Protein AF-A0A2V8N7A4-F1 (afdb_monomer_lite)

Structure (mmCIF, N/CA/C/O backbone):
data_AF-A0A2V8N7A4-F1
#
_entry.id   AF-A0A2V8N7A4-F1
#
loop_
_atom_site.group_PDB
_atom_site.id
_atom_site.type_symbol
_atom_site.label_atom_id
_atom_site.label_alt_id
_atom_site.label_comp_id
_atom_site.label_asym_id
_atom_site.label_entity_id
_atom_site.label_seq_id
_atom_site.pdbx_PDB_ins_code
_atom_site.Cartn_x
_atom_site.Cartn_y
_atom_site.Cartn_z
_atom_site.occupancy
_atom_site.B_iso_or_equiv
_atom_site.auth_seq_id
_atom_site.auth_comp_id
_atom_site.auth_asym_id
_atom_site.auth_atom_id
_atom_site.pdbx_PDB_model_num
ATOM 1 N N . LEU A 1 1 ? -10.871 -3.340 16.414 1.00 55.59 1 LEU A N 1
ATOM 2 C CA . LEU A 1 1 ? -11.024 -3.404 14.941 1.00 55.59 1 LEU A CA 1
ATOM 3 C C . LEU A 1 1 ? -10.305 -4.622 14.369 1.00 55.59 1 LEU A C 1
ATOM 5 O O . LEU A 1 1 ? -10.997 -5.451 13.804 1.00 55.59 1 LEU A O 1
ATOM 9 N N . SER A 1 2 ? -9.002 -4.802 14.619 1.00 76.62 2 SER A N 1
ATOM 10 C CA . SER A 1 2 ? -8.300 -6.064 14.323 1.00 76.62 2 SER A CA 1
ATOM 11 C C . SER A 1 2 ? -8.056 -6.898 15.584 1.00 76.62 2 SER A C 1
ATOM 13 O O . SER A 1 2 ? -7.679 -6.346 16.619 1.00 76.62 2 SER A O 1
ATOM 15 N N . ASP A 1 3 ? -8.254 -8.215 15.489 1.00 88.44 3 ASP A N 1
ATOM 16 C CA . ASP A 1 3 ? -7.838 -9.194 16.496 1.00 88.44 3 ASP A CA 1
ATOM 17 C C . ASP A 1 3 ? -6.954 -10.258 15.826 1.00 88.44 3 ASP A C 1
ATOM 19 O O . ASP A 1 3 ? -7.422 -11.260 15.276 1.00 88.44 3 ASP A O 1
ATOM 23 N N . LEU A 1 4 ? -5.639 -10.023 15.852 1.00 92.44 4 LEU A N 1
ATOM 24 C CA . LEU A 1 4 ? -4.673 -10.944 15.254 1.00 92.44 4 LEU A CA 1
ATOM 25 C C . LEU A 1 4 ? -4.676 -12.315 15.938 1.00 92.44 4 LEU A C 1
ATOM 27 O O . LEU A 1 4 ? -4.346 -13.297 15.286 1.00 92.44 4 LEU A O 1
ATOM 31 N N . LEU A 1 5 ? -5.097 -12.429 17.202 1.00 95.38 5 LEU A N 1
ATOM 32 C CA . LEU A 1 5 ? -5.183 -13.729 17.868 1.00 95.38 5 LEU A CA 1
ATOM 33 C C . LEU A 1 5 ? -6.311 -14.589 17.268 1.00 95.38 5 LEU A C 1
ATOM 35 O O . LEU A 1 5 ? -6.119 -15.790 17.094 1.00 95.38 5 LEU A O 1
ATOM 39 N N . LYS A 1 6 ? -7.423 -13.983 16.821 1.00 94.31 6 LYS A N 1
ATOM 40 C CA . LYS A 1 6 ? -8.437 -14.670 15.990 1.00 94.31 6 LYS A CA 1
ATOM 41 C C . LYS A 1 6 ? -7.941 -14.991 14.576 1.00 94.31 6 LYS A C 1
ATOM 43 O O . LYS A 1 6 ? -8.431 -15.932 13.952 1.00 94.31 6 LYS A O 1
ATOM 48 N N . THR A 1 7 ? -6.987 -14.222 14.049 1.00 94.56 7 THR A N 1
ATOM 49 C CA . THR A 1 7 ? -6.365 -14.508 12.739 1.00 94.56 7 THR A CA 1
ATOM 50 C C . THR A 1 7 ? -5.543 -15.799 12.786 1.00 94.56 7 THR A C 1
ATOM 52 O O . THR A 1 7 ? -5.508 -16.540 11.806 1.00 94.56 7 THR A O 1
ATOM 55 N N . LEU A 1 8 ? -4.955 -16.117 13.946 1.00 96.56 8 LEU A N 1
ATOM 56 C CA . LEU A 1 8 ? -4.198 -17.353 14.176 1.00 96.56 8 LEU A CA 1
ATOM 57 C C . LEU A 1 8 ? -5.066 -18.616 14.274 1.00 96.56 8 LEU A C 1
ATOM 59 O O . LEU A 1 8 ? -4.512 -19.703 14.419 1.00 96.56 8 LEU A O 1
ATOM 63 N N . ASP A 1 9 ? -6.397 -18.498 14.210 1.00 96.44 9 ASP A N 1
ATOM 64 C CA . ASP A 1 9 ? -7.303 -19.635 14.360 1.00 96.44 9 ASP A CA 1
ATOM 65 C C . ASP A 1 9 ? -6.954 -20.758 13.375 1.00 96.44 9 ASP A C 1
ATOM 67 O O . ASP A 1 9 ? -7.092 -20.641 12.151 1.00 96.44 9 ASP A O 1
ATOM 71 N N . SER A 1 10 ? -6.487 -21.868 13.936 1.00 97.88 10 SER A N 1
ATOM 72 C CA . SER A 1 10 ? -5.994 -23.018 13.192 1.00 97.88 10 SER A CA 1
ATOM 73 C C . SER A 1 10 ? -7.072 -23.678 12.338 1.00 97.88 10 SER A C 1
ATOM 75 O O . SER A 1 10 ? -6.776 -24.284 11.310 1.00 97.88 10 SER A O 1
ATOM 77 N N . ARG A 1 11 ? -8.350 -23.495 12.687 1.00 96.94 11 ARG A N 1
ATOM 78 C CA . ARG A 1 11 ? -9.477 -24.001 11.889 1.00 96.94 11 ARG A CA 1
ATOM 79 C C . ARG A 1 11 ? -9.540 -23.368 10.498 1.00 96.94 11 ARG A C 1
ATOM 81 O O . ARG A 1 11 ? -10.115 -23.967 9.598 1.00 96.94 11 ARG A O 1
ATOM 88 N N . LYS A 1 12 ? -8.919 -22.197 10.313 1.00 96.25 12 LYS A N 1
ATOM 89 C CA . LYS A 1 12 ? -8.805 -21.503 9.022 1.00 96.25 12 LYS A CA 1
ATOM 90 C C . LYS A 1 12 ? -7.571 -21.923 8.218 1.00 96.25 12 LYS A C 1
ATOM 92 O O . LYS A 1 12 ? -7.457 -21.525 7.067 1.00 96.25 12 LYS A O 1
ATOM 97 N N . ARG A 1 13 ? -6.647 -22.712 8.791 1.00 97.44 13 ARG A N 1
ATOM 98 C CA . ARG A 1 13 ? -5.392 -23.124 8.132 1.00 97.44 13 ARG A CA 1
ATOM 99 C C . ARG A 1 13 ? -5.596 -23.721 6.728 1.00 97.44 13 ARG A C 1
ATOM 101 O O . ARG A 1 13 ? -4.820 -23.333 5.862 1.00 97.44 13 ARG A O 1
ATOM 108 N N . PRO A 1 14 ? -6.593 -24.597 6.468 1.00 97.69 14 PRO A N 1
ATOM 109 C CA . PRO A 1 14 ? -6.752 -25.239 5.156 1.00 97.69 14 PRO A CA 1
ATOM 110 C C . PRO A 1 14 ? -7.138 -24.310 3.998 1.00 97.69 14 PRO A C 1
ATOM 112 O O . PRO A 1 14 ? -7.129 -24.751 2.854 1.00 97.69 14 PRO A O 1
ATOM 115 N N . SER A 1 15 ? -7.542 -23.071 4.280 1.00 97.50 15 SER A N 1
ATOM 116 C CA . SER A 1 15 ? -7.943 -22.081 3.273 1.00 97.50 15 SER A CA 1
ATOM 117 C C . SER A 1 15 ? -7.329 -20.706 3.540 1.00 97.50 15 SER A C 1
ATOM 119 O O . SER A 1 15 ? -7.822 -19.687 3.058 1.00 97.50 15 SER A O 1
ATOM 121 N N . ARG A 1 16 ? -6.273 -20.642 4.354 1.00 96.88 16 ARG A N 1
ATOM 122 C CA . ARG A 1 16 ? -5.730 -19.394 4.886 1.00 96.88 16 ARG A CA 1
ATOM 123 C C . ARG A 1 16 ? -5.094 -18.539 3.791 1.00 96.88 16 ARG A C 1
ATOM 125 O O . ARG A 1 16 ? -5.305 -17.322 3.773 1.00 96.88 16 ARG A O 1
ATOM 132 N N . PHE A 1 17 ? -4.356 -19.144 2.868 1.00 97.81 17 PHE A N 1
ATOM 133 C CA . PHE A 1 17 ? -3.824 -18.440 1.706 1.00 97.81 17 PHE A CA 1
ATOM 134 C C . PHE A 1 17 ? -4.965 -17.958 0.806 1.00 97.81 17 PHE A C 1
ATOM 136 O O . PHE A 1 17 ? -5.025 -16.780 0.454 1.00 97.81 17 PHE A O 1
ATOM 143 N N . LYS A 1 18 ? -5.925 -18.829 0.492 1.00 97.06 18 LYS A N 1
ATOM 144 C CA . LYS A 1 18 ? -7.073 -18.489 -0.350 1.00 97.06 18 LYS A CA 1
ATOM 145 C C . LYS A 1 18 ? -7.902 -17.348 0.239 1.00 97.06 18 LYS A C 1
ATOM 147 O O . LYS A 1 18 ? -8.277 -16.428 -0.490 1.00 97.06 18 LYS A O 1
ATOM 152 N N . ASP A 1 19 ? -8.188 -17.384 1.532 1.00 96.44 19 ASP A N 1
ATOM 153 C CA . ASP A 1 19 ? -9.138 -16.476 2.172 1.00 96.44 19 ASP A CA 1
ATOM 154 C C . ASP A 1 19 ? -8.472 -15.192 2.668 1.00 96.44 19 ASP A C 1
ATOM 156 O O . ASP A 1 19 ? -9.115 -14.148 2.669 1.00 96.44 19 ASP A O 1
ATOM 160 N N . MET A 1 20 ? -7.189 -15.228 3.039 1.00 96.81 20 MET A N 1
ATOM 161 C CA . MET A 1 20 ? -6.490 -14.083 3.644 1.00 96.81 20 MET A CA 1
ATOM 162 C C . MET A 1 20 ? -5.218 -13.663 2.900 1.00 96.81 20 MET A C 1
ATOM 164 O O . MET A 1 20 ? -4.722 -12.558 3.116 1.00 96.81 20 MET A O 1
ATOM 168 N N . GLY A 1 21 ? -4.670 -14.515 2.034 1.00 96.88 21 GLY A N 1
ATOM 169 C CA . GLY A 1 21 ? -3.354 -14.308 1.424 1.00 96.88 21 GLY A CA 1
ATOM 170 C C . GLY A 1 21 ? -2.189 -14.533 2.383 1.00 96.88 21 GLY A C 1
ATOM 171 O O . GLY A 1 21 ? -1.069 -14.122 2.086 1.00 96.88 21 GLY A O 1
ATOM 172 N N . LEU A 1 22 ? -2.439 -15.134 3.550 1.00 97.25 22 LEU A N 1
ATOM 173 C CA . LEU A 1 22 ? -1.411 -15.398 4.554 1.00 97.25 22 LEU A CA 1
ATOM 174 C C . LEU A 1 22 ? -0.726 -16.735 4.294 1.00 97.25 22 LEU A C 1
ATOM 176 O O . LEU A 1 22 ? -1.356 -17.693 3.855 1.00 97.25 22 LEU A O 1
ATOM 180 N N . VAL A 1 23 ? 0.566 -16.797 4.605 1.00 97.69 23 VAL A N 1
ATOM 181 C CA . VAL A 1 23 ? 1.388 -17.980 4.357 1.00 97.69 23 VAL A CA 1
ATOM 182 C C . VAL A 1 23 ? 1.456 -18.839 5.616 1.00 97.69 23 VAL A C 1
ATOM 184 O O . VAL A 1 23 ? 1.912 -18.392 6.674 1.00 97.69 23 VAL A O 1
ATOM 187 N N . ASN A 1 24 ? 1.026 -20.090 5.485 1.00 97.50 24 ASN A N 1
ATOM 188 C CA . ASN A 1 24 ? 1.219 -21.109 6.505 1.00 97.50 24 ASN A CA 1
ATOM 189 C C . ASN A 1 24 ? 2.715 -21.390 6.687 1.00 97.50 24 ASN A C 1
ATOM 191 O O . ASN A 1 24 ? 3.431 -21.645 5.723 1.00 97.50 24 ASN A O 1
ATOM 195 N N . GLU A 1 25 ? 3.195 -21.348 7.928 1.00 95.50 25 GLU A N 1
ATOM 196 C CA . GLU A 1 25 ? 4.598 -21.616 8.233 1.00 95.50 25 GLU A CA 1
ATOM 197 C C . GLU A 1 25 ? 4.922 -23.101 7.980 1.00 95.50 25 GLU A C 1
ATOM 199 O O . GLU A 1 25 ? 4.227 -23.977 8.522 1.00 95.50 25 GLU A O 1
ATOM 204 N N . PRO A 1 26 ? 5.951 -23.412 7.163 1.00 94.38 26 PRO A N 1
ATOM 205 C CA . PRO A 1 26 ? 6.419 -24.782 6.990 1.00 94.38 26 PRO A CA 1
ATOM 206 C C . PRO A 1 26 ? 6.868 -25.388 8.327 1.00 94.38 26 PRO A C 1
ATOM 208 O O . PRO A 1 26 ? 7.447 -24.709 9.173 1.00 94.38 26 PRO A O 1
ATOM 211 N N . GLY A 1 27 ? 6.610 -26.683 8.528 1.00 93.06 27 GLY A N 1
ATOM 212 C CA . GLY A 1 27 ? 6.880 -27.352 9.809 1.00 93.06 27 GLY A CA 1
ATOM 213 C C . GLY A 1 27 ? 5.785 -27.162 10.864 1.00 93.06 27 GLY A C 1
ATOM 214 O O . GLY A 1 27 ? 5.995 -27.495 12.027 1.00 93.06 27 GLY A O 1
ATOM 215 N N . PHE A 1 28 ? 4.611 -26.665 10.470 1.00 96.19 28 PHE A N 1
ATOM 216 C CA . PHE A 1 28 ? 3.397 -26.650 11.286 1.00 96.19 28 PHE A CA 1
ATOM 217 C C . PHE A 1 28 ? 2.274 -27.444 10.614 1.00 96.19 28 PHE A C 1
ATOM 219 O O . PHE A 1 28 ? 2.284 -27.673 9.405 1.00 96.19 28 PHE A O 1
ATOM 226 N N . LYS A 1 29 ? 1.286 -27.856 11.405 1.00 96.50 29 LYS A N 1
ATOM 227 C CA . LYS A 1 29 ? 0.054 -28.506 10.948 1.00 96.50 29 LYS A CA 1
ATOM 228 C C . LYS A 1 29 ? -1.159 -27.911 11.659 1.00 96.50 29 LYS A C 1
ATOM 230 O O . LYS A 1 29 ? -1.028 -27.223 12.671 1.00 96.50 29 LYS A O 1
ATOM 235 N N . GLN A 1 30 ? -2.343 -28.201 11.130 1.00 97.81 30 GLN A N 1
ATOM 236 C CA . GLN A 1 30 ? -3.593 -27.815 11.775 1.00 97.81 30 GLN A CA 1
ATOM 237 C C . GLN A 1 30 ? -3.688 -28.432 13.178 1.00 97.81 30 GLN A C 1
ATOM 239 O O . GLN A 1 30 ? -3.296 -29.581 13.394 1.00 97.81 30 GLN A O 1
ATOM 244 N N . ALA A 1 31 ? -4.210 -27.654 14.119 1.00 97.81 31 ALA A N 1
ATOM 245 C CA . ALA A 1 31 ? -4.427 -28.056 15.494 1.00 97.81 31 ALA A CA 1
ATOM 246 C C . ALA A 1 31 ? -5.395 -29.238 15.578 1.00 97.81 31 ALA A C 1
ATOM 248 O O . ALA A 1 31 ? -6.493 -29.203 15.021 1.00 97.81 31 ALA A O 1
ATOM 249 N N . SER A 1 32 ? -5.002 -30.268 16.321 1.00 96.81 32 SER A N 1
ATOM 250 C CA . SER A 1 32 ? -5.846 -31.426 16.628 1.00 96.81 32 SER A CA 1
ATOM 251 C C . SER A 1 32 ? -6.750 -31.185 17.839 1.00 96.81 32 SER A C 1
ATOM 253 O O . SER A 1 32 ? -7.751 -31.877 18.022 1.00 96.81 32 SER A O 1
ATOM 255 N N . LYS A 1 33 ? -6.401 -30.198 18.670 1.00 96.88 33 LYS A N 1
ATOM 256 C CA . LYS A 1 33 ? -7.123 -29.804 19.881 1.00 96.88 33 LYS A CA 1
ATOM 257 C C . LYS A 1 33 ? -6.858 -28.340 20.222 1.00 96.88 33 LYS A C 1
ATOM 259 O O . LYS A 1 33 ? -5.900 -27.743 19.736 1.00 96.88 33 LYS A O 1
ATOM 264 N N . GLN A 1 34 ? -7.680 -27.799 21.112 1.00 97.75 34 GLN A N 1
ATOM 265 C CA . GLN A 1 34 ? -7.429 -26.503 21.729 1.00 97.75 34 GLN A CA 1
ATOM 266 C C . GLN A 1 34 ? -6.186 -26.542 22.627 1.00 97.75 34 GLN A C 1
ATOM 268 O O . GLN A 1 34 ? -5.841 -27.576 23.212 1.00 97.75 34 GLN A O 1
ATOM 273 N N . ASP A 1 35 ? -5.528 -25.396 22.754 1.00 96.50 35 ASP A N 1
ATOM 274 C CA . ASP A 1 35 ? -4.448 -25.188 23.705 1.00 96.50 35 ASP A CA 1
ATOM 275 C C . ASP A 1 35 ? -4.964 -25.108 25.160 1.00 96.50 35 ASP A C 1
ATOM 277 O O . ASP A 1 35 ? -6.152 -25.264 25.450 1.00 96.50 35 ASP A O 1
ATOM 281 N N . GLN A 1 36 ? -4.062 -24.836 26.107 1.00 96.06 36 GLN A N 1
ATOM 282 C CA . GLN A 1 36 ? -4.392 -24.729 27.536 1.00 96.06 36 GLN A CA 1
ATOM 283 C C . GLN A 1 36 ? -5.363 -23.583 27.893 1.00 96.06 36 GLN A C 1
ATOM 285 O O . GLN A 1 36 ? -5.833 -23.528 29.030 1.00 96.06 36 GLN A O 1
ATOM 290 N N . TYR A 1 37 ? -5.633 -22.661 26.966 1.00 97.44 37 TYR A N 1
ATOM 291 C CA . TYR A 1 37 ? -6.553 -21.539 27.136 1.00 97.44 37 TYR A CA 1
ATOM 292 C C . TYR A 1 37 ? -7.795 -21.659 26.241 1.00 97.44 37 TYR A C 1
ATOM 294 O O . TYR A 1 37 ? -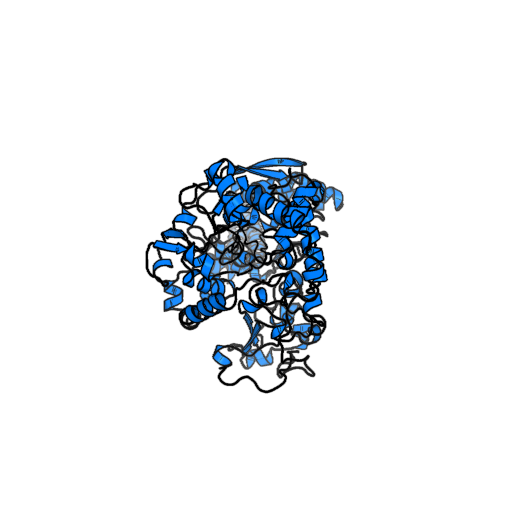8.576 -20.715 26.179 1.00 97.44 37 TYR A O 1
ATOM 302 N N . GLY A 1 38 ? -8.014 -22.794 25.569 1.00 97.69 38 GLY A N 1
ATOM 303 C CA . GLY A 1 38 ? -9.182 -23.000 24.708 1.00 97.69 38 GLY A CA 1
ATOM 304 C C . GLY A 1 38 ? -9.039 -22.424 23.291 1.00 97.69 38 GLY A C 1
ATOM 305 O O . GLY A 1 38 ? -10.025 -22.364 22.555 1.00 97.69 38 GLY A O 1
ATOM 306 N N . LEU A 1 39 ? -7.840 -22.000 22.886 1.00 97.94 39 LEU A N 1
ATOM 307 C CA . LEU A 1 39 ? -7.566 -21.427 21.568 1.00 97.94 39 LEU A CA 1
ATOM 308 C C . LEU A 1 39 ? -7.144 -22.503 20.564 1.00 97.94 39 LEU A C 1
ATOM 310 O O . LEU A 1 39 ? -6.418 -23.438 20.895 1.00 97.94 39 LEU A O 1
ATOM 314 N N . TRP A 1 40 ? -7.558 -22.343 19.310 1.00 97.81 40 TRP A N 1
ATOM 315 C CA . TRP A 1 40 ? -7.123 -23.189 18.197 1.00 97.81 40 TRP A CA 1
ATOM 316 C C . TRP A 1 40 ? -5.873 -22.586 17.551 1.00 97.81 40 TRP A C 1
ATOM 318 O O . TRP A 1 40 ? -5.990 -21.683 16.729 1.00 97.81 40 TRP A O 1
ATOM 328 N N . LEU A 1 41 ? -4.684 -23.067 17.920 1.00 97.88 41 LEU A N 1
ATOM 329 C CA . LEU A 1 41 ? -3.390 -22.574 17.423 1.00 97.88 41 LEU A CA 1
ATOM 330 C C . LEU A 1 41 ? -2.635 -23.699 16.709 1.00 97.88 41 LEU A C 1
ATOM 332 O O . LEU A 1 41 ? -2.616 -24.820 17.211 1.00 97.88 41 LEU A O 1
ATOM 336 N N . ASP A 1 42 ? -2.022 -23.405 15.561 1.00 97.81 42 ASP A N 1
ATOM 337 C CA . ASP A 1 42 ? -1.312 -24.402 14.749 1.00 97.81 42 ASP A CA 1
ATOM 338 C C . ASP A 1 42 ? -0.248 -25.167 15.566 1.00 97.81 42 ASP A C 1
ATOM 340 O O . ASP A 1 42 ? 0.472 -24.607 16.397 1.00 97.81 42 ASP A O 1
ATOM 344 N N . GLU A 1 43 ? -0.122 -26.469 15.307 1.00 95.44 43 GLU A N 1
ATOM 345 C CA . GLU A 1 43 ? 0.801 -27.354 16.018 1.00 95.44 43 GLU A CA 1
ATOM 346 C C . GLU A 1 43 ? 2.135 -27.457 15.276 1.00 95.44 43 GLU A C 1
ATOM 348 O O . GLU A 1 43 ? 2.170 -27.804 14.093 1.00 95.44 43 GLU A O 1
ATOM 353 N N . ARG A 1 44 ? 3.250 -27.233 15.979 1.00 92.38 44 ARG A N 1
ATOM 354 C CA . ARG A 1 44 ? 4.586 -27.479 15.423 1.00 92.38 44 ARG A CA 1
ATOM 355 C C . ARG A 1 44 ? 4.800 -28.975 15.182 1.00 92.38 44 ARG A C 1
ATOM 357 O O . ARG A 1 44 ? 4.507 -29.808 16.041 1.00 92.38 44 ARG A O 1
ATOM 364 N N . VAL A 1 45 ? 5.350 -29.310 14.021 1.00 91.81 45 VAL A N 1
ATOM 365 C CA . VAL A 1 45 ? 5.790 -30.656 13.654 1.00 91.81 45 VAL A CA 1
ATOM 366 C C . VAL A 1 45 ? 7.293 -30.750 13.917 1.00 91.81 45 VAL A C 1
ATOM 368 O O . VAL A 1 45 ? 8.103 -30.219 13.163 1.00 91.81 45 VAL A O 1
ATOM 371 N N . GLY A 1 46 ? 7.662 -31.419 15.009 1.00 84.19 46 GLY A N 1
ATOM 372 C CA . GLY A 1 46 ? 9.052 -31.543 15.463 1.00 84.19 46 GLY A CA 1
ATOM 373 C C . GLY A 1 46 ? 9.423 -30.562 16.586 1.00 84.19 46 GLY A C 1
ATOM 374 O O . GLY A 1 46 ? 8.595 -29.746 17.000 1.00 84.19 46 GLY A O 1
ATOM 375 N N . PRO A 1 47 ? 10.650 -30.662 17.130 1.00 81.56 47 PRO A N 1
ATOM 376 C CA . PRO A 1 47 ? 11.099 -29.803 18.223 1.00 81.56 47 PRO A CA 1
ATOM 377 C C . PRO A 1 47 ? 11.235 -28.340 17.777 1.00 81.56 47 PRO A C 1
ATOM 379 O O . PRO A 1 47 ? 11.392 -28.046 16.590 1.00 81.56 47 PRO A O 1
ATOM 382 N N . GLU A 1 48 ? 11.173 -27.411 18.733 1.00 77.94 48 GLU A N 1
ATOM 383 C CA . GLU A 1 48 ? 11.554 -26.011 18.501 1.00 77.94 48 GLU A CA 1
ATOM 384 C C . GLU A 1 48 ? 13.045 -25.955 18.106 1.00 77.94 48 GLU A C 1
ATOM 386 O O . GLU A 1 48 ? 13.834 -26.720 18.670 1.00 77.94 48 GLU A O 1
ATOM 391 N N . PRO A 1 49 ? 13.462 -25.089 17.164 1.00 79.00 49 PRO A N 1
ATOM 392 C CA . PRO A 1 49 ? 14.872 -24.948 16.826 1.00 79.00 49 PRO A CA 1
ATOM 393 C C . PRO A 1 49 ? 15.681 -24.490 18.046 1.00 79.00 49 PRO A C 1
ATOM 395 O O . PRO A 1 49 ? 15.236 -23.634 18.815 1.00 79.00 49 PRO A O 1
ATOM 398 N N . GLU A 1 50 ? 16.880 -25.049 18.218 1.00 82.50 50 GLU A N 1
ATOM 399 C CA . GLU A 1 50 ? 17.771 -24.675 19.318 1.00 82.50 50 GLU A CA 1
ATOM 400 C C . GLU A 1 50 ? 18.204 -23.199 19.225 1.00 82.50 50 GLU A C 1
ATOM 402 O O . GLU A 1 50 ? 18.322 -22.627 18.141 1.00 82.50 50 GLU A O 1
ATOM 407 N N . GLY A 1 51 ? 18.455 -22.569 20.377 1.00 76.31 51 GLY A N 1
ATOM 408 C CA . GLY A 1 51 ? 18.997 -21.206 20.451 1.00 76.31 51 GLY A CA 1
ATOM 409 C C . GLY A 1 51 ? 17.976 -20.065 20.331 1.00 76.31 51 GLY A C 1
ATOM 410 O O . GLY A 1 51 ? 18.367 -18.900 20.402 1.00 76.31 51 GLY A O 1
ATOM 411 N N . ILE A 1 52 ? 16.678 -20.360 20.199 1.00 76.25 52 ILE A N 1
ATOM 412 C CA . ILE A 1 52 ? 15.615 -19.344 20.200 1.00 76.25 52 ILE A CA 1
ATOM 413 C C . ILE A 1 52 ? 15.053 -19.192 21.616 1.00 76.25 52 ILE A C 1
ATOM 415 O O . ILE A 1 52 ? 14.398 -20.097 22.126 1.00 76.25 52 ILE A O 1
ATOM 419 N N . ASP A 1 53 ? 15.259 -18.031 22.247 1.00 82.00 53 ASP A N 1
ATOM 420 C CA . ASP A 1 53 ? 14.571 -17.692 23.500 1.00 82.00 53 ASP A CA 1
ATOM 421 C C . ASP A 1 53 ? 13.129 -17.228 23.202 1.00 82.00 53 ASP A C 1
ATOM 423 O O . ASP A 1 53 ? 12.936 -16.130 22.660 1.00 82.00 53 ASP A O 1
ATOM 427 N N . PRO A 1 54 ? 12.093 -18.008 23.567 1.00 81.00 54 PRO A N 1
ATOM 428 C CA . PRO A 1 54 ? 10.704 -17.651 23.298 1.00 81.00 54 PRO A CA 1
ATOM 429 C C . PRO A 1 54 ? 10.217 -16.452 24.122 1.00 81.00 54 PRO A C 1
ATOM 431 O O . PRO A 1 54 ? 9.185 -15.876 23.785 1.00 81.00 54 PRO A O 1
ATOM 434 N N . LYS A 1 55 ? 10.920 -16.054 25.193 1.00 78.81 55 LYS A N 1
ATOM 435 C CA . LYS A 1 55 ? 10.603 -14.827 25.941 1.00 78.81 55 LYS A CA 1
ATOM 436 C C . LYS A 1 55 ? 11.041 -13.579 25.183 1.00 78.81 55 LYS A C 1
ATOM 438 O O . LYS A 1 55 ? 10.377 -12.554 25.282 1.00 78.81 55 LYS A O 1
ATOM 443 N N . VAL A 1 56 ? 12.134 -13.678 24.427 1.00 77.50 56 VAL A N 1
ATOM 444 C CA . VAL A 1 56 ? 12.681 -12.570 23.634 1.00 77.50 56 VAL A CA 1
ATOM 445 C C . VAL A 1 56 ? 12.006 -12.507 22.268 1.00 77.50 56 VAL A C 1
ATOM 447 O O . VAL A 1 56 ? 11.525 -11.454 21.857 1.00 77.50 56 VAL A O 1
ATOM 450 N N . TYR A 1 57 ? 11.923 -13.635 21.565 1.00 79.50 57 TYR A N 1
ATOM 451 C CA . TYR A 1 57 ? 11.488 -13.652 20.168 1.00 79.50 57 TYR A CA 1
ATOM 452 C C . TYR A 1 57 ? 10.053 -14.137 19.963 1.00 79.50 57 TYR A C 1
ATOM 454 O O . TYR A 1 57 ? 9.601 -14.168 18.819 1.00 79.50 57 TYR A O 1
ATOM 462 N N . GLY A 1 58 ? 9.353 -14.535 21.026 1.00 88.44 58 GLY A N 1
ATOM 463 C CA . GLY A 1 58 ? 8.051 -15.186 20.923 1.00 88.44 58 GLY A CA 1
ATOM 464 C C . GLY A 1 58 ? 8.162 -16.603 20.358 1.00 88.44 58 GLY A C 1
ATOM 465 O O . GLY A 1 58 ? 9.214 -17.038 19.885 1.00 88.44 58 GLY A O 1
ATOM 466 N N . LYS A 1 59 ? 7.056 -17.339 20.403 1.00 90.94 59 LYS A N 1
ATOM 467 C CA . LYS A 1 59 ? 6.918 -18.642 19.740 1.00 90.94 59 LYS A CA 1
ATOM 468 C C . LYS A 1 59 ? 6.359 -18.447 18.338 1.00 90.94 59 LYS A C 1
ATOM 470 O O . LYS A 1 59 ? 5.569 -17.532 18.119 1.00 90.94 59 LYS A O 1
ATOM 475 N N . ALA A 1 60 ? 6.748 -19.289 17.387 1.00 92.56 60 ALA A N 1
ATOM 476 C CA . ALA A 1 60 ? 6.101 -19.302 16.076 1.00 92.56 60 ALA A CA 1
ATOM 477 C C . ALA A 1 60 ? 4.604 -19.636 16.222 1.00 92.56 60 ALA A C 1
ATOM 479 O O . ALA A 1 60 ? 4.225 -20.459 17.056 1.00 92.56 60 ALA A O 1
ATOM 480 N N . SER A 1 61 ? 3.761 -18.940 15.458 1.00 95.44 61 SER A N 1
ATOM 481 C CA . SER A 1 61 ? 2.300 -19.088 15.525 1.00 95.44 61 SER A CA 1
ATOM 482 C C . SER A 1 61 ? 1.737 -20.114 14.536 1.00 95.44 61 SER A C 1
ATOM 484 O O . SER A 1 61 ? 0.561 -20.454 14.628 1.00 95.44 61 SER A O 1
ATOM 486 N N . GLY A 1 62 ? 2.557 -20.567 13.579 1.00 95.81 62 GLY A N 1
ATOM 487 C CA . GLY A 1 62 ? 2.131 -21.344 12.413 1.00 95.81 62 GLY A CA 1
ATOM 488 C C . GLY A 1 62 ? 1.725 -20.501 11.201 1.00 95.81 62 GLY A C 1
ATOM 489 O O . GLY A 1 62 ? 1.459 -21.062 10.137 1.00 95.81 62 GLY A O 1
ATOM 490 N N . ILE A 1 63 ? 1.738 -19.169 11.330 1.00 97.12 63 ILE A N 1
ATOM 491 C CA . ILE A 1 63 ? 1.663 -18.208 10.224 1.00 97.12 63 ILE A CA 1
ATOM 492 C C . ILE A 1 63 ? 2.992 -17.457 10.149 1.00 97.12 63 ILE A C 1
ATOM 494 O O . ILE A 1 63 ? 3.440 -16.874 11.142 1.00 97.12 63 ILE A O 1
ATOM 498 N N . LEU A 1 64 ? 3.604 -17.426 8.963 1.00 95.75 64 LEU A N 1
ATOM 499 C CA . LEU A 1 64 ? 4.885 -16.752 8.773 1.00 95.75 64 LEU A CA 1
ATOM 500 C C . LEU A 1 64 ? 4.804 -15.266 9.126 1.00 95.75 64 LEU A C 1
ATOM 502 O O . LEU A 1 64 ? 3.921 -14.536 8.681 1.00 95.75 64 LEU A O 1
ATOM 506 N N . GLY A 1 65 ? 5.761 -14.822 9.940 1.00 94.00 65 GLY A N 1
ATOM 507 C CA . GLY A 1 65 ? 5.850 -13.441 10.403 1.00 94.00 65 GLY A CA 1
ATOM 508 C C . GLY A 1 65 ? 4.963 -13.092 11.600 1.00 94.00 65 GLY A C 1
ATOM 509 O O . GLY A 1 65 ? 5.102 -11.981 12.107 1.00 94.00 65 GLY A O 1
ATOM 510 N N . LEU A 1 66 ? 4.120 -14.004 12.101 1.00 95.38 66 LEU A N 1
ATOM 511 C CA . LEU A 1 66 ? 3.368 -13.807 13.344 1.00 95.38 66 LEU A CA 1
ATOM 512 C C . LEU A 1 66 ? 3.921 -14.672 14.479 1.00 95.38 66 LEU A C 1
ATOM 514 O O . LEU A 1 66 ? 4.169 -15.872 14.326 1.00 95.38 66 LEU A O 1
ATOM 518 N N . ARG A 1 67 ? 4.101 -14.056 15.648 1.00 93.50 67 ARG A N 1
ATOM 519 C CA . ARG A 1 67 ? 4.738 -14.658 16.825 1.00 93.50 67 ARG A CA 1
ATOM 520 C C . ARG A 1 67 ? 3.840 -14.512 18.051 1.00 93.50 67 ARG A C 1
ATOM 522 O O . ARG A 1 67 ? 3.228 -13.469 18.260 1.00 93.50 67 ARG A O 1
ATOM 529 N N . LEU A 1 68 ? 3.775 -15.550 18.877 1.00 94.56 68 LEU A N 1
ATOM 530 C CA . LEU A 1 68 ? 2.989 -15.597 20.107 1.00 94.56 68 LEU A CA 1
ATOM 531 C C . LEU A 1 68 ? 3.857 -15.288 21.325 1.00 94.56 68 LEU A C 1
ATOM 533 O O . LEU A 1 68 ? 4.838 -15.983 21.598 1.00 94.56 68 LEU A O 1
ATOM 537 N N . TYR A 1 69 ? 3.441 -14.292 22.099 1.00 93.44 69 TYR A N 1
ATOM 538 C CA . TYR A 1 69 ? 4.057 -13.922 23.368 1.00 93.44 69 TYR A CA 1
ATOM 539 C C . TYR A 1 69 ? 3.050 -14.139 24.499 1.00 93.44 69 TYR A C 1
ATOM 541 O O . TYR A 1 69 ? 1.921 -13.653 24.388 1.00 93.44 69 TYR A O 1
ATOM 549 N N . PRO A 1 70 ? 3.410 -14.829 25.596 1.00 93.38 70 PRO A N 1
ATOM 550 C CA . PRO A 1 70 ? 2.578 -14.848 26.794 1.00 93.38 70 PRO A CA 1
ATOM 551 C C . PRO A 1 70 ? 2.275 -13.417 27.239 1.00 93.38 70 PRO A C 1
ATOM 553 O O . PRO A 1 70 ? 3.181 -12.583 27.298 1.00 93.38 70 PRO A O 1
ATOM 556 N N . ASN A 1 71 ? 1.014 -13.113 27.530 1.00 93.94 71 ASN A N 1
ATOM 557 C CA . ASN A 1 71 ? 0.651 -11.784 27.993 1.00 93.94 71 ASN A CA 1
ATOM 558 C C . ASN A 1 71 ? 1.000 -11.650 29.486 1.00 93.94 71 ASN A C 1
ATOM 560 O O . ASN A 1 71 ? 0.355 -12.301 30.306 1.00 93.94 71 ASN A O 1
ATOM 564 N N . PRO A 1 72 ? 1.968 -10.799 29.880 1.00 92.00 72 PRO A N 1
ATOM 565 C CA . PRO A 1 72 ? 2.352 -10.656 31.286 1.00 92.00 72 PRO A CA 1
ATOM 566 C C . PRO A 1 72 ? 1.227 -10.095 32.168 1.00 92.00 72 PRO A C 1
ATOM 568 O O . PRO A 1 72 ? 1.290 -10.240 33.382 1.00 92.00 72 PRO A O 1
ATOM 571 N N . ALA A 1 73 ? 0.203 -9.475 31.572 1.00 95.62 73 ALA A N 1
ATOM 572 C CA . ALA A 1 73 ? -0.979 -9.001 32.289 1.00 95.62 73 ALA A CA 1
ATOM 573 C C . ALA A 1 73 ? -2.033 -10.100 32.525 1.00 95.62 73 ALA A C 1
ATOM 575 O O . ALA A 1 73 ? -3.013 -9.851 33.219 1.00 95.62 73 ALA A O 1
ATOM 576 N N . PHE A 1 74 ? -1.876 -11.297 31.943 1.00 97.38 74 PHE A N 1
ATOM 577 C CA . PHE A 1 74 ? -2.820 -12.408 32.097 1.00 97.38 74 PHE A CA 1
ATOM 578 C C . PHE A 1 74 ? -2.600 -13.134 33.433 1.00 97.38 74 PHE A C 1
ATOM 580 O O . PHE A 1 74 ? -2.116 -14.267 33.494 1.00 97.38 74 PHE A O 1
ATOM 587 N N . ASP A 1 75 ? -2.897 -12.420 34.515 1.00 96.88 75 ASP A N 1
ATOM 588 C CA . ASP A 1 75 ? -2.776 -12.876 35.894 1.00 96.88 75 ASP A CA 1
ATOM 589 C C . ASP A 1 75 ? -3.930 -13.810 36.319 1.00 96.88 75 ASP A C 1
ATOM 591 O O . ASP A 1 75 ? -4.728 -14.279 35.504 1.00 96.88 75 ASP A O 1
ATOM 595 N N . ALA A 1 76 ? -4.014 -14.126 37.616 1.00 97.44 76 ALA A N 1
ATOM 596 C CA . ALA A 1 76 ? -5.049 -15.012 38.146 1.00 97.44 76 ALA A CA 1
ATOM 597 C C . ALA A 1 76 ? -6.476 -14.467 37.941 1.00 97.44 76 ALA A C 1
ATOM 599 O O . ALA A 1 76 ? -7.384 -15.252 37.665 1.00 97.44 76 ALA A O 1
ATOM 600 N N . ALA A 1 77 ? -6.672 -13.149 38.043 1.00 97.25 77 ALA A N 1
ATOM 601 C CA . ALA A 1 77 ? -7.976 -12.521 37.857 1.00 97.25 77 ALA A CA 1
ATOM 602 C C . ALA A 1 77 ? -8.373 -12.531 36.375 1.00 97.25 77 ALA A C 1
ATOM 604 O O . ALA A 1 77 ? -9.483 -12.946 36.039 1.00 97.25 77 ALA A O 1
ATOM 605 N N . ALA A 1 78 ? -7.443 -12.178 35.483 1.00 97.62 78 ALA A N 1
ATOM 606 C CA . ALA A 1 78 ? -7.639 -12.288 34.040 1.00 97.62 78 ALA A CA 1
ATOM 607 C C . ALA A 1 78 ? -7.955 -13.731 33.624 1.00 97.62 78 ALA A C 1
ATOM 609 O O . ALA A 1 78 ? -8.881 -13.965 32.850 1.00 97.62 78 ALA A O 1
ATOM 610 N N . LYS A 1 79 ? -7.248 -14.715 34.194 1.00 97.19 79 LYS A N 1
ATOM 611 C CA . LYS A 1 79 ? -7.494 -16.137 33.934 1.00 97.19 79 LYS A CA 1
ATOM 612 C C . LYS A 1 79 ? -8.872 -16.598 34.410 1.00 97.19 79 LYS A C 1
ATOM 614 O O . LYS A 1 79 ? -9.474 -17.436 33.751 1.00 97.19 79 LYS A O 1
ATOM 619 N N . GLN A 1 80 ? -9.372 -16.069 35.528 1.00 97.06 80 GLN A N 1
ATOM 620 C CA . GLN A 1 80 ? -10.727 -16.358 36.007 1.00 97.06 80 GLN A CA 1
ATOM 621 C C . GLN A 1 80 ? -11.803 -15.703 35.130 1.00 97.06 80 GLN A C 1
ATOM 623 O O . GLN A 1 80 ? -12.886 -16.261 34.972 1.00 97.06 80 GLN A O 1
ATOM 628 N N . HIS A 1 81 ? -11.518 -14.526 34.571 1.00 96.81 81 HIS A N 1
ATOM 629 C CA . HIS A 1 81 ? -12.428 -13.823 33.669 1.00 96.81 81 HIS A CA 1
ATOM 630 C C . HIS A 1 81 ? -12.430 -14.398 32.242 1.00 96.81 81 HIS A C 1
ATOM 632 O O . HIS A 1 81 ? -13.406 -14.215 31.514 1.00 96.81 81 HIS A O 1
ATOM 638 N N . TRP A 1 82 ? -11.350 -15.073 31.840 1.00 98.25 82 TRP A N 1
ATOM 639 C CA . TRP A 1 82 ? -11.161 -15.631 30.504 1.00 98.25 82 TRP A CA 1
ATOM 640 C C . TRP A 1 82 ? -12.153 -16.752 30.167 1.00 98.25 82 TRP A C 1
ATOM 642 O O . TRP A 1 82 ? -12.248 -17.753 30.875 1.00 98.25 82 TRP A O 1
ATOM 652 N N . ASP A 1 83 ? -12.823 -16.609 29.025 1.00 98.25 83 ASP A N 1
ATOM 653 C CA . ASP A 1 83 ? -13.746 -17.584 28.453 1.00 98.25 83 ASP A CA 1
ATOM 654 C C . ASP A 1 83 ? -13.510 -17.671 26.937 1.00 98.25 83 ASP A C 1
ATOM 656 O O . ASP A 1 83 ? -13.785 -16.733 26.184 1.00 98.25 83 ASP A O 1
ATOM 660 N N . ALA A 1 84 ? -12.964 -18.802 26.485 1.00 97.31 84 ALA A N 1
ATOM 661 C CA . ALA A 1 84 ? -12.613 -19.003 25.083 1.00 97.31 84 ALA A CA 1
ATOM 662 C C . ALA A 1 84 ? -13.843 -19.096 24.166 1.00 97.31 84 ALA A C 1
ATOM 664 O O . ALA A 1 84 ? -13.802 -18.615 23.035 1.00 97.31 84 ALA A O 1
ATOM 665 N N . GLU A 1 85 ? -14.942 -19.687 24.642 1.00 96.94 85 GLU A N 1
ATOM 666 C CA . GLU A 1 85 ? -16.184 -19.816 23.873 1.00 96.94 85 GLU A CA 1
ATOM 667 C C . GLU A 1 85 ? -16.755 -18.424 23.583 1.00 96.94 85 GLU A C 1
ATOM 669 O O . GLU A 1 85 ? -17.056 -18.092 22.433 1.00 96.94 85 GLU A O 1
ATOM 674 N N . LYS A 1 86 ? -16.816 -17.570 24.610 1.00 97.31 86 LYS A N 1
ATOM 675 C CA . LYS A 1 86 ? -17.242 -16.172 24.461 1.00 97.31 86 LYS A CA 1
ATOM 676 C C . LYS A 1 86 ? -16.262 -15.357 23.631 1.00 97.31 86 LYS A C 1
ATOM 678 O O . LYS A 1 86 ? -16.690 -14.543 22.819 1.00 97.31 86 LYS A O 1
ATOM 683 N N . TYR A 1 87 ? -14.959 -15.592 23.766 1.00 96.06 87 TYR A N 1
ATOM 684 C CA . TYR A 1 87 ? -13.963 -14.921 22.935 1.00 96.06 87 TYR A CA 1
ATOM 685 C C . TYR A 1 87 ? -14.194 -15.152 21.431 1.00 96.06 87 TYR A C 1
ATOM 687 O O . TYR A 1 87 ? -14.079 -14.216 20.634 1.00 96.06 87 TYR A O 1
ATOM 695 N N . TYR A 1 88 ? -14.565 -16.371 21.032 1.00 93.69 88 TYR A N 1
ATOM 696 C CA . TYR A 1 88 ? -14.880 -16.662 19.633 1.00 93.69 88 TYR A CA 1
ATOM 697 C C . TYR A 1 88 ? -16.266 -16.160 19.212 1.00 93.69 88 TYR A C 1
ATOM 699 O O . TYR A 1 88 ? -16.397 -15.666 18.093 1.00 93.69 88 TYR A O 1
ATOM 707 N N . ASN A 1 89 ? -17.275 -16.259 20.083 1.00 93.00 89 ASN A N 1
ATOM 708 C CA . ASN A 1 89 ? -18.678 -16.190 19.660 1.00 93.00 89 ASN A CA 1
ATOM 709 C C . ASN A 1 89 ? -19.484 -14.997 20.208 1.00 93.00 89 ASN A C 1
ATOM 711 O O . ASN A 1 89 ? -20.583 -14.754 19.716 1.00 93.00 89 ASN A O 1
ATOM 715 N N . ASP A 1 90 ? -18.979 -14.246 21.193 1.00 92.25 90 ASP A N 1
ATOM 716 C CA . ASP A 1 90 ? -19.703 -13.143 21.844 1.00 92.25 90 ASP A CA 1
ATOM 717 C C . ASP A 1 90 ? -19.035 -11.775 21.586 1.00 92.25 90 ASP A C 1
ATOM 719 O O . ASP A 1 90 ? -18.045 -11.428 22.243 1.00 92.25 90 ASP A O 1
ATOM 723 N N . PRO A 1 91 ? -19.588 -10.951 20.671 1.00 85.19 91 PRO A N 1
ATOM 724 C CA . PRO A 1 91 ? -19.077 -9.615 20.379 1.00 85.19 91 PRO A CA 1
ATOM 725 C C . PRO A 1 91 ? -19.020 -8.663 21.564 1.00 85.19 91 PRO A C 1
ATOM 727 O O . PRO A 1 91 ? -18.170 -7.778 21.554 1.00 85.19 91 PRO A O 1
ATOM 730 N N . ASN A 1 92 ? -19.880 -8.813 22.573 1.00 85.38 92 ASN A N 1
ATOM 731 C CA . ASN A 1 92 ? -19.819 -7.955 23.756 1.00 85.38 92 ASN A CA 1
ATOM 732 C C . ASN A 1 92 ? -18.615 -8.310 24.631 1.00 85.38 92 ASN A C 1
ATOM 734 O O . ASN A 1 92 ? -18.048 -7.437 25.277 1.00 85.38 92 ASN A O 1
ATOM 738 N N . TYR A 1 93 ? -18.209 -9.580 24.617 1.00 90.88 93 TYR A N 1
ATOM 739 C CA . TYR A 1 93 ? -17.060 -10.064 25.365 1.00 90.88 93 TYR A CA 1
ATOM 740 C C . TYR A 1 93 ? -15.743 -9.734 24.655 1.00 90.88 93 TYR A C 1
ATOM 742 O O . TYR A 1 93 ? -14.874 -9.083 25.227 1.00 90.88 93 TYR A O 1
ATOM 750 N N . PHE A 1 94 ? -15.574 -10.127 23.386 1.00 89.31 94 PHE A N 1
ATOM 751 C CA . PHE A 1 94 ? -14.276 -9.959 22.717 1.00 89.31 94 PHE A CA 1
ATOM 752 C C . PHE A 1 94 ? -13.951 -8.514 22.308 1.00 89.31 94 PHE A C 1
ATOM 754 O O . PHE A 1 94 ? -12.776 -8.204 22.073 1.00 89.31 94 PHE A O 1
ATOM 761 N N . ASN A 1 95 ? -14.960 -7.636 22.225 1.00 83.00 95 ASN A N 1
ATOM 762 C CA . ASN A 1 95 ? -14.758 -6.200 22.016 1.00 83.00 95 ASN A CA 1
ATOM 763 C C . ASN A 1 95 ? -14.612 -5.410 23.327 1.00 83.00 95 ASN A C 1
ATOM 765 O O . ASN A 1 95 ? -14.407 -4.200 23.251 1.00 83.00 95 ASN A O 1
ATOM 769 N N . ASP A 1 96 ? -14.688 -6.049 24.504 1.00 85.19 96 ASP A N 1
ATOM 770 C CA . ASP A 1 96 ? -14.388 -5.374 25.770 1.00 85.19 96 ASP A CA 1
ATOM 771 C C . ASP A 1 96 ? -12.911 -4.931 25.770 1.00 85.19 96 ASP A C 1
ATOM 773 O O . ASP A 1 96 ? -12.009 -5.776 25.682 1.00 85.19 96 ASP A O 1
ATOM 777 N N . PRO A 1 97 ? -12.617 -3.620 25.861 1.00 80.56 97 PRO A N 1
ATOM 778 C CA . PRO A 1 97 ? -11.240 -3.134 25.890 1.00 80.56 97 PRO A CA 1
ATOM 779 C C . PRO A 1 97 ? -10.466 -3.571 27.139 1.00 80.56 97 PRO A C 1
ATOM 781 O O . PRO A 1 97 ? -9.237 -3.518 27.130 1.00 80.56 97 PRO A O 1
ATOM 784 N N . ASN A 1 98 ? -11.150 -4.026 28.192 1.00 88.19 98 ASN A N 1
ATOM 785 C CA . ASN A 1 98 ? -10.528 -4.543 29.410 1.00 88.19 98 ASN A CA 1
ATOM 786 C C . ASN A 1 98 ? -10.265 -6.054 29.352 1.00 88.19 98 ASN A C 1
ATOM 788 O O . ASN A 1 98 ? -9.653 -6.601 30.272 1.00 88.19 98 ASN A O 1
ATOM 792 N N . LEU A 1 99 ? -10.685 -6.742 28.281 1.00 93.25 99 LEU A N 1
ATOM 793 C CA . LEU A 1 99 ? -10.422 -8.166 28.120 1.00 93.25 99 LEU A CA 1
ATOM 794 C C . LEU A 1 99 ? -8.923 -8.418 27.918 1.00 93.25 99 LEU A C 1
ATOM 796 O O . LEU A 1 99 ? -8.355 -8.221 26.835 1.00 93.25 99 LEU A O 1
ATOM 800 N N . ILE A 1 100 ? -8.284 -8.945 28.959 1.00 96.69 100 ILE A N 1
ATOM 801 C CA . ILE A 1 100 ? -6.897 -9.393 28.899 1.00 96.69 100 ILE A CA 1
ATOM 802 C C . ILE A 1 100 ? -6.846 -10.786 28.266 1.00 96.69 100 ILE A C 1
ATOM 804 O O . ILE A 1 100 ? -7.289 -11.773 28.845 1.00 96.69 100 ILE A O 1
ATOM 808 N N . ARG A 1 101 ? -6.272 -10.865 27.063 1.00 96.50 101 ARG A N 1
ATOM 809 C CA . ARG A 1 101 ? -6.067 -12.122 26.323 1.00 96.50 101 ARG A CA 1
ATOM 810 C C . ARG A 1 101 ? -4.831 -12.876 26.842 1.00 96.50 101 ARG A C 1
ATOM 812 O O . ARG A 1 101 ? -3.874 -12.215 27.255 1.00 96.50 101 ARG A O 1
ATOM 819 N N . PRO A 1 102 ? -4.784 -14.220 26.760 1.00 97.06 102 PRO A N 1
ATOM 820 C CA . PRO A 1 102 ? -3.644 -15.018 27.234 1.00 97.06 102 PRO A CA 1
ATOM 821 C C . PRO A 1 102 ? -2.352 -14.772 26.445 1.00 97.06 102 PRO A C 1
ATOM 823 O O . PRO A 1 102 ? -1.252 -14.885 26.993 1.00 97.06 102 PRO A O 1
ATOM 826 N N . TYR A 1 103 ? -2.476 -14.385 25.174 1.00 96.31 103 TYR A N 1
ATOM 827 C CA . TYR A 1 103 ? -1.349 -14.090 24.298 1.00 96.31 103 TYR A CA 1
ATOM 828 C C . TYR A 1 103 ? -1.438 -12.694 23.695 1.00 96.31 103 TYR A C 1
ATOM 830 O O . TYR A 1 103 ? -2.521 -12.173 23.428 1.00 96.31 103 TYR A O 1
ATOM 838 N N . ARG A 1 104 ? -0.265 -12.122 23.431 1.00 93.00 104 ARG A N 1
ATOM 839 C CA . ARG A 1 104 ? -0.067 -11.004 22.509 1.00 93.00 104 ARG A CA 1
ATOM 840 C C . ARG A 1 104 ? 0.510 -11.557 21.211 1.00 93.00 104 ARG A C 1
ATOM 842 O O . ARG A 1 104 ? 1.378 -12.432 21.249 1.00 93.00 104 ARG A O 1
ATOM 849 N N . VAL A 1 105 ? 0.045 -11.038 20.080 1.00 93.62 105 VAL A N 1
ATOM 850 C CA . VAL A 1 105 ? 0.574 -11.401 18.762 1.00 93.62 105 VAL A CA 1
ATOM 851 C C . VAL A 1 105 ? 1.549 -10.317 18.321 1.00 93.62 105 VAL A C 1
ATOM 853 O O . VAL A 1 105 ? 1.159 -9.163 18.169 1.00 93.62 105 VAL A O 1
ATOM 856 N N . GLY A 1 106 ? 2.817 -10.685 18.164 1.00 90.81 106 GLY A N 1
ATOM 857 C CA . GLY A 1 106 ? 3.842 -9.842 17.558 1.00 90.81 106 GLY A CA 1
ATOM 858 C C . GLY A 1 106 ? 3.937 -10.101 16.059 1.00 90.81 106 GLY A C 1
ATOM 859 O O . GLY A 1 106 ? 3.713 -11.223 15.602 1.00 90.81 106 GLY A O 1
ATOM 860 N N . MET A 1 107 ? 4.284 -9.063 15.306 1.00 91.25 107 MET A N 1
ATOM 861 C CA . MET A 1 107 ? 4.419 -9.097 13.854 1.00 91.25 107 MET A CA 1
ATOM 862 C C . MET A 1 107 ? 5.862 -8.777 13.458 1.00 91.25 107 MET A C 1
ATOM 864 O O . MET A 1 107 ? 6.491 -7.901 14.044 1.00 91.25 107 MET A O 1
ATOM 868 N N . ALA A 1 108 ? 6.374 -9.475 12.450 1.00 89.69 108 ALA A N 1
ATOM 869 C CA . ALA A 1 108 ? 7.616 -9.151 11.757 1.00 89.69 108 ALA A CA 1
ATOM 870 C C . ALA A 1 108 ? 7.318 -8.711 10.316 1.00 89.69 108 ALA A C 1
ATOM 872 O O . ALA A 1 108 ? 6.284 -9.082 9.762 1.00 89.69 108 ALA A O 1
ATOM 873 N N . CYS A 1 109 ? 8.256 -8.013 9.664 1.00 89.69 109 CYS A N 1
ATOM 874 C CA . CYS A 1 109 ? 8.126 -7.586 8.260 1.00 89.69 109 CYS A CA 1
ATOM 875 C C . CYS A 1 109 ? 7.774 -8.753 7.319 1.00 89.69 109 CYS A C 1
ATOM 877 O O . CYS A 1 109 ? 7.043 -8.582 6.346 1.00 89.69 109 CYS A O 1
ATOM 879 N N . ALA A 1 110 ? 8.234 -9.962 7.658 1.00 91.81 110 ALA A N 1
ATOM 880 C CA . ALA A 1 110 ? 7.904 -11.204 6.972 1.00 91.81 110 ALA A CA 1
ATOM 881 C C . ALA A 1 110 ? 6.393 -11.432 6.771 1.00 91.81 110 ALA A C 1
ATOM 883 O O . ALA A 1 110 ? 6.015 -12.002 5.755 1.00 91.81 110 ALA A O 1
ATOM 884 N N . PHE A 1 111 ? 5.538 -10.952 7.680 1.00 94.12 111 PHE A N 1
ATOM 885 C CA . PHE A 1 111 ? 4.082 -11.096 7.583 1.00 94.12 111 PHE A CA 1
ATOM 886 C C . PHE A 1 111 ? 3.503 -10.447 6.316 1.00 94.12 111 PHE A C 1
ATOM 888 O O . PHE A 1 111 ? 2.598 -10.996 5.688 1.00 94.12 111 PHE A O 1
ATOM 895 N N . CYS A 1 112 ? 4.060 -9.299 5.918 1.00 92.56 112 CYS A N 1
ATOM 896 C CA . CYS A 1 112 ? 3.643 -8.558 4.727 1.00 92.56 112 CYS A CA 1
ATOM 897 C C . CYS A 1 112 ? 4.569 -8.789 3.523 1.00 92.56 112 CYS A C 1
ATOM 899 O O . CYS A 1 112 ? 4.159 -8.537 2.395 1.00 92.56 112 CYS A O 1
ATOM 901 N N . HIS A 1 113 ? 5.815 -9.228 3.735 1.00 93.12 113 HIS A N 1
ATOM 902 C CA . HIS A 1 113 ? 6.826 -9.297 2.673 1.00 93.12 113 HIS A CA 1
ATOM 903 C C . HIS A 1 113 ? 7.156 -10.706 2.169 1.00 93.12 113 HIS A C 1
ATOM 905 O O . HIS A 1 113 ? 7.690 -10.819 1.066 1.00 93.12 113 HIS A O 1
ATOM 911 N N . ILE A 1 114 ? 6.855 -11.768 2.929 1.00 94.75 114 ILE A N 1
ATOM 912 C CA . ILE A 1 114 ? 7.078 -13.143 2.464 1.00 94.75 114 ILE A CA 1
ATOM 913 C C . ILE A 1 114 ? 5.870 -13.648 1.682 1.00 94.75 114 ILE A C 1
ATOM 915 O O . ILE A 1 114 ? 4.735 -13.571 2.153 1.00 94.75 114 ILE A O 1
ATOM 919 N N . GLN A 1 115 ? 6.137 -14.212 0.505 1.00 94.75 115 GLN A N 1
ATOM 920 C CA . GLN A 1 115 ? 5.134 -14.861 -0.330 1.00 94.75 115 GLN A CA 1
ATOM 921 C C . GLN A 1 115 ? 5.751 -15.921 -1.253 1.00 94.75 115 GLN A C 1
ATOM 923 O O . GLN A 1 115 ? 6.968 -16.099 -1.269 1.00 94.75 115 GLN A O 1
ATOM 928 N N . MET A 1 116 ? 4.913 -16.635 -2.011 1.00 96.75 116 MET A N 1
ATOM 929 C CA . MET A 1 116 ? 5.315 -17.670 -2.957 1.00 96.75 116 MET A CA 1
ATOM 930 C C . MET A 1 116 ? 6.373 -17.161 -3.941 1.00 96.75 116 MET A C 1
ATOM 932 O O . MET A 1 116 ? 6.165 -16.173 -4.646 1.00 96.75 116 MET A O 1
ATOM 936 N N . ASN A 1 117 ? 7.498 -17.866 -3.992 1.00 97.19 117 ASN A N 1
ATOM 937 C CA . ASN A 1 117 ? 8.623 -17.625 -4.877 1.00 97.19 117 ASN A CA 1
ATOM 938 C C . ASN A 1 117 ? 8.202 -17.887 -6.336 1.00 97.19 117 ASN A C 1
ATOM 940 O O . ASN A 1 117 ? 7.876 -19.028 -6.661 1.00 97.19 117 ASN A O 1
ATOM 944 N N . PRO A 1 118 ? 8.249 -16.889 -7.235 1.00 97.19 118 PRO A N 1
ATOM 945 C CA . PRO A 1 118 ? 7.891 -17.064 -8.645 1.00 97.19 118 PRO A CA 1
ATOM 946 C C . PRO A 1 118 ? 8.745 -18.097 -9.389 1.00 97.19 118 PRO A C 1
ATOM 948 O O . PRO A 1 118 ? 8.274 -18.686 -10.356 1.00 97.19 118 PRO A O 1
ATOM 951 N N . LEU A 1 119 ? 9.982 -18.338 -8.940 1.00 97.75 119 LEU A N 1
ATOM 952 C CA . LEU A 1 119 ? 10.876 -19.338 -9.537 1.00 97.75 119 LEU A CA 1
ATOM 953 C C . LEU A 1 119 ? 10.620 -20.756 -9.016 1.00 97.75 119 LEU A C 1
ATOM 955 O O . LEU A 1 119 ? 11.122 -21.726 -9.575 1.00 97.75 119 LEU A O 1
ATOM 959 N N . ARG A 1 120 ? 9.887 -20.885 -7.907 1.00 97.56 120 ARG A N 1
ATOM 960 C CA . ARG A 1 120 ? 9.562 -22.163 -7.259 1.00 97.56 120 ARG A CA 1
ATOM 961 C C . ARG A 1 120 ? 8.146 -22.117 -6.677 1.00 97.56 120 ARG A C 1
ATOM 963 O O . ARG A 1 120 ? 7.995 -22.304 -5.466 1.00 97.56 120 ARG A O 1
ATOM 970 N N . PRO A 1 121 ? 7.115 -21.815 -7.486 1.00 97.19 121 PRO A N 1
ATOM 971 C CA . PRO A 1 121 ? 5.755 -21.746 -6.973 1.00 97.19 121 PRO A CA 1
ATOM 972 C C . PRO A 1 121 ? 5.360 -23.117 -6.400 1.00 97.19 121 PRO A C 1
ATOM 974 O O . PRO A 1 121 ? 5.749 -24.139 -6.968 1.00 97.19 121 PRO A O 1
ATOM 977 N N . PRO A 1 122 ? 4.642 -23.172 -5.267 1.00 97.00 122 PRO A N 1
ATOM 978 C CA . PRO A 1 122 ? 4.184 -24.441 -4.718 1.00 97.00 122 PRO A CA 1
ATOM 979 C C . PRO A 1 122 ? 3.012 -24.996 -5.537 1.00 97.00 122 PRO A C 1
ATOM 981 O O . PRO A 1 122 ? 2.179 -24.229 -6.021 1.00 97.00 122 PRO A O 1
ATOM 984 N N . ASP A 1 123 ? 2.896 -26.324 -5.605 1.00 94.62 123 ASP A N 1
ATOM 985 C CA . ASP A 1 123 ? 1.693 -26.987 -6.134 1.00 94.62 123 ASP A CA 1
ATOM 986 C C . ASP A 1 123 ? 0.473 -26.751 -5.225 1.00 94.62 123 ASP A C 1
ATOM 988 O O . ASP A 1 123 ? -0.657 -26.635 -5.698 1.00 94.62 123 ASP A O 1
ATOM 992 N N . ASP A 1 124 ? 0.713 -26.651 -3.912 1.00 96.75 124 ASP A N 1
ATOM 993 C CA . ASP A 1 124 ? -0.286 -26.333 -2.892 1.00 96.75 124 ASP A CA 1
ATOM 994 C C . ASP A 1 124 ? 0.127 -25.075 -2.101 1.00 96.75 124 ASP A C 1
ATOM 996 O O . ASP A 1 124 ? 0.938 -25.158 -1.170 1.00 96.75 124 ASP A O 1
ATOM 1000 N N . PRO A 1 125 ? -0.432 -23.898 -2.438 1.00 96.69 125 PRO A N 1
ATOM 1001 C CA . PRO A 1 125 ? -0.175 -22.648 -1.725 1.00 96.69 125 PRO A CA 1
ATOM 1002 C C . PRO A 1 125 ? -0.587 -22.652 -0.246 1.00 96.69 125 PRO A C 1
ATOM 1004 O O . PRO A 1 125 ? -0.098 -21.819 0.516 1.00 96.69 125 PRO A O 1
ATOM 1007 N N . GLU A 1 126 ? -1.466 -23.563 0.185 1.00 96.94 126 GLU A N 1
ATOM 1008 C CA . GLU A 1 126 ? -1.834 -23.700 1.599 1.00 96.94 126 GLU A CA 1
ATOM 1009 C C . GLU A 1 126 ? -0.775 -24.481 2.387 1.00 96.94 126 GLU A C 1
ATOM 1011 O O . GLU A 1 126 ? -0.676 -24.332 3.605 1.00 96.94 126 GLU A O 1
ATOM 1016 N N . ASN A 1 127 ? 0.061 -25.286 1.729 1.00 96.19 127 ASN A N 1
ATOM 1017 C CA . ASN A 1 127 ? 1.097 -26.090 2.381 1.00 96.19 127 ASN A CA 1
ATOM 1018 C C . ASN A 1 127 ? 2.471 -25.932 1.698 1.00 96.19 127 ASN A C 1
ATOM 1020 O O . ASN A 1 127 ? 3.066 -26.926 1.266 1.00 96.19 127 ASN A O 1
ATOM 1024 N N . PRO A 1 128 ? 3.015 -24.701 1.616 1.00 96.88 128 PRO A N 1
ATOM 1025 C CA . PRO A 1 128 ? 4.291 -24.460 0.956 1.00 96.88 128 PRO A CA 1
ATOM 1026 C C . PRO A 1 128 ? 5.458 -25.062 1.749 1.00 96.88 128 PRO A C 1
ATOM 1028 O O . PRO A 1 128 ? 5.402 -25.218 2.971 1.00 96.88 128 PRO A O 1
ATOM 1031 N N . GLN A 1 129 ? 6.560 -25.341 1.056 1.00 95.69 129 GLN A N 1
ATOM 1032 C CA . GLN A 1 129 ? 7.867 -25.592 1.664 1.00 95.69 129 GLN A CA 1
ATOM 1033 C C . GLN A 1 129 ? 8.681 -24.295 1.736 1.00 95.69 129 GLN A C 1
ATOM 1035 O O . GLN A 1 129 ? 8.388 -23.324 1.042 1.00 95.69 129 GLN A O 1
ATOM 1040 N N . LEU A 1 130 ? 9.747 -24.269 2.546 1.00 93.69 130 LEU A N 1
ATOM 1041 C CA . LEU A 1 130 ? 10.598 -23.075 2.686 1.00 93.69 130 LEU A CA 1
ATOM 1042 C C . LEU A 1 130 ? 11.197 -22.602 1.352 1.00 93.69 130 LEU A C 1
ATOM 1044 O O . LEU A 1 130 ? 11.328 -21.404 1.131 1.00 93.69 130 LEU A O 1
ATOM 1048 N N . GLU A 1 131 ? 11.536 -23.525 0.452 1.00 95.19 131 GLU A N 1
ATOM 1049 C CA . GLU A 1 131 ? 12.065 -23.188 -0.875 1.00 95.19 131 GLU A CA 1
ATOM 1050 C C . GLU A 1 131 ? 11.035 -22.542 -1.808 1.00 95.19 131 GLU A C 1
ATOM 1052 O O . GLU A 1 131 ? 11.417 -21.861 -2.762 1.00 95.19 131 GLU A O 1
ATOM 1057 N N . ASN A 1 132 ? 9.743 -22.713 -1.514 1.00 97.62 132 ASN A N 1
ATOM 1058 C CA . ASN A 1 132 ? 8.661 -22.095 -2.265 1.00 97.62 132 ASN A CA 1
ATOM 1059 C C . ASN A 1 132 ? 8.420 -20.643 -1.862 1.00 97.62 132 ASN A C 1
ATOM 1061 O O . ASN A 1 132 ? 7.465 -20.051 -2.344 1.00 97.62 132 ASN A O 1
ATOM 1065 N N . LEU A 1 133 ? 9.229 -20.060 -0.975 1.00 96.62 133 LEU A N 1
ATOM 1066 C CA . LEU A 1 133 ? 8.979 -18.745 -0.397 1.00 96.62 133 LEU A CA 1
ATOM 1067 C C . LEU A 1 133 ? 10.086 -17.752 -0.741 1.00 96.62 133 LEU A C 1
ATOM 1069 O O . LEU A 1 133 ? 11.258 -18.102 -0.868 1.00 96.62 133 LEU A O 1
ATOM 1073 N N . SER A 1 134 ? 9.706 -16.486 -0.871 1.00 94.88 134 SER A N 1
ATOM 1074 C CA . SER A 1 134 ? 10.610 -15.361 -1.063 1.00 94.88 134 SER A CA 1
ATOM 1075 C C . SER A 1 134 ? 10.192 -14.183 -0.196 1.00 94.88 134 SER A C 1
ATOM 1077 O O . SER A 1 134 ? 9.012 -13.862 -0.103 1.00 94.88 134 SER A O 1
ATOM 1079 N N . SER A 1 135 ? 11.173 -13.510 0.401 1.00 92.25 135 SER A N 1
ATOM 1080 C CA . SER A 1 135 ? 11.010 -12.265 1.160 1.00 92.25 135 SER A CA 1
ATOM 1081 C C . SER A 1 135 ? 11.145 -10.998 0.317 1.00 92.25 135 SER A C 1
ATOM 1083 O O . SER A 1 135 ? 11.060 -9.899 0.860 1.00 92.25 135 SER A O 1
ATOM 1085 N N . ASN A 1 136 ? 11.448 -11.130 -0.975 1.00 91.06 136 ASN A N 1
ATOM 1086 C CA . ASN A 1 136 ? 11.872 -9.994 -1.794 1.00 91.06 136 ASN A CA 1
ATOM 1087 C C . ASN A 1 136 ? 10.740 -9.385 -2.605 1.00 91.06 136 ASN A C 1
ATOM 1089 O O . ASN A 1 136 ? 10.850 -8.233 -2.993 1.00 91.06 136 ASN A O 1
ATOM 1093 N N . ILE A 1 137 ? 9.688 -10.149 -2.900 1.00 91.69 137 ILE A N 1
ATOM 1094 C CA . ILE A 1 137 ? 8.664 -9.741 -3.870 1.00 91.69 137 ILE A CA 1
ATOM 1095 C C . ILE A 1 137 ? 7.451 -9.051 -3.233 1.00 91.69 137 ILE A C 1
ATOM 1097 O O . ILE A 1 137 ? 6.644 -8.455 -3.939 1.00 91.69 137 ILE A O 1
ATOM 1101 N N . GLY A 1 138 ? 7.332 -9.090 -1.903 1.00 93.62 138 GLY A N 1
ATOM 1102 C CA . GLY A 1 138 ? 6.145 -8.594 -1.215 1.00 93.62 138 GLY A CA 1
ATOM 1103 C C . GLY A 1 138 ? 4.970 -9.574 -1.297 1.00 93.62 138 GLY A C 1
ATOM 1104 O O . GLY A 1 138 ? 4.896 -10.437 -2.174 1.00 93.62 138 GLY A O 1
ATOM 1105 N N . ASN A 1 139 ? 4.023 -9.469 -0.364 1.00 95.50 139 ASN A N 1
ATOM 1106 C CA . ASN A 1 139 ? 2.836 -10.315 -0.377 1.00 95.50 139 ASN A CA 1
ATOM 1107 C C . ASN A 1 139 ? 1.737 -9.754 -1.285 1.00 95.50 139 ASN A C 1
ATOM 1109 O O . ASN A 1 139 ? 0.835 -9.052 -0.843 1.00 95.50 139 ASN A O 1
ATOM 1113 N N . GLN A 1 140 ? 1.752 -10.176 -2.546 1.00 95.31 140 GLN A N 1
ATOM 1114 C CA . GLN A 1 140 ? 0.781 -9.766 -3.568 1.00 95.31 140 GLN A CA 1
ATOM 1115 C C . GLN A 1 140 ? -0.636 -10.335 -3.376 1.00 95.31 140 GLN A C 1
ATOM 1117 O O . GLN A 1 140 ? -1.565 -9.949 -4.082 1.00 95.31 140 GLN A O 1
ATOM 1122 N N . TYR A 1 141 ? -0.826 -11.258 -2.431 1.00 96.38 141 TYR A N 1
ATOM 1123 C CA . TYR A 1 141 ? -2.105 -11.936 -2.202 1.00 96.38 141 TYR A CA 1
ATOM 1124 C C . TYR A 1 141 ? -2.797 -11.471 -0.922 1.00 96.38 141 TYR A C 1
ATOM 1126 O O . TYR A 1 141 ? -3.927 -11.883 -0.672 1.00 96.38 141 TYR A O 1
ATOM 1134 N N . PHE A 1 142 ? -2.155 -10.592 -0.148 1.00 96.56 142 PHE A N 1
ATOM 1135 C CA . PHE A 1 142 ? -2.621 -10.097 1.142 1.00 96.56 142 PHE A CA 1
ATOM 1136 C C . PHE A 1 142 ? -4.017 -9.457 1.053 1.00 96.56 142 PHE A C 1
ATOM 1138 O O . PHE A 1 142 ? -4.271 -8.604 0.197 1.00 96.56 142 PHE A O 1
ATOM 1145 N N . LYS A 1 143 ? -4.931 -9.850 1.951 1.00 96.06 143 LYS A N 1
ATOM 1146 C CA . LYS A 1 143 ? -6.320 -9.361 1.981 1.00 96.06 143 LYS A CA 1
ATOM 1147 C C . LYS A 1 143 ? -6.612 -8.629 3.288 1.00 96.06 143 LYS A C 1
ATOM 1149 O O . LYS A 1 143 ? -7.054 -9.226 4.267 1.00 96.06 143 LYS A O 1
ATOM 1154 N N . VAL A 1 144 ? -6.389 -7.314 3.289 1.00 93.19 144 VAL A N 1
ATOM 1155 C CA . VAL A 1 144 ? -6.483 -6.458 4.488 1.00 93.19 144 VAL A CA 1
ATOM 1156 C C . VAL A 1 144 ? -7.828 -6.600 5.205 1.00 93.19 144 VAL A C 1
ATOM 1158 O O . VAL A 1 144 ? -7.839 -6.769 6.423 1.00 93.19 144 VAL A O 1
ATOM 1161 N N . ASN A 1 145 ? -8.956 -6.595 4.486 1.00 92.44 145 ASN A N 1
ATOM 1162 C CA . ASN A 1 145 ? -10.277 -6.756 5.105 1.00 92.44 145 ASN A CA 1
ATOM 1163 C C . ASN A 1 145 ? -10.447 -8.101 5.823 1.00 92.44 145 ASN A C 1
ATOM 1165 O O . ASN A 1 145 ? -11.043 -8.137 6.891 1.00 92.44 145 ASN A O 1
ATOM 1169 N N . GLN A 1 146 ? -9.891 -9.188 5.288 1.00 93.69 146 GLN A N 1
ATOM 1170 C CA . GLN A 1 146 ? -10.003 -10.526 5.883 1.00 93.69 146 GLN A CA 1
ATOM 1171 C C . GLN A 1 146 ? -9.063 -10.728 7.078 1.00 93.69 146 GLN A C 1
ATOM 1173 O O . GLN A 1 146 ? -9.278 -11.624 7.888 1.00 93.69 146 GLN A O 1
ATOM 1178 N N . ILE A 1 147 ? -8.037 -9.885 7.206 1.00 93.62 147 ILE A N 1
ATOM 1179 C CA . ILE A 1 147 ? -7.038 -9.956 8.278 1.00 93.62 147 ILE A CA 1
ATOM 1180 C C . ILE A 1 147 ? -7.382 -8.976 9.402 1.00 93.62 147 ILE A C 1
ATOM 1182 O O . ILE A 1 147 ? -7.502 -9.354 10.563 1.00 93.62 147 ILE A O 1
ATOM 1186 N N . PHE A 1 148 ? -7.558 -7.699 9.064 1.00 90.00 148 PHE A N 1
ATOM 1187 C CA . PHE A 1 148 ? -7.746 -6.621 10.036 1.00 90.00 148 PHE A CA 1
ATOM 1188 C C . PHE A 1 148 ? -9.209 -6.213 10.229 1.00 90.00 148 PHE A C 1
ATOM 1190 O O . PHE A 1 148 ? -9.507 -5.483 11.172 1.00 90.00 148 PHE A O 1
ATOM 1197 N N . GLY A 1 149 ? -10.110 -6.671 9.356 1.00 88.44 149 GLY A N 1
ATOM 1198 C CA . GLY A 1 149 ? -11.529 -6.318 9.354 1.00 88.44 149 GLY A CA 1
ATOM 1199 C C . GLY A 1 149 ? -12.481 -7.514 9.392 1.00 88.44 149 GLY A C 1
ATOM 1200 O O . GLY A 1 149 ? -13.660 -7.326 9.114 1.00 88.44 149 GLY A O 1
ATOM 1201 N N . ALA A 1 150 ? -12.003 -8.720 9.725 1.00 85.88 150 ALA A N 1
ATOM 1202 C CA . ALA A 1 150 ? -12.775 -9.966 9.614 1.00 85.88 150 ALA A CA 1
ATOM 1203 C C . ALA A 1 150 ? -14.101 -9.951 10.396 1.00 85.88 150 ALA A C 1
ATOM 1205 O O . ALA A 1 150 ? -15.078 -10.572 9.991 1.00 85.88 150 ALA A O 1
ATOM 1206 N N . GLU A 1 151 ? -14.134 -9.223 11.513 1.00 86.38 151 GLU A N 1
ATOM 1207 C CA . GLU A 1 151 ? -15.305 -9.111 12.389 1.00 86.38 151 GLU A CA 1
ATOM 1208 C C . GLU A 1 151 ? -16.216 -7.926 12.011 1.00 86.38 151 GLU A C 1
ATOM 1210 O O . GLU A 1 151 ? -17.249 -7.700 12.648 1.00 86.38 151 GLU A O 1
ATOM 1215 N N . LEU A 1 152 ? -15.837 -7.124 11.008 1.00 87.94 152 LEU A N 1
ATOM 1216 C CA . LEU A 1 152 ? -16.642 -5.993 10.567 1.00 87.94 152 LEU A CA 1
ATOM 1217 C C . LEU A 1 152 ? -17.800 -6.461 9.697 1.00 87.94 152 LEU A C 1
ATOM 1219 O O . LEU A 1 152 ? -17.656 -7.274 8.789 1.00 87.94 152 LEU A O 1
ATOM 1223 N N . LYS A 1 153 ? -18.964 -5.871 9.947 1.00 90.38 153 LYS A N 1
ATOM 1224 C CA . LYS A 1 153 ? -20.154 -6.109 9.138 1.00 90.38 153 LYS A CA 1
ATOM 1225 C C . LYS A 1 153 ? -20.095 -5.289 7.848 1.00 90.38 153 LYS A C 1
ATOM 1227 O O . LYS A 1 153 ? -19.616 -4.153 7.891 1.00 90.38 153 LYS A O 1
ATOM 1232 N N . PRO A 1 154 ? -20.670 -5.786 6.739 1.00 94.06 154 PRO A N 1
ATOM 1233 C CA . PRO A 1 154 ? -20.712 -5.048 5.481 1.00 94.06 154 PRO A CA 1
ATOM 1234 C C . PRO A 1 154 ? -21.350 -3.653 5.568 1.00 94.06 154 PRO A C 1
ATOM 1236 O O . PRO A 1 154 ? -21.098 -2.801 4.723 1.00 94.06 154 PRO A O 1
ATOM 1239 N N . ASP A 1 155 ? -22.206 -3.380 6.555 1.00 94.06 155 ASP A N 1
ATOM 1240 C CA . ASP A 1 155 ? -22.841 -2.069 6.753 1.00 94.06 155 ASP A CA 1
ATOM 1241 C C . ASP A 1 155 ? -21.956 -1.082 7.544 1.00 94.06 155 ASP A C 1
ATOM 1243 O O . ASP A 1 155 ? -22.367 0.046 7.813 1.00 94.06 155 ASP A O 1
ATOM 1247 N N . SER A 1 156 ? -20.739 -1.480 7.919 1.00 92.88 156 SER A N 1
ATOM 1248 C CA . SER A 1 156 ? -19.706 -0.596 8.457 1.00 92.88 156 SER A CA 1
ATOM 1249 C C . SER A 1 156 ? -18.986 0.132 7.326 1.00 92.88 156 SER A C 1
ATOM 1251 O O . SER A 1 156 ? -18.499 -0.496 6.389 1.00 92.88 156 SER A O 1
ATOM 1253 N N . PHE A 1 157 ? -18.830 1.451 7.428 1.00 93.19 157 PHE A N 1
ATOM 1254 C CA . PHE A 1 157 ? -18.007 2.190 6.470 1.00 93.19 157 PHE A CA 1
ATOM 1255 C C . PHE A 1 157 ? -16.538 1.740 6.506 1.00 93.19 157 PHE A C 1
ATOM 1257 O O . PHE A 1 157 ? -15.892 1.663 5.468 1.00 93.19 157 PHE A O 1
ATOM 1264 N N . VAL A 1 158 ? -16.024 1.354 7.680 1.00 91.12 158 VAL A N 1
ATOM 1265 C CA . VAL A 1 158 ? -14.660 0.815 7.797 1.00 91.12 158 VAL A CA 1
ATOM 1266 C C . VAL A 1 158 ? -14.532 -0.512 7.044 1.00 91.12 158 VAL A C 1
ATOM 1268 O O . VAL A 1 158 ? -13.503 -0.756 6.427 1.00 91.12 158 VAL A O 1
ATOM 1271 N N . TYR A 1 159 ? -15.584 -1.345 7.021 1.00 93.81 159 TYR A N 1
ATOM 1272 C CA . TYR A 1 159 ? -15.602 -2.532 6.158 1.00 93.81 159 TYR A CA 1
ATOM 1273 C C . TYR A 1 159 ? -15.504 -2.127 4.687 1.00 93.81 159 TYR A C 1
ATOM 1275 O O . TYR A 1 159 ? -14.667 -2.661 3.972 1.00 93.81 159 TYR A O 1
ATOM 1283 N N . GLN A 1 160 ? -16.327 -1.166 4.249 1.00 95.94 160 GLN A N 1
ATOM 1284 C CA . GLN A 1 160 ? -16.342 -0.701 2.856 1.00 95.94 160 GLN A CA 1
ATOM 1285 C C . GLN A 1 160 ? -14.976 -0.149 2.423 1.00 95.94 160 GLN A C 1
ATOM 1287 O O . GLN A 1 160 ? -14.525 -0.440 1.321 1.00 95.94 160 GLN A O 1
ATOM 1292 N N . LEU A 1 161 ? -14.299 0.592 3.307 1.00 93.75 161 LEU A N 1
ATOM 1293 C CA . LEU A 1 161 ? -12.953 1.116 3.076 1.00 93.75 161 LEU A CA 1
ATOM 1294 C C . LEU A 1 161 ? -11.926 -0.011 2.878 1.00 93.75 161 LEU A C 1
ATOM 1296 O O . LEU A 1 161 ? -11.201 -0.008 1.889 1.00 93.75 161 LEU A O 1
ATOM 1300 N N . LEU A 1 162 ? -11.887 -0.986 3.795 1.00 93.81 162 LEU A N 1
ATOM 1301 C CA . LEU A 1 162 ? -10.922 -2.091 3.744 1.00 93.81 162 LEU A CA 1
ATOM 1302 C C . LEU A 1 162 ? -11.220 -3.098 2.624 1.00 93.81 162 LEU A C 1
ATOM 1304 O O . LEU A 1 162 ? -10.304 -3.750 2.130 1.00 93.81 162 LEU A O 1
ATOM 1308 N N . ASP A 1 163 ? -12.490 -3.292 2.268 1.00 94.94 163 ASP A N 1
ATOM 1309 C CA . ASP A 1 163 ? -12.897 -4.217 1.204 1.00 94.94 163 ASP A CA 1
ATOM 1310 C C . ASP A 1 163 ? -12.610 -3.650 -0.191 1.00 94.94 163 ASP A C 1
ATOM 1312 O O . ASP A 1 163 ? -12.273 -4.410 -1.097 1.00 94.94 163 ASP A O 1
ATOM 1316 N N . ALA A 1 164 ? -12.672 -2.322 -0.341 1.00 95.12 164 ALA A N 1
ATOM 1317 C CA . ALA A 1 164 ? -12.291 -1.630 -1.567 1.00 95.12 164 ALA A CA 1
ATOM 1318 C C . ALA A 1 164 ? -10.774 -1.634 -1.828 1.00 95.12 164 ALA A C 1
ATOM 1320 O O . ALA A 1 164 ? -10.356 -1.484 -2.973 1.00 95.12 164 ALA A O 1
ATOM 1321 N N . THR A 1 165 ? -9.949 -1.821 -0.791 1.00 93.19 165 THR A N 1
ATOM 1322 C CA . THR A 1 165 ? -8.492 -1.931 -0.923 1.00 93.19 165 THR A CA 1
ATOM 1323 C C . THR A 1 165 ? -8.095 -3.073 -1.877 1.00 93.19 165 THR A C 1
ATOM 1325 O O . THR A 1 165 ? -8.445 -4.235 -1.624 1.00 93.19 165 THR A O 1
ATOM 1328 N N . PRO A 1 166 ? -7.312 -2.793 -2.938 1.00 95.56 166 PRO A N 1
ATOM 1329 C CA . PRO A 1 166 ? -6.826 -3.821 -3.852 1.00 95.56 166 PRO A CA 1
ATOM 1330 C C . PRO A 1 166 ? -5.999 -4.893 -3.143 1.00 95.56 166 PRO A C 1
ATOM 1332 O O . PRO A 1 166 ? -5.315 -4.648 -2.147 1.00 95.56 166 PRO A O 1
ATOM 1335 N N . ARG A 1 167 ? -6.050 -6.126 -3.649 1.00 95.94 167 ARG A N 1
ATOM 1336 C CA . ARG A 1 167 ? -5.320 -7.246 -3.038 1.00 95.94 167 ARG A CA 1
ATOM 1337 C C . ARG A 1 167 ? -3.811 -7.040 -3.190 1.00 95.94 167 ARG A C 1
ATOM 1339 O O . ARG A 1 167 ? -3.352 -6.457 -4.171 1.00 95.94 167 ARG A O 1
ATOM 1346 N N . GLY A 1 168 ? -3.050 -7.496 -2.199 1.00 96.19 168 GLY A N 1
ATOM 1347 C CA . GLY A 1 168 ? -1.600 -7.305 -2.169 1.00 96.19 168 GLY A CA 1
ATOM 1348 C C . GLY A 1 168 ? -1.153 -5.880 -1.852 1.00 96.19 168 GLY A C 1
ATOM 1349 O O . GLY A 1 168 ? -0.023 -5.511 -2.166 1.00 96.19 168 GLY A O 1
ATOM 1350 N N . THR A 1 169 ? -2.038 -5.078 -1.258 1.00 95.69 169 THR A N 1
ATOM 1351 C CA . THR A 1 169 ? -1.724 -3.733 -0.777 1.00 95.69 169 THR A CA 1
ATOM 1352 C C . THR A 1 169 ? -2.061 -3.600 0.704 1.00 95.69 169 THR A C 1
ATOM 1354 O O . THR A 1 169 ? -2.853 -4.373 1.247 1.00 95.69 169 THR A O 1
ATOM 1357 N N . ILE A 1 170 ? -1.445 -2.632 1.378 1.00 92.69 170 ILE A N 1
ATOM 1358 C CA . ILE A 1 170 ? -1.744 -2.272 2.763 1.00 92.69 170 ILE A CA 1
ATOM 1359 C C . ILE A 1 170 ? -1.511 -0.775 2.983 1.00 92.69 170 ILE A C 1
ATOM 1361 O O . ILE A 1 170 ? -0.526 -0.206 2.511 1.00 92.69 170 ILE A O 1
ATOM 1365 N N . ASP A 1 171 ? -2.413 -0.130 3.718 1.00 90.44 171 ASP A N 1
ATOM 1366 C CA . ASP A 1 171 ? -2.221 1.236 4.197 1.00 90.44 171 ASP A CA 1
ATOM 1367 C C . ASP A 1 171 ? -1.718 1.202 5.646 1.00 90.44 171 ASP A C 1
ATOM 1369 O O . ASP A 1 171 ? -2.488 1.053 6.596 1.00 90.44 171 ASP A O 1
ATOM 1373 N N . THR A 1 172 ? -0.404 1.329 5.835 1.00 85.50 172 THR A N 1
ATOM 1374 C CA . THR A 1 172 ? 0.173 1.423 7.186 1.00 85.50 172 THR A CA 1
ATOM 1375 C C . THR A 1 172 ? -0.059 2.789 7.834 1.00 85.50 172 THR A C 1
ATOM 1377 O O . THR A 1 172 ? -0.010 2.898 9.060 1.00 85.50 172 THR A O 1
ATOM 1380 N N . SER A 1 173 ? -0.314 3.834 7.037 1.00 84.69 173 SER A N 1
ATOM 1381 C CA . SER A 1 173 ? -0.685 5.155 7.554 1.00 84.69 173 SER A CA 1
ATOM 1382 C C . SER A 1 173 ? -2.103 5.173 8.106 1.00 84.69 173 SER A C 1
ATOM 1384 O O . SER A 1 173 ? -2.369 6.000 8.959 1.00 84.69 173 SER A O 1
ATOM 1386 N N . LEU A 1 174 ? -2.982 4.219 7.785 1.00 82.69 174 LEU A N 1
ATOM 1387 C CA . LEU A 1 174 ? -4.300 4.124 8.431 1.00 82.69 174 LEU A CA 1
ATOM 1388 C C . LEU A 1 174 ? -4.207 4.136 9.973 1.00 82.69 174 LEU A C 1
ATOM 1390 O O . LEU A 1 174 ? -5.098 4.653 10.648 1.00 82.69 174 LEU A O 1
ATOM 1394 N N . ILE A 1 175 ? -3.114 3.614 10.544 1.00 80.69 175 ILE A N 1
ATOM 1395 C CA . ILE A 1 175 ? -2.873 3.643 11.990 1.00 80.69 175 ILE A CA 1
ATOM 1396 C C . ILE A 1 175 ? -2.336 5.015 12.437 1.00 80.69 175 ILE A C 1
ATOM 1398 O O . ILE A 1 175 ? -2.938 5.646 13.307 1.00 80.69 175 ILE A O 1
ATOM 1402 N N . SER A 1 176 ? -1.246 5.495 11.825 1.00 83.88 176 SER A N 1
ATOM 1403 C CA . SER A 1 176 ? -0.681 6.841 12.020 1.00 83.88 176 SER A CA 1
ATOM 1404 C C . SER A 1 176 ? -1.169 7.801 10.935 1.00 83.88 176 SER A C 1
ATOM 1406 O O . SER A 1 176 ? -0.417 8.229 10.062 1.00 83.88 176 SER A O 1
ATOM 1408 N N . THR A 1 177 ? -2.466 8.101 10.970 1.00 86.56 177 THR A N 1
ATOM 1409 C CA . THR A 1 177 ? -3.166 8.704 9.827 1.00 86.56 177 THR A CA 1
ATOM 1410 C C . THR A 1 177 ? -2.739 10.139 9.535 1.00 86.56 177 THR A C 1
ATOM 1412 O O . THR A 1 177 ? -2.755 11.001 10.416 1.00 86.56 177 THR A O 1
ATOM 1415 N N . ASP A 1 178 ? -2.363 10.395 8.282 1.00 87.94 178 ASP A N 1
ATOM 1416 C CA . ASP A 1 178 ? -2.312 11.718 7.648 1.00 87.94 178 ASP A CA 1
ATOM 1417 C C . ASP A 1 178 ? -3.648 12.099 6.994 1.00 87.94 178 ASP A C 1
ATOM 1419 O O . ASP A 1 178 ? -3.769 13.131 6.334 1.00 87.94 178 ASP A O 1
ATOM 1423 N N . SER A 1 179 ? -4.685 11.299 7.239 1.00 89.00 179 SER A N 1
ATOM 1424 C CA . SER A 1 179 ? -6.017 11.434 6.661 1.00 89.00 179 SER A CA 1
ATOM 1425 C C . SER A 1 179 ? -6.008 11.381 5.131 1.00 89.00 179 SER A C 1
ATOM 1427 O O . SER A 1 179 ? -6.656 12.193 4.468 1.00 89.00 179 SER A O 1
ATOM 1429 N N . ILE A 1 180 ? -5.243 10.438 4.580 1.00 92.19 180 ILE A N 1
ATOM 1430 C CA . ILE A 1 180 ? -5.268 10.035 3.175 1.00 92.19 180 ILE A CA 1
ATOM 1431 C C . ILE A 1 180 ? -5.430 8.515 3.152 1.00 92.19 180 ILE A C 1
ATOM 1433 O O . ILE A 1 180 ? -4.594 7.805 3.703 1.00 92.19 180 ILE A O 1
ATOM 1437 N N . ASN A 1 181 ? -6.487 8.003 2.518 1.00 93.12 181 ASN A N 1
ATOM 1438 C CA . ASN A 1 181 ? -6.592 6.567 2.266 1.00 93.12 181 ASN A CA 1
ATOM 1439 C C . ASN A 1 181 ? -5.653 6.204 1.117 1.00 93.12 181 ASN A C 1
ATOM 1441 O O . ASN A 1 181 ? -5.873 6.616 -0.022 1.00 93.12 181 ASN A O 1
ATOM 1445 N N . ASN A 1 182 ? -4.599 5.463 1.431 1.00 91.62 182 ASN A N 1
ATOM 1446 C CA . ASN A 1 182 ? -3.497 5.219 0.517 1.00 91.62 182 ASN A CA 1
ATOM 1447 C C . ASN A 1 182 ? -2.938 3.799 0.692 1.00 91.62 182 ASN A C 1
ATOM 1449 O O . ASN A 1 182 ? -1.828 3.609 1.209 1.00 91.62 182 ASN A O 1
ATOM 1453 N N . PRO A 1 183 ? -3.692 2.766 0.291 1.00 93.81 183 PRO A N 1
ATOM 1454 C CA . PRO A 1 183 ? -3.167 1.415 0.305 1.00 93.81 183 PRO A CA 1
ATOM 1455 C C . PRO A 1 183 ? -2.046 1.277 -0.727 1.00 93.81 183 PRO A C 1
ATOM 1457 O O . PRO A 1 183 ? -2.224 1.567 -1.907 1.00 93.81 183 PRO A O 1
ATOM 1460 N N . ASN A 1 184 ? -0.878 0.824 -0.269 1.00 93.19 184 ASN A N 1
ATOM 1461 C CA . ASN A 1 184 ? 0.298 0.658 -1.116 1.00 93.19 184 ASN A CA 1
ATOM 1462 C C . ASN A 1 184 ? 0.623 -0.823 -1.312 1.00 93.19 184 ASN A C 1
ATOM 1464 O O . ASN A 1 184 ? 0.582 -1.602 -0.358 1.00 93.19 184 ASN A O 1
ATOM 1468 N N . ALA A 1 185 ? 0.990 -1.200 -2.532 1.00 94.31 185 ALA A N 1
ATOM 1469 C CA . ALA A 1 185 ? 1.598 -2.475 -2.861 1.00 94.31 185 ALA A CA 1
ATOM 1470 C C . ALA A 1 185 ? 2.860 -2.673 -2.016 1.00 94.31 185 ALA A C 1
ATOM 1472 O O . ALA A 1 185 ? 3.643 -1.738 -1.828 1.00 94.31 185 ALA A O 1
ATOM 1473 N N . MET A 1 186 ? 3.071 -3.881 -1.492 1.00 91.75 186 MET A N 1
ATOM 1474 C CA . MET A 1 186 ? 4.299 -4.172 -0.753 1.00 91.75 186 MET A CA 1
ATOM 1475 C C . MET A 1 186 ? 5.502 -4.129 -1.704 1.00 91.75 186 MET A C 1
ATOM 1477 O O . MET A 1 186 ? 5.621 -4.978 -2.583 1.00 91.75 186 MET A O 1
ATOM 1481 N N . ASN A 1 187 ? 6.392 -3.147 -1.519 1.00 86.12 187 ASN A N 1
ATOM 1482 C CA . ASN A 1 187 ? 7.516 -2.903 -2.428 1.00 86.12 187 ASN A CA 1
ATOM 1483 C C . ASN A 1 187 ? 8.389 -4.153 -2.614 1.00 86.12 187 ASN A C 1
ATOM 1485 O O . ASN A 1 187 ? 8.885 -4.688 -1.613 1.00 86.12 187 ASN A O 1
ATOM 1489 N N . PRO A 1 188 ? 8.668 -4.560 -3.866 1.00 90.25 188 PRO A N 1
ATOM 1490 C CA . PRO A 1 188 ? 9.697 -5.543 -4.120 1.00 90.25 188 PRO A CA 1
ATOM 1491 C C . PRO A 1 188 ? 11.094 -4.928 -3.936 1.00 90.25 188 PRO A C 1
ATOM 1493 O O . PRO A 1 188 ? 11.356 -3.777 -4.306 1.00 90.25 188 PRO A O 1
ATOM 1496 N N . LEU A 1 189 ? 12.010 -5.713 -3.376 1.00 89.50 189 LEU A N 1
ATOM 1497 C CA . LEU A 1 189 ? 13.405 -5.356 -3.150 1.00 89.50 189 LEU A CA 1
ATOM 1498 C C . LEU A 1 189 ? 14.292 -6.184 -4.077 1.00 89.50 189 LEU A C 1
ATOM 1500 O O . LEU A 1 189 ? 14.392 -7.400 -3.933 1.00 89.50 189 LEU A O 1
ATOM 1504 N N . PHE A 1 190 ? 14.964 -5.502 -5.003 1.00 92.94 190 PHE A N 1
ATOM 1505 C CA . PHE A 1 190 ? 15.868 -6.111 -5.977 1.00 92.94 190 PHE A CA 1
ATOM 1506 C C . PHE A 1 190 ? 17.130 -5.275 -6.160 1.00 92.94 190 PHE A C 1
ATOM 1508 O O . PHE A 1 190 ? 17.074 -4.044 -6.104 1.00 92.94 190 PHE A O 1
ATOM 1515 N N . ASN A 1 191 ? 18.246 -5.950 -6.430 1.00 92.38 191 ASN A N 1
ATOM 1516 C CA . ASN A 1 191 ? 19.547 -5.377 -6.761 1.00 92.38 191 ASN A CA 1
ATOM 1517 C C . ASN A 1 191 ? 20.006 -4.311 -5.754 1.00 92.38 191 ASN A C 1
ATOM 1519 O O . ASN A 1 191 ? 20.491 -3.248 -6.135 1.00 92.38 191 ASN A O 1
ATOM 1523 N N . VAL A 1 192 ? 19.857 -4.588 -4.452 1.00 89.75 192 VAL A N 1
ATOM 1524 C CA . VAL A 1 192 ? 20.179 -3.626 -3.378 1.00 89.75 192 VAL A CA 1
ATOM 1525 C C . VAL A 1 192 ? 21.622 -3.122 -3.474 1.00 89.75 192 VAL A C 1
ATOM 1527 O O . VAL A 1 192 ? 21.853 -1.933 -3.285 1.00 89.75 192 VAL A O 1
ATOM 1530 N N . GLY A 1 193 ? 22.580 -3.983 -3.837 1.00 90.38 193 GLY A N 1
ATOM 1531 C CA . GLY A 1 193 ? 23.973 -3.577 -4.055 1.00 90.38 193 GLY A CA 1
ATOM 1532 C C . GLY A 1 193 ? 24.122 -2.516 -5.152 1.00 90.38 193 GLY A C 1
ATOM 1533 O O . GLY A 1 193 ? 24.691 -1.457 -4.900 1.00 90.38 193 GLY A O 1
ATOM 1534 N N . ALA A 1 194 ? 23.542 -2.756 -6.332 1.00 92.44 194 ALA A N 1
ATOM 1535 C CA . ALA A 1 194 ? 23.574 -1.806 -7.446 1.00 92.44 194 ALA A CA 1
ATOM 1536 C C . ALA A 1 194 ? 22.846 -0.490 -7.115 1.00 92.44 194 ALA A C 1
ATOM 1538 O O . ALA A 1 194 ? 23.316 0.586 -7.468 1.00 92.44 194 ALA A O 1
ATOM 1539 N N . ARG A 1 195 ? 21.734 -0.548 -6.371 1.00 91.88 195 ARG A N 1
ATOM 1540 C CA . ARG A 1 195 ? 21.035 0.661 -5.900 1.00 91.88 195 ARG A CA 1
ATOM 1541 C C . ARG A 1 195 ? 21.889 1.513 -4.972 1.00 91.88 195 ARG A C 1
ATOM 1543 O O . ARG A 1 195 ? 21.868 2.732 -5.074 1.00 91.88 195 ARG A O 1
ATOM 1550 N N . LEU A 1 196 ? 22.625 0.881 -4.057 1.00 89.69 196 LEU A N 1
ATOM 1551 C CA . LEU A 1 196 ? 23.506 1.591 -3.128 1.00 89.69 196 LEU A CA 1
ATOM 1552 C C . LEU A 1 196 ? 24.711 2.218 -3.838 1.00 89.69 196 LEU A C 1
ATOM 1554 O O . LEU A 1 196 ? 25.189 3.254 -3.383 1.00 89.69 196 LEU A O 1
ATOM 1558 N N . ALA A 1 197 ? 25.179 1.625 -4.941 1.00 91.31 197 ALA A N 1
ATOM 1559 C CA . ALA A 1 197 ? 26.241 2.200 -5.766 1.00 91.31 197 ALA A CA 1
ATOM 1560 C C . ALA A 1 197 ? 25.805 3.508 -6.455 1.00 91.31 197 ALA A C 1
ATOM 1562 O O . ALA A 1 197 ? 26.607 4.429 -6.569 1.00 91.31 197 ALA A O 1
ATOM 1563 N N . GLU A 1 198 ? 24.528 3.610 -6.831 1.00 90.62 198 GLU A N 1
ATOM 1564 C CA . GLU A 1 198 ? 23.929 4.786 -7.487 1.00 90.62 198 GLU A CA 1
ATOM 1565 C C . GLU A 1 198 ? 23.187 5.723 -6.513 1.00 90.62 198 GLU A C 1
ATOM 1567 O O . GLU A 1 198 ? 22.462 6.630 -6.926 1.00 90.62 198 GLU A O 1
ATOM 1572 N N . ALA A 1 199 ? 23.314 5.491 -5.204 1.00 91.19 199 ALA A N 1
ATOM 1573 C CA . ALA A 1 199 ? 22.594 6.250 -4.191 1.00 91.19 199 ALA A CA 1
ATOM 1574 C C . ALA A 1 199 ? 23.016 7.731 -4.182 1.00 91.19 199 ALA A C 1
ATOM 1576 O O . ALA A 1 199 ? 24.193 8.074 -4.290 1.00 91.19 199 ALA A O 1
ATOM 1577 N N . VAL A 1 200 ? 22.041 8.624 -4.005 1.00 91.06 200 VAL A N 1
ATOM 1578 C CA . VAL A 1 200 ? 22.232 10.075 -4.153 1.00 91.06 200 VAL A CA 1
ATOM 1579 C C . VAL A 1 200 ? 22.538 10.711 -2.796 1.00 91.06 200 VAL A C 1
ATOM 1581 O O . VAL A 1 200 ? 21.879 10.363 -1.817 1.00 91.06 200 VAL A O 1
ATOM 1584 N N . PRO A 1 201 ? 23.495 11.652 -2.692 1.00 94.12 201 PRO A N 1
ATOM 1585 C CA . PRO A 1 201 ? 23.764 12.346 -1.438 1.00 94.12 201 PRO A CA 1
ATOM 1586 C C . PRO A 1 201 ? 22.603 13.269 -1.043 1.00 94.12 201 PRO A C 1
ATOM 1588 O O . PRO A 1 201 ? 22.241 14.190 -1.777 1.00 94.12 201 PRO A O 1
ATOM 1591 N N . GLU A 1 202 ? 22.068 13.078 0.160 1.00 95.06 202 GLU A N 1
ATOM 1592 C CA . GLU A 1 202 ? 21.067 13.954 0.769 1.00 95.06 202 GLU A CA 1
ATOM 1593 C C . GLU A 1 202 ? 21.479 14.420 2.161 1.00 95.06 202 GLU A C 1
ATOM 1595 O O . GLU A 1 202 ? 22.157 13.711 2.906 1.00 95.06 202 GLU A O 1
ATOM 1600 N N . LYS A 1 203 ? 21.047 15.633 2.517 1.00 96.12 203 LYS A N 1
ATOM 1601 C CA . LYS A 1 203 ? 21.283 16.221 3.830 1.00 96.12 203 LYS A CA 1
ATOM 1602 C C . LYS A 1 203 ? 20.273 15.695 4.836 1.00 96.12 203 LYS A C 1
ATOM 1604 O O . LYS A 1 203 ? 19.066 15.802 4.624 1.00 96.12 203 LYS A O 1
ATOM 1609 N N . VAL A 1 204 ? 20.755 15.197 5.961 1.00 94.50 204 VAL A N 1
ATOM 1610 C CA . VAL A 1 204 ? 19.948 14.796 7.113 1.00 94.50 204 VAL A CA 1
ATOM 1611 C C . VAL A 1 204 ? 20.193 15.747 8.281 1.00 94.50 204 VAL A C 1
ATOM 1613 O O . VAL A 1 204 ? 21.239 16.386 8.369 1.00 94.50 204 VAL A O 1
ATOM 1616 N N . ALA A 1 205 ? 19.224 15.855 9.185 1.00 93.31 205 ALA A N 1
ATOM 1617 C CA . ALA A 1 205 ? 19.307 16.737 10.343 1.00 93.31 205 ALA A CA 1
ATOM 1618 C C . ALA A 1 205 ? 18.535 16.163 11.539 1.00 93.31 205 ALA A C 1
ATOM 1620 O O . ALA A 1 205 ? 17.781 15.194 11.415 1.00 93.31 205 ALA A O 1
ATOM 1621 N N . GLY A 1 206 ? 18.708 16.788 12.705 1.00 92.19 206 GLY A N 1
ATOM 1622 C CA . GLY A 1 206 ? 17.959 16.452 13.915 1.00 92.19 206 GLY A CA 1
ATOM 1623 C C . GLY A 1 206 ? 18.198 15.014 14.377 1.00 92.19 206 GLY A C 1
ATOM 1624 O O . GLY A 1 206 ? 19.333 14.539 14.388 1.00 92.19 206 GLY A O 1
ATOM 1625 N N . GLY A 1 207 ? 17.123 14.315 14.753 1.00 89.69 207 GLY A N 1
ATOM 1626 C CA . GLY A 1 207 ? 17.197 12.953 15.290 1.00 89.69 207 GLY A CA 1
ATOM 1627 C C . GLY A 1 207 ? 17.858 11.937 14.353 1.00 89.69 207 GLY A C 1
ATOM 1628 O O . GLY A 1 207 ? 18.499 11.001 14.826 1.00 89.69 207 GLY A O 1
ATOM 1629 N N . ALA A 1 208 ? 17.783 12.147 13.034 1.00 91.19 208 ALA A N 1
ATOM 1630 C CA . ALA A 1 208 ? 18.393 11.253 12.052 1.00 91.19 208 ALA A CA 1
ATOM 1631 C C . ALA A 1 208 ? 19.914 11.107 12.253 1.00 91.19 208 ALA A C 1
ATOM 1633 O O . ALA A 1 208 ? 20.458 10.027 12.014 1.00 91.19 208 ALA A O 1
ATOM 1634 N N . LEU A 1 209 ? 20.590 12.159 12.745 1.00 93.69 209 LEU A N 1
ATOM 1635 C CA . LEU A 1 209 ? 22.041 12.192 12.991 1.00 93.69 209 LEU A CA 1
ATOM 1636 C C . LEU A 1 209 ? 22.498 11.211 14.080 1.00 93.69 209 LEU A C 1
ATOM 1638 O O . LEU A 1 209 ? 23.681 10.883 14.153 1.00 93.69 209 LEU A O 1
ATOM 1642 N N . TYR A 1 210 ? 21.581 10.713 14.911 1.00 91.44 210 TYR A N 1
ATOM 1643 C CA . TYR A 1 210 ? 21.903 9.737 15.952 1.00 91.44 210 TYR A CA 1
ATOM 1644 C C . TYR A 1 210 ? 21.992 8.300 15.417 1.00 91.44 210 TYR A C 1
ATOM 1646 O O . TYR A 1 210 ? 22.630 7.459 16.060 1.00 91.44 210 TYR A O 1
ATOM 1654 N N . LEU A 1 211 ? 21.440 8.040 14.224 1.00 88.62 211 LEU A N 1
ATOM 1655 C CA . LEU A 1 211 ? 21.533 6.752 13.532 1.00 88.62 211 LEU A CA 1
ATOM 1656 C C . LEU A 1 211 ? 22.820 6.647 12.703 1.00 88.62 211 LEU A C 1
ATOM 1658 O O . LEU A 1 211 ? 23.241 7.644 12.110 1.00 88.62 211 LEU A O 1
ATOM 1662 N N . PRO A 1 212 ? 23.435 5.458 12.604 1.00 85.56 212 PRO A N 1
ATOM 1663 C CA . PRO A 1 212 ? 24.529 5.213 11.671 1.00 85.56 212 PRO A CA 1
ATOM 1664 C C . PRO A 1 212 ? 24.093 5.334 10.194 1.00 85.56 212 PRO A C 1
ATOM 1666 O O . PRO A 1 212 ? 22.978 4.938 9.855 1.00 85.56 212 PRO A O 1
ATOM 1669 N N . PRO A 1 213 ? 24.971 5.802 9.286 1.00 86.06 213 PRO A N 1
ATOM 1670 C CA . PRO A 1 213 ? 26.204 6.542 9.563 1.00 86.06 213 PRO A CA 1
ATOM 1671 C C . PRO A 1 213 ? 25.876 7.961 10.060 1.00 86.06 213 PRO A C 1
ATOM 1673 O O . PRO A 1 213 ? 24.971 8.599 9.542 1.00 86.06 213 PRO A O 1
ATOM 1676 N N . ARG A 1 214 ? 26.586 8.496 11.059 1.00 89.56 214 ARG A N 1
ATOM 1677 C CA . ARG A 1 214 ? 26.218 9.769 11.730 1.00 89.56 214 ARG A CA 1
ATOM 1678 C C . ARG A 1 214 ? 26.571 11.042 10.943 1.00 89.56 214 ARG A C 1
ATOM 1680 O O . ARG A 1 214 ? 26.601 12.131 11.507 1.00 89.56 214 ARG A O 1
ATOM 1687 N N . ASP A 1 215 ? 26.827 10.902 9.651 1.00 92.44 215 ASP A N 1
ATOM 1688 C CA . ASP A 1 215 ? 27.146 12.005 8.755 1.00 92.44 215 ASP A CA 1
ATOM 1689 C C . ASP A 1 215 ? 25.902 12.846 8.442 1.00 92.44 215 ASP A C 1
ATOM 1691 O O . ASP A 1 215 ? 24.795 12.315 8.296 1.00 92.44 215 ASP A O 1
ATOM 1695 N N . GLU A 1 216 ? 26.101 14.159 8.289 1.00 94.44 216 GLU A N 1
ATOM 1696 C CA . GLU A 1 216 ? 25.057 15.103 7.864 1.00 94.44 216 GLU A CA 1
ATOM 1697 C C . GLU A 1 216 ? 24.654 14.920 6.400 1.00 94.44 216 GLU A C 1
ATOM 1699 O O . GLU A 1 216 ? 23.565 15.320 6.007 1.00 94.44 216 GLU A O 1
ATOM 1704 N N . THR A 1 217 ? 25.524 14.334 5.579 1.00 95.56 217 THR A N 1
ATOM 1705 C CA . THR A 1 217 ? 25.222 13.980 4.190 1.00 95.56 217 THR A CA 1
ATOM 1706 C C . THR A 1 217 ? 25.321 12.473 4.037 1.00 95.56 217 THR A C 1
ATOM 1708 O O . THR A 1 217 ? 26.348 11.888 4.372 1.00 95.56 217 THR A O 1
ATOM 1711 N N . ARG A 1 218 ? 24.259 11.842 3.532 1.00 92.25 218 ARG A N 1
ATOM 1712 C CA . ARG A 1 218 ? 24.168 10.386 3.370 1.00 92.25 218 ARG A CA 1
ATOM 1713 C C . ARG A 1 218 ? 23.755 10.036 1.956 1.00 92.25 218 ARG A C 1
ATOM 1715 O O . ARG A 1 218 ? 22.850 10.662 1.413 1.00 92.25 218 ARG A O 1
ATOM 1722 N N . ASN A 1 219 ? 24.360 8.994 1.401 1.00 91.44 219 ASN A N 1
ATOM 1723 C CA . ASN A 1 219 ? 23.899 8.423 0.142 1.00 91.44 219 ASN A CA 1
ATOM 1724 C C . ASN A 1 219 ? 22.619 7.618 0.397 1.00 91.44 219 ASN A C 1
ATOM 1726 O O . ASN A 1 219 ? 22.608 6.705 1.229 1.00 91.44 219 ASN A O 1
ATOM 1730 N N . VAL A 1 220 ? 21.538 7.979 -0.294 1.00 90.81 220 VAL A N 1
ATOM 1731 C CA . VAL A 1 220 ? 20.206 7.394 -0.116 1.00 90.81 220 VAL A CA 1
ATOM 1732 C C . VAL A 1 220 ? 19.666 6.808 -1.427 1.00 90.81 220 VAL A C 1
ATOM 1734 O O . VAL A 1 220 ? 19.745 7.460 -2.468 1.00 90.81 220 VAL A O 1
ATOM 1737 N N . PRO A 1 221 ? 19.120 5.578 -1.397 1.00 86.94 221 PRO A N 1
ATOM 1738 C CA . PRO A 1 221 ? 18.578 4.914 -2.583 1.00 86.94 221 PRO A CA 1
ATOM 1739 C C . PRO A 1 221 ? 17.083 5.189 -2.831 1.00 86.94 221 PRO A C 1
ATOM 1741 O O . PRO A 1 221 ? 16.531 4.612 -3.757 1.00 86.94 221 PRO A O 1
ATOM 1744 N N . HIS A 1 222 ? 16.402 6.009 -2.013 1.00 90.31 222 HIS A N 1
ATOM 1745 C CA . HIS A 1 222 ? 14.976 6.362 -2.178 1.00 90.31 222 HIS A CA 1
ATOM 1746 C C . HIS A 1 222 ? 14.064 5.156 -2.483 1.00 90.31 222 HIS A C 1
ATOM 1748 O O . HIS A 1 222 ? 13.356 5.134 -3.489 1.00 90.31 222 HIS A O 1
ATOM 1754 N N . ILE A 1 223 ? 14.112 4.103 -1.667 1.00 84.50 223 ILE A N 1
ATOM 1755 C CA . ILE A 1 223 ? 13.413 2.829 -1.888 1.00 84.50 223 ILE A CA 1
ATOM 1756 C C . ILE A 1 223 ? 11.893 2.936 -1.687 1.00 84.50 223 ILE A C 1
ATOM 1758 O O . ILE A 1 223 ? 11.139 2.188 -2.318 1.00 84.50 223 ILE A O 1
ATOM 1762 N N . LEU A 1 224 ? 11.406 3.854 -0.851 1.00 85.69 224 LEU A N 1
ATOM 1763 C CA . LEU A 1 224 ? 9.968 4.045 -0.643 1.00 85.69 224 LEU A CA 1
ATOM 1764 C C . LEU A 1 224 ? 9.292 4.685 -1.853 1.00 85.69 224 LEU A C 1
ATOM 1766 O O . LEU A 1 224 ? 9.917 5.405 -2.619 1.00 85.69 224 LEU A O 1
ATOM 1770 N N . MET A 1 225 ? 7.984 4.452 -2.000 1.00 89.06 225 MET A N 1
ATOM 1771 C CA . MET A 1 225 ? 7.202 4.862 -3.179 1.00 89.06 225 MET A CA 1
ATOM 1772 C C . MET A 1 225 ? 7.234 6.372 -3.479 1.00 89.06 225 MET A C 1
ATOM 1774 O O . MET A 1 225 ? 7.080 6.768 -4.626 1.00 89.06 225 MET A O 1
ATOM 1778 N N . ASP A 1 226 ? 7.438 7.210 -2.470 1.00 89.00 226 ASP A N 1
ATOM 1779 C CA . ASP A 1 226 ? 7.576 8.675 -2.525 1.00 89.00 226 ASP A CA 1
ATOM 1780 C C . ASP A 1 226 ? 9.043 9.141 -2.400 1.00 89.00 226 ASP A C 1
ATOM 1782 O O . ASP A 1 226 ? 9.341 10.334 -2.443 1.00 89.00 226 ASP A O 1
ATOM 1786 N N . GLY A 1 227 ? 9.980 8.202 -2.237 1.00 89.81 227 GLY A N 1
ATOM 1787 C CA . GLY A 1 227 ? 11.398 8.471 -2.004 1.00 89.81 227 GLY A CA 1
ATOM 1788 C C . GLY A 1 227 ? 11.673 9.173 -0.673 1.00 89.81 227 GLY A C 1
ATOM 1789 O O . GLY A 1 227 ? 12.604 9.975 -0.590 1.00 89.81 227 GLY A O 1
ATOM 1790 N N . ALA A 1 228 ? 10.835 8.941 0.342 1.00 89.44 228 ALA A N 1
ATOM 1791 C CA . ALA A 1 228 ? 10.926 9.609 1.640 1.00 89.44 228 ALA A CA 1
ATOM 1792 C C . ALA A 1 228 ? 11.890 8.937 2.641 1.00 89.44 228 ALA A C 1
ATOM 1794 O O . ALA A 1 228 ? 12.183 9.522 3.682 1.00 89.44 228 ALA A O 1
ATOM 1795 N N . ASP A 1 229 ? 12.389 7.727 2.362 1.00 78.44 229 ASP A N 1
ATOM 1796 C CA . ASP A 1 229 ? 13.378 6.976 3.163 1.00 78.44 229 ASP A CA 1
ATOM 1797 C C . ASP A 1 229 ? 14.796 7.540 3.043 1.00 78.44 229 ASP A C 1
ATOM 1799 O O . ASP A 1 229 ? 15.781 6.855 2.767 1.00 78.44 229 ASP A O 1
ATOM 1803 N N . SER A 1 230 ? 14.907 8.835 3.269 1.00 84.00 230 SER A N 1
ATOM 1804 C CA . SER A 1 230 ? 16.104 9.590 2.956 1.00 84.00 230 SER A CA 1
ATOM 1805 C C . SER A 1 230 ? 16.983 9.833 4.164 1.00 84.00 230 SER A C 1
ATOM 1807 O O . SER A 1 230 ? 17.399 10.952 4.439 1.00 84.00 230 SER A O 1
ATOM 1809 N N . ILE A 1 231 ? 17.271 8.777 4.915 1.00 88.62 231 ILE A N 1
ATOM 1810 C CA . ILE A 1 231 ? 18.219 8.853 6.034 1.00 88.62 231 ILE A CA 1
ATOM 1811 C C . ILE A 1 231 ? 19.280 7.747 6.010 1.00 88.62 231 ILE A C 1
ATOM 1813 O O . ILE A 1 231 ? 19.986 7.535 6.995 1.00 88.62 231 ILE A O 1
ATOM 1817 N N . GLY A 1 232 ? 19.424 7.082 4.866 1.00 87.06 232 GLY A N 1
ATOM 1818 C CA . GLY A 1 232 ? 20.377 6.002 4.623 1.00 87.06 232 GLY A CA 1
ATOM 1819 C C . GLY A 1 232 ? 19.778 4.624 4.891 1.00 87.06 232 GLY A C 1
ATOM 1820 O O . GLY A 1 232 ? 18.701 4.499 5.473 1.00 87.06 232 GLY A O 1
ATOM 1821 N N . LEU A 1 233 ? 20.498 3.580 4.470 1.00 85.25 233 LEU A N 1
ATOM 1822 C CA . LEU A 1 233 ? 20.037 2.189 4.544 1.00 85.25 233 LEU A CA 1
ATOM 1823 C C . LEU A 1 233 ? 19.633 1.766 5.965 1.00 85.25 233 LEU A C 1
ATOM 1825 O O . LEU A 1 233 ? 18.544 1.239 6.152 1.00 85.25 233 LEU A O 1
ATOM 1829 N N . TYR A 1 234 ? 20.486 2.015 6.963 1.00 85.25 234 TYR A N 1
ATOM 1830 C CA . TYR A 1 234 ? 20.238 1.601 8.349 1.00 85.25 234 TYR A CA 1
ATOM 1831 C C . TYR A 1 234 ? 18.965 2.227 8.915 1.00 85.25 234 TYR A C 1
ATOM 1833 O O . TYR A 1 234 ? 18.074 1.516 9.366 1.00 85.25 234 TYR A O 1
ATOM 1841 N N . GLY A 1 235 ? 18.835 3.549 8.799 1.00 86.44 235 GLY A N 1
ATOM 1842 C CA . GLY A 1 235 ? 17.653 4.238 9.299 1.00 86.44 235 GLY A CA 1
ATOM 1843 C C . GLY A 1 235 ? 16.369 3.890 8.545 1.00 86.44 235 GLY A C 1
ATOM 1844 O O . GLY A 1 235 ? 15.298 3.858 9.151 1.00 86.44 235 GLY A O 1
ATOM 1845 N N . ALA A 1 236 ? 16.463 3.579 7.247 1.00 85.62 236 ALA A N 1
ATOM 1846 C CA . ALA A 1 236 ? 15.332 3.055 6.488 1.00 85.62 236 ALA A CA 1
ATOM 1847 C C . ALA A 1 236 ? 14.888 1.676 7.005 1.00 85.62 236 ALA A C 1
ATOM 1849 O O . ALA A 1 236 ? 13.687 1.449 7.140 1.00 85.62 236 ALA A O 1
ATOM 1850 N N . LEU A 1 237 ? 15.832 0.781 7.324 1.00 87.12 237 LEU A N 1
ATOM 1851 C CA . LEU A 1 237 ? 15.540 -0.551 7.865 1.00 87.12 237 LEU A CA 1
ATOM 1852 C C . LEU A 1 237 ? 14.952 -0.491 9.285 1.00 87.12 237 LEU A C 1
ATOM 1854 O O . LEU A 1 237 ? 13.967 -1.180 9.549 1.00 87.12 237 LEU A O 1
ATOM 1858 N N . ASP A 1 238 ? 15.487 0.364 10.163 1.00 86.31 238 ASP A N 1
ATOM 1859 C CA . ASP A 1 238 ? 14.988 0.517 11.538 1.00 86.31 238 ASP A CA 1
ATOM 1860 C C . ASP A 1 238 ? 13.551 1.056 11.578 1.00 86.31 238 ASP A C 1
ATOM 1862 O O . ASP A 1 238 ? 12.697 0.528 12.292 1.00 86.31 238 ASP A O 1
ATOM 1866 N N . ARG A 1 239 ? 13.235 2.079 10.767 1.00 86.88 239 ARG A N 1
ATOM 1867 C CA . ARG A 1 239 ? 11.909 2.730 10.780 1.00 86.88 239 ARG A CA 1
ATOM 1868 C C . ARG A 1 239 ? 10.757 1.740 10.609 1.00 86.88 239 ARG A C 1
ATOM 1870 O O . ARG A 1 239 ? 9.686 1.920 11.188 1.00 86.88 239 ARG A O 1
ATOM 1877 N N . VAL A 1 240 ? 10.945 0.716 9.775 1.00 83.12 240 VAL A N 1
ATOM 1878 C CA . VAL A 1 240 ? 9.877 -0.229 9.417 1.00 83.12 240 VAL A CA 1
ATOM 1879 C C . VAL A 1 240 ? 9.391 -1.016 10.635 1.00 83.12 240 VAL A C 1
ATOM 1881 O O . VAL A 1 240 ? 8.204 -1.330 10.703 1.00 83.12 240 VAL A O 1
ATOM 1884 N N . TYR A 1 241 ? 10.250 -1.274 11.625 1.00 87.50 241 TYR A N 1
ATOM 1885 C CA . TYR A 1 241 ? 9.850 -1.961 12.852 1.00 87.50 241 TYR A CA 1
ATOM 1886 C C . TYR A 1 241 ? 8.910 -1.107 13.713 1.00 87.50 241 TYR A C 1
ATOM 1888 O O . TYR A 1 241 ? 7.914 -1.629 14.225 1.00 87.50 241 TYR A O 1
ATOM 1896 N N . ILE A 1 242 ? 9.129 0.212 13.787 1.00 86.75 242 ILE A N 1
ATOM 1897 C CA . ILE A 1 242 ? 8.193 1.135 14.454 1.00 86.75 242 ILE A CA 1
ATOM 1898 C C . ILE A 1 242 ? 6.828 1.108 13.756 1.00 86.75 242 ILE A C 1
ATOM 1900 O O . ILE A 1 242 ? 5.801 1.007 14.429 1.00 86.75 242 ILE A O 1
ATOM 1904 N N . ASN A 1 243 ? 6.793 1.114 12.415 1.00 81.31 243 ASN A N 1
ATOM 1905 C CA . ASN A 1 243 ? 5.539 1.056 11.646 1.00 81.31 243 ASN A CA 1
ATOM 1906 C C . ASN A 1 243 ? 4.668 -0.169 11.987 1.00 81.31 243 ASN A C 1
ATOM 1908 O O . ASN A 1 243 ? 3.453 -0.113 11.802 1.00 81.31 243 ASN A O 1
ATOM 1912 N N . ILE A 1 244 ? 5.274 -1.265 12.455 1.00 83.69 244 ILE A N 1
ATOM 1913 C CA . ILE A 1 244 ? 4.584 -2.515 12.813 1.00 83.69 244 ILE A CA 1
ATOM 1914 C C . ILE A 1 244 ? 4.490 -2.737 14.333 1.00 83.69 244 ILE A C 1
ATOM 1916 O O . ILE A 1 244 ? 4.172 -3.838 14.782 1.00 83.69 244 ILE A O 1
ATOM 1920 N N . GLY A 1 245 ? 4.709 -1.684 15.130 1.00 83.25 245 GLY A N 1
ATOM 1921 C CA . GLY A 1 245 ? 4.413 -1.655 16.565 1.00 83.25 245 GLY A CA 1
ATOM 1922 C C . GLY A 1 245 ? 5.618 -1.783 17.498 1.00 83.25 245 GLY A C 1
ATOM 1923 O O . GLY A 1 245 ? 5.426 -1.921 18.715 1.00 83.25 245 GLY A O 1
ATOM 1924 N N . GLU A 1 246 ? 6.851 -1.716 16.984 1.00 87.25 246 GLU A N 1
ATOM 1925 C CA . GLU A 1 246 ? 8.016 -1.524 17.848 1.00 87.25 246 GLU A CA 1
ATOM 1926 C C . GLU A 1 246 ? 7.856 -0.231 18.654 1.00 87.25 246 GLU A C 1
ATOM 1928 O O . GLU A 1 246 ? 7.535 0.828 18.121 1.00 87.25 246 GLU A O 1
ATOM 1933 N N . TYR A 1 247 ? 8.046 -0.335 19.970 1.00 90.44 247 TYR A N 1
ATOM 1934 C CA . TYR A 1 247 ? 7.860 0.766 20.914 1.00 90.44 247 TYR A CA 1
ATOM 1935 C C . TYR A 1 247 ? 6.490 1.471 20.821 1.00 90.44 247 TYR A C 1
ATOM 1937 O O . TYR A 1 247 ? 6.374 2.682 21.028 1.00 90.44 247 TYR A O 1
ATOM 1945 N N . HIS A 1 248 ? 5.425 0.699 20.562 1.00 87.19 248 HIS A N 1
ATOM 1946 C CA . HIS A 1 248 ? 4.049 1.203 20.467 1.00 87.19 248 HIS A CA 1
ATOM 1947 C C . HIS A 1 248 ? 3.619 2.095 21.648 1.00 87.19 248 HIS A C 1
ATOM 1949 O O . HIS A 1 248 ? 2.785 2.977 21.467 1.00 87.19 248 HIS A O 1
ATOM 1955 N N . GLN A 1 249 ? 4.178 1.891 22.848 1.00 87.75 249 GLN A N 1
ATOM 1956 C CA . GLN A 1 249 ? 3.873 2.699 24.033 1.00 87.75 249 GLN A CA 1
ATOM 1957 C C . GLN A 1 249 ? 4.210 4.180 23.841 1.00 87.75 249 GLN A C 1
ATOM 1959 O O . GLN A 1 249 ? 3.501 5.036 24.367 1.00 87.75 249 GLN A O 1
ATOM 1964 N N . GLU A 1 250 ? 5.286 4.483 23.116 1.00 89.81 250 GLU A N 1
ATOM 1965 C CA . GLU A 1 250 ? 5.632 5.854 22.747 1.00 89.81 250 GLU A CA 1
ATOM 1966 C C . GLU A 1 250 ? 4.899 6.270 21.480 1.00 89.81 250 GLU A C 1
ATOM 1968 O O . GLU A 1 250 ? 4.265 7.318 21.458 1.00 89.81 250 GLU A O 1
ATOM 1973 N N . TRP A 1 251 ? 4.903 5.418 20.454 1.00 86.94 251 TRP A N 1
ATOM 1974 C CA . TRP A 1 251 ? 4.293 5.715 19.158 1.00 86.94 251 TRP A CA 1
ATOM 1975 C C . TRP A 1 251 ? 2.828 6.180 19.257 1.00 86.94 251 TRP A C 1
ATOM 1977 O O . TRP A 1 251 ? 2.463 7.209 18.687 1.00 86.94 251 TRP A O 1
ATOM 1987 N N . LEU A 1 252 ? 2.008 5.503 20.071 1.00 85.88 252 LEU A N 1
ATOM 1988 C CA . LEU A 1 252 ? 0.597 5.852 20.292 1.00 85.88 252 LEU A CA 1
ATOM 1989 C C . LEU A 1 252 ? 0.396 7.202 21.004 1.00 85.88 252 LEU A C 1
ATOM 1991 O O . LEU A 1 252 ? -0.708 7.742 21.012 1.00 85.88 252 LEU A O 1
ATOM 1995 N N . GLN A 1 253 ? 1.442 7.793 21.586 1.00 86.00 253 GLN A N 1
ATOM 1996 C CA . GLN A 1 253 ? 1.368 9.129 22.176 1.00 86.00 253 GLN A CA 1
ATOM 1997 C C . GLN A 1 253 ? 1.469 10.245 21.133 1.00 86.00 253 GLN A C 1
ATOM 1999 O O . GLN A 1 253 ? 1.261 11.400 21.501 1.00 86.00 253 GLN A O 1
ATOM 2004 N N . HIS A 1 254 ? 1.762 9.943 19.867 1.00 87.31 254 HIS A N 1
ATOM 2005 C CA . HIS A 1 254 ? 2.036 10.944 18.834 1.00 87.31 254 HIS A CA 1
ATOM 2006 C C . HIS A 1 254 ? 0.886 11.179 17.852 1.00 87.31 254 HIS A C 1
ATOM 2008 O O . HIS A 1 254 ? 0.944 12.121 17.070 1.00 87.31 254 HIS A O 1
ATOM 2014 N N . HIS A 1 255 ? -0.165 10.362 17.876 1.00 84.69 255 HIS A N 1
ATOM 2015 C CA . HIS A 1 255 ? -1.331 10.491 17.000 1.00 84.69 255 HIS A CA 1
ATOM 2016 C C . HIS A 1 255 ? -2.553 9.816 17.638 1.00 84.69 255 HIS A C 1
ATOM 2018 O O . HIS A 1 255 ? -2.448 9.210 18.699 1.00 84.69 255 HIS A O 1
ATOM 2024 N N . ASN A 1 256 ? -3.715 9.927 16.998 1.00 77.00 256 ASN A N 1
ATOM 2025 C CA . ASN A 1 256 ? -4.884 9.118 17.339 1.00 77.00 256 ASN A CA 1
ATOM 2026 C C . ASN A 1 256 ? -4.979 7.941 16.366 1.00 77.00 256 ASN A C 1
ATOM 2028 O O . ASN A 1 256 ? -4.677 8.087 15.180 1.00 77.00 256 ASN A O 1
ATOM 2032 N N . LEU A 1 257 ? -5.412 6.782 16.857 1.00 73.19 257 LEU A N 1
ATOM 2033 C CA . LEU A 1 257 ? -5.634 5.611 16.015 1.00 73.19 257 LEU A CA 1
ATOM 2034 C C . LEU A 1 257 ? -6.837 5.834 15.096 1.00 73.19 257 LEU A C 1
ATOM 2036 O O . LEU A 1 257 ? -7.908 6.193 15.582 1.00 73.19 257 LEU A O 1
ATOM 2040 N N . LEU A 1 258 ? -6.674 5.570 13.794 1.00 65.56 258 LEU A N 1
ATOM 2041 C CA . LEU A 1 258 ? -7.732 5.534 12.765 1.00 65.56 258 LEU A CA 1
ATOM 2042 C C . LEU A 1 258 ? -8.482 6.855 12.499 1.00 65.56 258 LEU A C 1
ATOM 2044 O O . LEU A 1 258 ? -9.111 6.998 11.456 1.00 65.56 258 LEU A O 1
ATOM 2048 N N . ILE A 1 259 ? -8.438 7.817 13.423 1.00 68.50 259 ILE A N 1
ATOM 2049 C CA . ILE A 1 259 ? -9.159 9.089 13.369 1.00 68.50 259 ILE A CA 1
ATOM 2050 C C . ILE A 1 259 ? -8.152 10.221 13.585 1.00 68.50 259 ILE A C 1
ATOM 2052 O O . ILE A 1 259 ? -7.733 10.477 14.710 1.00 68.50 259 ILE A O 1
ATOM 2056 N N . GLY A 1 260 ? -7.800 10.953 12.528 1.00 67.62 260 GLY A N 1
ATOM 2057 C CA . GLY A 1 260 ? -6.736 11.969 12.526 1.00 67.62 260 GLY A CA 1
ATOM 2058 C C . GLY A 1 260 ? -7.034 13.286 13.253 1.00 67.62 260 GLY A C 1
ATOM 2059 O O . GLY A 1 260 ? -6.501 14.318 12.860 1.00 67.62 260 GLY A O 1
ATOM 2060 N N . ILE A 1 261 ? -7.908 13.318 14.264 1.00 75.25 261 ILE A N 1
ATOM 2061 C CA . ILE A 1 261 ? -8.291 14.571 14.952 1.00 75.25 261 ILE A CA 1
ATOM 2062 C C . ILE A 1 261 ? -7.101 15.192 15.696 1.00 75.25 261 ILE A C 1
ATOM 2064 O O . ILE A 1 261 ? -6.935 16.413 15.707 1.00 75.25 261 ILE A O 1
ATOM 2068 N N . ARG A 1 262 ? -6.257 14.368 16.319 1.00 78.25 262 ARG A N 1
ATOM 2069 C CA . ARG A 1 262 ? -5.032 14.843 16.957 1.00 78.25 262 ARG A CA 1
ATOM 2070 C C . ARG A 1 262 ? -3.967 15.093 15.898 1.00 78.25 262 ARG A C 1
ATOM 2072 O O . ARG A 1 262 ? -3.615 14.180 15.154 1.00 78.25 262 ARG A O 1
ATOM 2079 N N . LYS A 1 263 ? -3.404 16.302 15.893 1.00 83.56 263 LYS A N 1
ATOM 2080 C CA . LYS A 1 263 ? -2.226 16.614 15.082 1.00 83.56 263 LYS A CA 1
ATOM 2081 C C . LYS A 1 263 ? -1.068 15.683 15.454 1.00 83.56 263 LYS A C 1
ATOM 2083 O O . LYS A 1 263 ? -0.785 15.510 16.641 1.00 83.56 263 LYS A O 1
ATOM 2088 N N . GLN A 1 264 ? -0.412 15.118 14.442 1.00 90.19 264 GLN A N 1
ATOM 2089 C CA . GLN A 1 264 ? 0.751 14.261 14.646 1.00 90.19 264 GLN A CA 1
ATOM 2090 C C . GLN A 1 264 ? 1.914 15.016 15.308 1.00 90.19 264 GLN A C 1
ATOM 2092 O O . GLN A 1 264 ? 2.012 16.243 15.209 1.00 90.19 264 GLN A O 1
ATOM 2097 N N . SER A 1 265 ? 2.814 14.273 15.950 1.00 92.38 265 SER A N 1
ATOM 2098 C CA . SER A 1 265 ? 4.144 14.753 16.329 1.00 92.38 265 SER A CA 1
ATOM 2099 C C . SER A 1 265 ? 5.228 13.715 15.998 1.00 92.38 265 SER A C 1
ATOM 2101 O O . SER A 1 265 ? 4.905 12.536 15.852 1.00 92.38 265 SER A O 1
ATOM 2103 N N . PRO A 1 266 ? 6.504 14.118 15.851 1.00 94.06 266 PRO A N 1
ATOM 2104 C CA . PRO A 1 266 ? 7.585 13.193 15.510 1.00 94.06 266 PRO A CA 1
ATOM 2105 C C . PRO A 1 266 ? 7.849 12.152 16.592 1.00 94.06 266 PRO A C 1
ATOM 2107 O O . PRO A 1 266 ? 7.870 12.504 17.771 1.00 94.06 266 PRO A O 1
ATOM 2110 N N . ILE A 1 267 ? 8.163 10.917 16.188 1.00 92.50 267 ILE A N 1
ATOM 2111 C CA . ILE A 1 267 ? 8.821 9.964 17.086 1.00 92.50 267 ILE A CA 1
ATOM 2112 C C . ILE A 1 267 ? 10.322 10.276 17.147 1.00 92.50 267 ILE A C 1
ATOM 2114 O O . ILE A 1 267 ? 11.009 10.333 16.123 1.00 92.50 267 ILE A O 1
ATOM 2118 N N . GLU A 1 268 ? 10.835 10.516 18.351 1.00 92.56 268 GLU A N 1
ATOM 2119 C CA . GLU A 1 268 ? 12.238 10.876 18.552 1.00 92.56 268 GLU A CA 1
ATOM 2120 C C . GLU A 1 268 ? 13.129 9.626 18.593 1.00 92.56 268 GLU A C 1
ATOM 2122 O O . GLU A 1 268 ? 12.945 8.724 19.420 1.00 92.56 268 GLU A O 1
ATOM 2127 N N . ILE A 1 269 ? 14.147 9.590 17.729 1.00 92.56 269 ILE A N 1
ATOM 2128 C CA . ILE A 1 269 ? 15.131 8.492 17.698 1.00 92.56 269 ILE A CA 1
ATOM 2129 C C . ILE A 1 269 ? 15.872 8.386 19.035 1.00 92.56 269 ILE A C 1
ATOM 2131 O O . ILE A 1 269 ? 16.021 7.295 19.580 1.00 92.56 269 ILE A O 1
ATOM 2135 N N . THR A 1 270 ? 16.297 9.516 19.602 1.00 93.31 270 THR A N 1
ATOM 2136 C CA . THR A 1 270 ? 17.040 9.565 20.872 1.00 93.31 270 THR A CA 1
ATOM 2137 C C . THR A 1 270 ? 16.227 9.010 22.035 1.00 93.31 270 THR A C 1
ATOM 2139 O O . THR A 1 270 ? 16.772 8.321 22.898 1.00 93.31 270 THR A O 1
ATOM 2142 N N . LYS A 1 271 ? 14.917 9.267 22.049 1.00 93.69 271 LYS A N 1
ATOM 2143 C CA . LYS A 1 271 ? 14.009 8.693 23.037 1.00 93.69 271 LYS A CA 1
ATOM 2144 C C . LYS A 1 271 ? 13.889 7.183 22.864 1.00 93.69 271 LYS A C 1
ATOM 2146 O O . LYS A 1 271 ? 14.000 6.460 23.846 1.00 93.69 271 LYS A O 1
ATOM 2151 N N . SER A 1 272 ? 13.760 6.702 21.629 1.00 92.38 272 SER A N 1
ATOM 2152 C CA . SER A 1 272 ? 13.729 5.263 21.333 1.00 92.38 272 SER A CA 1
ATOM 2153 C C . SER A 1 272 ? 15.023 4.567 21.782 1.00 92.38 272 SER A C 1
ATOM 2155 O O . SER A 1 272 ? 14.966 3.586 22.519 1.00 92.38 272 SER A O 1
ATOM 2157 N N . GLN A 1 273 ? 16.189 5.134 21.459 1.00 92.62 273 GLN A N 1
ATOM 2158 C CA . GLN A 1 273 ? 17.497 4.624 21.890 1.00 92.62 273 GLN A CA 1
ATOM 2159 C C . GLN A 1 273 ? 17.663 4.594 23.415 1.00 92.62 273 GLN A C 1
ATOM 2161 O O . GLN A 1 273 ? 18.316 3.697 23.949 1.00 92.62 273 GLN A O 1
ATOM 2166 N N . LYS A 1 274 ? 17.093 5.569 24.131 1.00 94.50 274 LYS A N 1
ATOM 2167 C CA . LYS A 1 274 ? 17.234 5.694 25.585 1.00 94.50 274 LYS A CA 1
ATOM 2168 C C . LYS A 1 274 ? 16.231 4.836 26.360 1.00 94.50 274 LYS A C 1
ATOM 2170 O O . LYS A 1 274 ? 16.619 4.158 27.309 1.00 94.50 274 LYS A O 1
ATOM 2175 N N . ASP A 1 275 ? 14.965 4.880 25.960 1.00 95.00 275 ASP A N 1
ATOM 2176 C CA . ASP A 1 275 ? 13.833 4.456 26.785 1.00 95.00 275 ASP A CA 1
ATOM 2177 C C . ASP A 1 275 ? 13.144 3.176 26.258 1.00 95.00 275 ASP A C 1
ATOM 2179 O O . ASP A 1 275 ? 12.285 2.617 26.945 1.00 95.00 275 ASP A O 1
ATOM 2183 N N . SER A 1 276 ? 13.515 2.668 25.071 1.00 92.50 276 SER A N 1
ATOM 2184 C CA . SER A 1 276 ? 12.943 1.441 24.496 1.00 92.50 276 SER A CA 1
ATOM 2185 C C . SER A 1 276 ? 13.921 0.271 24.495 1.00 92.50 276 SER A C 1
ATOM 2187 O O . SER A 1 276 ? 14.838 0.184 23.680 1.00 92.50 276 SER A O 1
ATOM 2189 N N . VAL A 1 277 ? 13.643 -0.715 25.347 1.00 89.12 277 VAL A N 1
ATOM 2190 C CA . VAL A 1 277 ? 14.349 -2.008 25.330 1.00 89.12 277 VAL A CA 1
ATOM 2191 C C . VAL A 1 277 ? 14.148 -2.775 24.018 1.00 89.12 277 VAL A C 1
ATOM 2193 O O . VAL A 1 277 ? 15.004 -3.571 23.643 1.00 89.12 277 VAL A O 1
ATOM 2196 N N . TYR A 1 278 ? 13.033 -2.541 23.313 1.00 87.75 278 TYR A N 1
ATOM 2197 C CA . TYR A 1 278 ? 12.772 -3.159 22.011 1.00 87.75 278 TYR A CA 1
ATOM 2198 C C . TYR A 1 278 ? 13.722 -2.589 20.959 1.00 87.75 278 TYR A C 1
ATOM 2200 O O . TYR A 1 278 ? 14.439 -3.351 20.320 1.00 87.75 278 TYR A O 1
ATOM 2208 N N . TRP A 1 279 ? 13.824 -1.260 20.897 1.00 90.12 279 TRP A N 1
ATOM 2209 C CA . TRP A 1 279 ? 14.734 -0.565 19.989 1.00 90.12 279 TRP A CA 1
ATOM 2210 C C . TRP A 1 279 ? 16.192 -0.969 20.228 1.00 90.12 279 TRP A C 1
ATOM 2212 O O . TRP A 1 279 ? 16.902 -1.348 19.301 1.00 90.12 279 TRP A O 1
ATOM 2222 N N . GLN A 1 280 ? 16.629 -0.964 21.493 1.00 90.62 280 GLN A N 1
ATOM 2223 C CA . GLN A 1 280 ? 17.988 -1.359 21.887 1.00 90.62 280 GLN A CA 1
ATOM 2224 C C . GLN A 1 280 ? 18.323 -2.807 21.505 1.00 90.62 280 GLN A C 1
ATOM 2226 O O . GLN A 1 280 ? 19.493 -3.155 21.339 1.00 90.62 280 GLN A O 1
ATOM 2231 N N . ALA A 1 281 ? 17.308 -3.662 21.367 1.00 86.56 281 ALA A N 1
ATOM 2232 C CA . ALA A 1 281 ? 17.475 -4.994 20.820 1.00 86.56 281 ALA A CA 1
ATOM 2233 C C . ALA A 1 281 ? 17.520 -4.955 19.278 1.00 86.56 281 ALA A C 1
ATOM 2235 O O . ALA A 1 281 ? 18.369 -5.611 18.675 1.00 86.56 281 ALA A O 1
ATOM 2236 N N . THR A 1 282 ? 16.632 -4.226 18.616 1.00 87.00 282 THR A N 1
ATOM 2237 C CA . THR A 1 282 ? 16.492 -4.242 17.153 1.00 87.00 282 THR A CA 1
ATOM 2238 C C . THR A 1 282 ? 17.660 -3.569 16.426 1.00 87.00 282 THR A C 1
ATOM 2240 O O . THR A 1 282 ? 18.278 -4.213 15.576 1.00 87.00 282 THR A O 1
ATOM 2243 N N . GLU A 1 283 ? 18.022 -2.338 16.797 1.00 88.56 283 GLU A N 1
ATOM 2244 C CA . GLU A 1 283 ? 18.991 -1.490 16.073 1.00 88.56 283 GLU A CA 1
ATOM 2245 C C . GLU A 1 283 ? 20.354 -2.182 15.826 1.00 88.56 283 GLU A C 1
ATOM 2247 O O . GLU A 1 283 ? 20.817 -2.212 14.679 1.00 88.56 283 GLU A O 1
ATOM 2252 N N . PRO A 1 284 ? 20.990 -2.867 16.808 1.00 88.19 284 PRO A N 1
ATOM 2253 C CA . PRO A 1 284 ? 22.263 -3.565 16.578 1.00 88.19 284 PRO A CA 1
ATOM 2254 C C . PRO A 1 284 ? 22.204 -4.696 15.536 1.00 88.19 284 PRO A C 1
ATOM 2256 O O . PRO A 1 284 ? 23.244 -5.212 15.127 1.00 88.19 284 PRO A O 1
ATOM 2259 N N . ARG A 1 285 ? 21.004 -5.129 15.126 1.00 88.00 285 ARG A N 1
ATOM 2260 C CA . ARG A 1 285 ? 20.797 -6.228 14.173 1.00 88.00 285 ARG A CA 1
ATOM 2261 C C . ARG A 1 285 ? 20.613 -5.750 12.734 1.00 88.00 285 ARG A C 1
ATOM 2263 O O . ARG A 1 285 ? 20.585 -6.597 11.840 1.00 88.00 285 ARG A O 1
ATOM 2270 N N . MET A 1 286 ? 20.533 -4.442 12.482 1.00 88.69 286 MET A N 1
ATOM 2271 C CA . MET A 1 286 ? 20.304 -3.919 11.130 1.00 88.69 286 MET A CA 1
ATOM 2272 C C . MET A 1 286 ? 21.406 -4.282 10.136 1.00 88.69 286 MET A C 1
ATOM 2274 O O . MET A 1 286 ? 21.109 -4.505 8.967 1.00 88.69 286 MET A O 1
ATOM 2278 N N . ASP A 1 287 ? 22.652 -4.441 10.587 1.00 88.69 287 ASP A N 1
ATOM 2279 C CA . ASP A 1 287 ? 23.751 -4.910 9.731 1.00 88.69 287 ASP A CA 1
ATOM 2280 C C . ASP A 1 287 ? 23.488 -6.325 9.176 1.00 88.69 287 ASP A C 1
ATOM 2282 O O . ASP A 1 287 ? 23.711 -6.589 7.994 1.00 88.69 287 ASP A O 1
ATOM 2286 N N . ASN A 1 288 ? 22.917 -7.226 9.984 1.00 90.88 288 ASN A N 1
ATOM 2287 C CA . ASN A 1 288 ? 22.546 -8.566 9.518 1.00 90.88 288 ASN A CA 1
ATOM 2288 C C . ASN A 1 288 ? 21.418 -8.509 8.483 1.00 90.88 288 ASN A C 1
ATOM 2290 O O . ASN A 1 288 ? 21.449 -9.254 7.504 1.00 90.88 288 ASN A O 1
ATOM 2294 N N . LEU A 1 289 ? 20.440 -7.621 8.681 1.00 88.69 289 LEU A N 1
ATOM 2295 C CA . LEU A 1 289 ? 19.337 -7.438 7.740 1.00 88.69 289 LEU A CA 1
ATOM 2296 C C . LEU A 1 289 ? 19.815 -6.807 6.421 1.00 88.69 289 LEU A C 1
ATOM 2298 O O . LEU A 1 289 ? 19.426 -7.256 5.345 1.00 88.69 289 LEU A O 1
ATOM 2302 N N . ALA A 1 290 ? 20.720 -5.829 6.486 1.00 89.00 290 ALA A N 1
ATOM 2303 C CA . ALA A 1 290 ? 21.363 -5.249 5.312 1.00 89.00 290 ALA A CA 1
ATOM 2304 C C . ALA A 1 290 ? 22.152 -6.308 4.523 1.00 89.00 290 ALA A C 1
ATOM 2306 O O . ALA A 1 290 ? 21.950 -6.460 3.318 1.00 89.00 290 ALA A O 1
ATOM 2307 N N . LYS A 1 291 ? 22.993 -7.102 5.202 1.00 91.94 291 LYS A N 1
ATOM 2308 C CA . LYS A 1 291 ? 23.736 -8.224 4.596 1.00 91.94 291 LYS A CA 1
ATOM 2309 C C . LYS A 1 291 ? 22.816 -9.279 3.994 1.00 91.94 291 LYS A C 1
ATOM 2311 O O . LYS A 1 291 ? 23.136 -9.833 2.943 1.00 91.94 291 LYS A O 1
ATOM 2316 N N . TYR A 1 292 ? 21.683 -9.553 4.641 1.00 92.00 292 TYR A N 1
ATOM 2317 C CA . TYR A 1 292 ? 20.665 -10.448 4.108 1.00 92.00 292 TYR A CA 1
ATOM 2318 C C . TYR A 1 292 ? 20.160 -9.938 2.759 1.00 92.00 292 TYR A C 1
ATOM 2320 O O . TYR A 1 292 ? 20.315 -10.645 1.769 1.00 92.00 292 TYR A O 1
ATOM 2328 N N . PHE A 1 293 ? 19.668 -8.698 2.679 1.00 89.75 293 PHE A N 1
ATOM 2329 C CA . PHE A 1 293 ? 19.152 -8.150 1.421 1.00 89.75 293 PHE A CA 1
ATOM 2330 C C . PHE A 1 293 ? 20.219 -7.999 0.336 1.00 89.75 293 PHE A C 1
ATOM 2332 O O . PHE A 1 293 ? 19.940 -8.287 -0.824 1.00 89.75 293 PHE A O 1
ATOM 2339 N N . LEU A 1 294 ? 21.452 -7.628 0.690 1.00 90.56 294 LEU A N 1
ATOM 2340 C CA . LEU A 1 294 ? 22.573 -7.603 -0.258 1.00 90.56 294 LEU A CA 1
ATOM 2341 C C . LEU A 1 294 ? 22.832 -8.970 -0.903 1.00 90.56 294 LEU A C 1
ATOM 2343 O O . LEU A 1 294 ? 23.292 -9.031 -2.039 1.00 90.56 294 LEU A O 1
ATOM 2347 N N . LYS A 1 295 ? 22.537 -10.060 -0.187 1.00 91.75 295 LYS A N 1
ATOM 2348 C CA . LYS A 1 295 ? 22.714 -11.428 -0.674 1.00 91.75 295 LYS A CA 1
ATOM 2349 C C . LYS A 1 295 ? 21.474 -11.981 -1.372 1.00 91.75 295 LYS A C 1
ATOM 2351 O O . LYS A 1 295 ? 21.616 -12.747 -2.318 1.00 91.75 295 LYS A O 1
ATOM 2356 N N . THR A 1 296 ? 20.279 -11.680 -0.867 1.00 90.38 296 THR A N 1
ATOM 2357 C CA . THR A 1 296 ? 19.052 -12.370 -1.280 1.00 90.38 296 THR A CA 1
ATOM 2358 C C . THR A 1 296 ? 18.234 -11.611 -2.302 1.00 90.38 296 THR A C 1
ATOM 2360 O O . THR A 1 296 ? 17.518 -12.272 -3.043 1.00 90.38 296 THR A O 1
ATOM 2363 N N . ALA A 1 297 ? 18.318 -10.278 -2.373 1.00 90.12 297 ALA A N 1
ATOM 2364 C CA . ALA A 1 297 ? 17.500 -9.430 -3.246 1.00 90.12 297 ALA A CA 1
ATOM 2365 C C . ALA A 1 297 ? 17.949 -9.484 -4.720 1.00 90.12 297 ALA A C 1
ATOM 2367 O O . ALA A 1 297 ? 18.226 -8.452 -5.327 1.00 90.12 297 ALA A O 1
ATOM 2368 N N . THR A 1 298 ? 18.069 -10.680 -5.290 1.00 91.56 298 THR A N 1
ATOM 2369 C CA . THR A 1 298 ? 18.478 -10.909 -6.681 1.00 91.56 298 THR A CA 1
ATOM 2370 C C . THR A 1 298 ? 17.271 -10.939 -7.623 1.00 91.56 298 THR A C 1
ATOM 2372 O O . THR A 1 298 ? 16.165 -11.250 -7.166 1.00 91.56 298 THR A O 1
ATOM 2375 N N . PRO A 1 299 ? 17.458 -10.669 -8.929 1.00 94.56 299 PRO A N 1
ATOM 2376 C CA . PRO A 1 299 ? 16.406 -10.819 -9.928 1.00 94.56 299 PRO A CA 1
ATOM 2377 C C . PRO A 1 299 ? 15.826 -12.238 -9.953 1.00 94.56 299 PRO A C 1
ATOM 2379 O O . PRO A 1 299 ? 16.505 -13.217 -9.641 1.00 94.56 299 PRO A O 1
ATOM 2382 N N . MET A 1 300 ? 14.561 -12.333 -10.341 1.00 95.88 300 MET A N 1
ATOM 2383 C CA . MET A 1 300 ? 13.808 -13.561 -10.580 1.00 95.88 300 MET A CA 1
ATOM 2384 C C . MET A 1 300 ? 13.373 -13.603 -12.045 1.00 95.88 300 MET A C 1
ATOM 2386 O O . MET A 1 300 ? 12.270 -13.176 -12.388 1.00 95.88 300 MET A O 1
ATOM 2390 N N . HIS A 1 301 ? 14.246 -14.082 -12.925 1.00 96.75 301 HIS A N 1
ATOM 2391 C CA . HIS A 1 301 ? 13.974 -14.079 -14.360 1.00 96.75 301 HIS A CA 1
ATOM 2392 C C . HIS A 1 301 ? 12.878 -15.078 -14.730 1.00 96.75 301 HIS A C 1
ATOM 2394 O O . HIS A 1 301 ? 12.869 -16.214 -14.260 1.00 96.75 301 HIS A O 1
ATOM 2400 N N . LEU A 1 302 ? 11.980 -14.676 -15.634 1.00 98.25 302 LEU A N 1
ATOM 2401 C CA . LEU A 1 302 ? 10.913 -15.550 -16.128 1.00 98.25 302 LEU A CA 1
ATOM 2402 C C . LEU A 1 302 ? 11.474 -16.837 -16.749 1.00 98.25 302 LEU A C 1
ATOM 2404 O O . LEU A 1 302 ? 10.909 -17.904 -16.552 1.00 98.25 302 LEU A O 1
ATOM 2408 N N . ALA A 1 303 ? 12.612 -16.756 -17.442 1.00 97.06 303 ALA A N 1
ATOM 2409 C CA . ALA A 1 303 ? 13.267 -17.912 -18.053 1.00 97.06 303 ALA A CA 1
ATOM 2410 C C . ALA A 1 303 ? 13.649 -19.013 -17.044 1.00 97.06 303 ALA A C 1
ATOM 2412 O O . ALA A 1 303 ? 13.695 -20.181 -17.422 1.00 97.06 303 ALA A O 1
ATOM 2413 N N . ASP A 1 304 ? 13.888 -18.645 -15.781 1.00 97.38 304 ASP A N 1
ATOM 2414 C CA . ASP A 1 304 ? 14.275 -19.569 -14.709 1.00 97.38 304 ASP A CA 1
ATOM 2415 C C . ASP A 1 304 ? 13.058 -20.177 -13.990 1.00 97.38 304 ASP A C 1
ATOM 2417 O O . ASP A 1 304 ? 13.204 -21.071 -13.153 1.00 97.38 304 ASP A O 1
ATOM 2421 N N . ALA A 1 305 ? 11.848 -19.690 -14.284 1.00 98.06 305 ALA A N 1
ATOM 2422 C CA . ALA A 1 305 ? 10.614 -20.187 -13.696 1.00 98.06 305 ALA A CA 1
ATOM 2423 C C . ALA A 1 305 ? 10.094 -21.435 -14.444 1.00 98.06 305 ALA A C 1
ATOM 2425 O O . ALA A 1 305 ? 10.299 -21.566 -15.655 1.00 98.06 305 ALA A O 1
ATOM 2426 N N . PRO A 1 306 ? 9.364 -22.349 -13.775 1.00 97.56 306 PRO A N 1
ATOM 2427 C CA . PRO A 1 306 ? 8.798 -23.533 -14.423 1.00 97.56 306 PRO A CA 1
ATOM 2428 C C . PRO A 1 306 ? 7.887 -23.173 -15.608 1.00 97.56 306 PRO A C 1
ATOM 2430 O O . PRO A 1 306 ? 6.867 -22.511 -15.433 1.00 97.56 306 PRO A O 1
ATOM 2433 N N . GLY A 1 307 ? 8.259 -23.599 -16.821 1.00 96.62 307 GLY A N 1
ATOM 2434 C CA . GLY A 1 307 ? 7.533 -23.267 -18.058 1.00 96.62 307 GLY A CA 1
ATOM 2435 C C . GLY A 1 307 ? 7.646 -21.799 -18.493 1.00 96.62 307 GLY A C 1
ATOM 2436 O O . GLY A 1 307 ? 7.030 -21.397 -19.474 1.00 96.62 307 GLY A O 1
ATOM 2437 N N . GLY A 1 308 ? 8.439 -20.977 -17.803 1.00 96.75 308 GLY A N 1
ATOM 2438 C CA . GLY A 1 308 ? 8.525 -19.546 -18.083 1.00 96.75 308 GLY A CA 1
ATOM 2439 C C . GLY A 1 308 ? 9.157 -19.219 -19.439 1.00 96.75 308 GLY A C 1
ATOM 2440 O O . GLY A 1 308 ? 8.731 -18.274 -20.101 1.00 96.75 308 GLY A O 1
ATOM 2441 N N . SER A 1 309 ? 10.092 -20.045 -19.925 1.00 94.69 309 SER A N 1
ATOM 2442 C CA . SER A 1 309 ? 10.660 -19.891 -21.274 1.00 94.69 309 SER A CA 1
ATOM 2443 C C . SER A 1 309 ? 9.621 -20.021 -22.398 1.00 94.69 309 SER A C 1
ATOM 2445 O O . SER A 1 309 ? 9.850 -19.492 -23.483 1.00 94.69 309 SER A O 1
ATOM 2447 N N . ASP A 1 310 ? 8.484 -20.686 -22.161 1.00 95.44 310 ASP A N 1
ATOM 2448 C CA . ASP A 1 310 ? 7.410 -20.824 -23.158 1.00 95.44 310 ASP A CA 1
ATOM 2449 C C . ASP A 1 310 ? 6.632 -19.513 -23.360 1.00 95.44 310 ASP A C 1
ATOM 2451 O O . ASP A 1 310 ? 5.945 -19.337 -24.366 1.00 95.44 310 ASP A O 1
ATOM 2455 N N . HIS A 1 311 ? 6.768 -18.568 -22.427 1.00 96.44 311 HIS A N 1
ATOM 2456 C CA . HIS A 1 311 ? 6.145 -17.247 -22.487 1.00 96.44 311 HIS A CA 1
ATOM 2457 C C . HIS A 1 311 ? 7.021 -16.180 -23.158 1.00 96.44 311 HIS A C 1
ATOM 2459 O O . HIS A 1 311 ? 6.557 -15.048 -23.339 1.00 96.44 311 HIS A O 1
ATOM 2465 N N . GLN A 1 312 ? 8.266 -16.519 -23.508 1.00 94.62 312 GLN A N 1
ATOM 2466 C CA . GLN A 1 312 ? 9.232 -15.614 -24.125 1.00 94.62 312 GLN A CA 1
ATOM 2467 C C . GLN A 1 312 ? 9.411 -15.940 -25.609 1.00 94.62 312 GLN A C 1
ATOM 2469 O O . GLN A 1 312 ? 9.613 -17.093 -25.999 1.00 94.62 312 GLN A O 1
ATOM 2474 N N . THR A 1 313 ? 9.388 -14.911 -26.456 1.00 96.38 313 THR A N 1
ATOM 2475 C CA . THR A 1 313 ? 9.744 -15.079 -27.864 1.00 96.38 313 THR A CA 1
ATOM 2476 C C . THR A 1 313 ? 11.200 -15.527 -28.041 1.00 96.38 313 THR A C 1
ATOM 2478 O O . THR A 1 313 ? 12.109 -15.083 -27.340 1.00 96.38 313 THR A O 1
ATOM 2481 N N . LYS A 1 314 ? 11.430 -16.387 -29.037 1.00 95.50 314 LYS A N 1
ATOM 2482 C CA . LYS A 1 314 ? 12.771 -16.782 -29.510 1.00 95.50 314 LYS A CA 1
ATOM 2483 C C . LYS A 1 314 ? 13.208 -15.977 -30.739 1.00 95.50 314 LYS A C 1
ATOM 2485 O O . LYS A 1 314 ? 14.301 -16.191 -31.258 1.00 95.50 314 LYS A O 1
ATOM 2490 N N . ASP A 1 315 ? 12.348 -15.085 -31.230 1.00 97.69 315 ASP A N 1
ATOM 2491 C CA . ASP A 1 315 ? 12.642 -14.237 -32.379 1.00 97.69 315 ASP A CA 1
ATOM 2492 C C . ASP A 1 315 ? 13.554 -13.078 -31.961 1.00 97.69 315 ASP A C 1
ATOM 2494 O O . ASP A 1 315 ? 13.135 -12.105 -31.324 1.00 97.69 315 ASP A O 1
ATOM 2498 N N . GLN A 1 316 ? 14.823 -13.173 -32.356 1.00 97.25 316 GLN A N 1
ATOM 2499 C CA . GLN A 1 316 ? 15.818 -12.164 -32.024 1.00 97.25 316 GLN A CA 1
ATOM 2500 C C . GLN A 1 316 ? 15.548 -10.813 -32.698 1.00 97.25 316 GLN A C 1
ATOM 2502 O O . GLN A 1 316 ? 15.963 -9.785 -32.165 1.00 97.25 316 GLN A O 1
ATOM 2507 N N . THR A 1 317 ? 14.834 -10.778 -33.825 1.00 98.06 317 THR A N 1
ATOM 2508 C CA . THR A 1 317 ? 14.408 -9.523 -34.458 1.00 98.06 317 THR A CA 1
ATOM 2509 C C . THR A 1 317 ? 13.400 -8.798 -33.574 1.00 98.06 317 THR A C 1
ATOM 2511 O O . THR A 1 317 ? 13.555 -7.599 -33.338 1.00 98.06 317 THR A O 1
ATOM 2514 N N . VAL A 1 318 ? 12.420 -9.521 -33.019 1.00 98.31 318 VAL A N 1
ATOM 2515 C CA . VAL A 1 318 ? 11.437 -8.951 -32.082 1.00 98.31 318 VAL A CA 1
ATOM 2516 C C . VAL A 1 318 ? 12.125 -8.466 -30.806 1.00 98.31 318 VAL A C 1
ATOM 2518 O O . VAL A 1 318 ? 11.907 -7.328 -30.397 1.00 98.31 318 VAL A O 1
ATOM 2521 N N . LEU A 1 319 ? 13.018 -9.271 -30.218 1.00 97.81 319 LEU A N 1
ATOM 2522 C CA . LEU A 1 319 ? 13.760 -8.876 -29.012 1.00 97.81 319 LEU A CA 1
ATOM 2523 C C . LEU A 1 319 ? 14.652 -7.656 -29.256 1.00 97.81 319 LEU A C 1
ATOM 2525 O O . LEU A 1 319 ? 14.668 -6.728 -28.449 1.00 97.81 319 LEU A O 1
ATOM 2529 N N . ASN A 1 320 ? 15.381 -7.623 -30.374 1.00 98.12 320 ASN A N 1
ATOM 2530 C CA . ASN A 1 320 ? 16.212 -6.476 -30.728 1.00 98.12 320 ASN A CA 1
ATOM 2531 C C . ASN A 1 320 ? 15.359 -5.225 -30.959 1.00 98.12 320 ASN A C 1
ATOM 2533 O O . ASN A 1 320 ? 15.752 -4.142 -30.531 1.00 98.12 320 ASN A O 1
ATOM 2537 N N . ARG A 1 321 ? 14.174 -5.356 -31.570 1.00 98.50 321 ARG A N 1
ATOM 2538 C CA . ARG A 1 321 ? 13.243 -4.233 -31.691 1.00 98.50 321 ARG A CA 1
ATOM 2539 C C . ARG A 1 321 ? 12.766 -3.756 -30.318 1.00 98.50 321 ARG A C 1
ATOM 2541 O O . ARG A 1 321 ? 12.830 -2.559 -30.057 1.00 98.50 321 ARG A O 1
ATOM 2548 N N . GLY A 1 322 ? 12.376 -4.672 -29.432 1.00 98.56 322 GLY A N 1
ATOM 2549 C CA . GLY A 1 322 ? 11.948 -4.368 -28.065 1.00 98.56 322 GLY A CA 1
ATOM 2550 C C . GLY A 1 322 ? 13.009 -3.630 -27.248 1.00 98.56 322 GLY A C 1
ATOM 2551 O O . GLY A 1 322 ? 12.694 -2.639 -26.594 1.00 98.56 322 GLY A O 1
ATOM 2552 N N . LYS A 1 323 ? 14.279 -4.041 -27.365 1.00 98.69 323 LYS A N 1
ATOM 2553 C CA . LYS A 1 323 ? 15.432 -3.339 -26.777 1.00 98.69 323 LYS A CA 1
ATOM 2554 C C . LYS A 1 323 ? 15.500 -1.879 -27.219 1.00 98.69 323 LYS A C 1
ATOM 2556 O O . LYS A 1 323 ? 15.600 -0.986 -26.384 1.00 98.69 323 LYS A O 1
ATOM 2561 N N . ILE A 1 324 ? 15.413 -1.628 -28.525 1.00 98.38 324 ILE A N 1
ATOM 2562 C CA . ILE A 1 324 ? 15.472 -0.266 -29.071 1.00 98.38 324 ILE A CA 1
ATOM 2563 C C . ILE A 1 324 ? 14.266 0.564 -28.618 1.00 98.38 324 ILE A C 1
ATOM 2565 O O . ILE A 1 324 ? 14.445 1.693 -28.166 1.00 98.38 324 IL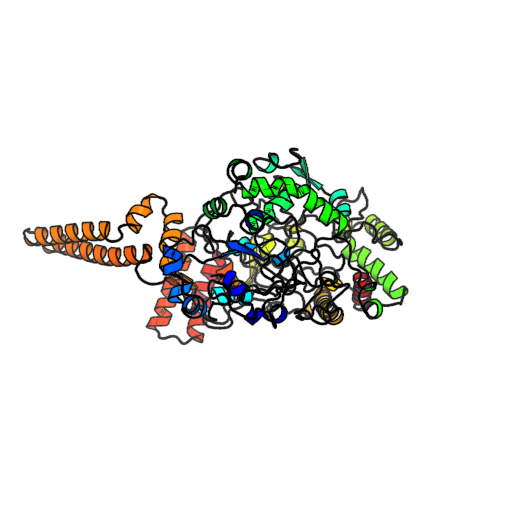E A O 1
ATOM 2569 N N . VAL A 1 325 ? 13.057 -0.004 -28.651 1.00 98.44 325 VAL A N 1
ATOM 2570 C CA . VAL A 1 325 ? 11.848 0.677 -28.160 1.00 98.44 325 VAL A CA 1
ATOM 2571 C C . VAL A 1 325 ? 11.988 1.034 -26.675 1.00 98.44 325 VAL A C 1
ATOM 2573 O O . VAL A 1 325 ? 11.654 2.151 -26.280 1.00 98.44 325 VAL A O 1
ATOM 2576 N N . PHE A 1 326 ? 12.536 0.131 -25.857 1.00 98.50 326 PHE A N 1
ATOM 2577 C CA . PHE A 1 326 ? 12.811 0.389 -24.445 1.00 98.50 326 PHE A CA 1
ATOM 2578 C C . PHE A 1 326 ? 13.833 1.516 -24.241 1.00 98.50 326 PHE A C 1
ATOM 2580 O O . PHE A 1 326 ? 13.590 2.412 -23.429 1.00 98.50 326 PHE A O 1
ATOM 2587 N N . ALA A 1 327 ? 14.942 1.507 -24.988 1.00 97.56 327 ALA A N 1
ATOM 2588 C CA . ALA A 1 327 ? 15.952 2.566 -24.943 1.00 97.56 327 ALA A CA 1
ATOM 2589 C C . ALA A 1 327 ? 15.354 3.950 -25.227 1.00 97.56 327 ALA A C 1
ATOM 2591 O O . ALA A 1 327 ? 15.644 4.908 -24.516 1.00 97.56 327 ALA A O 1
ATOM 2592 N N . GLU A 1 328 ? 14.482 4.038 -26.228 1.00 95.50 328 GLU A N 1
ATOM 2593 C CA . GLU A 1 328 ? 13.903 5.302 -26.687 1.00 95.50 328 GLU A CA 1
ATOM 2594 C C . GLU A 1 328 ? 12.784 5.836 -25.781 1.00 95.50 328 GLU A C 1
ATOM 2596 O O . GLU A 1 328 ? 12.567 7.044 -25.728 1.00 95.50 328 GLU A O 1
ATOM 2601 N N . ASN A 1 329 ? 12.058 4.959 -25.076 1.00 95.81 329 ASN A N 1
ATOM 2602 C CA . ASN A 1 329 ? 10.803 5.339 -24.411 1.00 95.81 329 ASN A CA 1
ATOM 2603 C C . ASN A 1 329 ? 10.794 5.126 -22.892 1.00 95.81 329 ASN A C 1
ATOM 2605 O O . ASN A 1 329 ? 9.990 5.745 -22.195 1.00 95.81 329 ASN A O 1
ATOM 2609 N N . CYS A 1 330 ? 11.647 4.245 -22.369 1.00 96.81 330 CYS A N 1
ATOM 2610 C CA . CYS A 1 330 ? 11.577 3.789 -20.978 1.00 96.81 330 CYS A CA 1
ATOM 2611 C C . CYS A 1 330 ? 12.891 4.011 -20.219 1.00 96.81 330 CYS A C 1
ATOM 2613 O O . CYS A 1 330 ? 12.874 4.338 -19.031 1.00 96.81 330 CYS A O 1
ATOM 2615 N N . MET A 1 331 ? 14.029 3.858 -20.898 1.00 96.31 331 MET A N 1
ATOM 2616 C CA . MET A 1 331 ? 15.359 3.791 -20.285 1.00 96.31 331 MET A CA 1
ATOM 2617 C C . MET A 1 331 ? 15.778 5.066 -19.533 1.00 96.31 331 MET A C 1
ATOM 2619 O O . MET A 1 331 ? 16.523 4.973 -18.557 1.00 96.31 331 MET A O 1
ATOM 2623 N N . ALA A 1 332 ? 15.246 6.238 -19.900 1.00 95.44 332 ALA A N 1
ATOM 2624 C CA . ALA A 1 332 ? 15.494 7.500 -19.191 1.00 95.44 332 ALA A CA 1
ATOM 2625 C C . ALA A 1 332 ? 15.110 7.450 -17.702 1.00 95.44 332 ALA A C 1
ATOM 2627 O O . ALA A 1 332 ? 15.801 8.050 -16.872 1.00 95.44 332 ALA A O 1
ATOM 2628 N N . CYS A 1 333 ? 14.050 6.701 -17.375 1.00 96.06 333 CYS A N 1
ATOM 2629 C CA . CYS A 1 333 ? 13.569 6.483 -16.010 1.00 96.06 333 CYS A CA 1
ATOM 2630 C C . CYS A 1 333 ? 13.912 5.079 -15.489 1.00 96.06 333 CYS A C 1
ATOM 2632 O O . CYS A 1 333 ? 14.214 4.916 -14.312 1.00 96.06 333 CYS A O 1
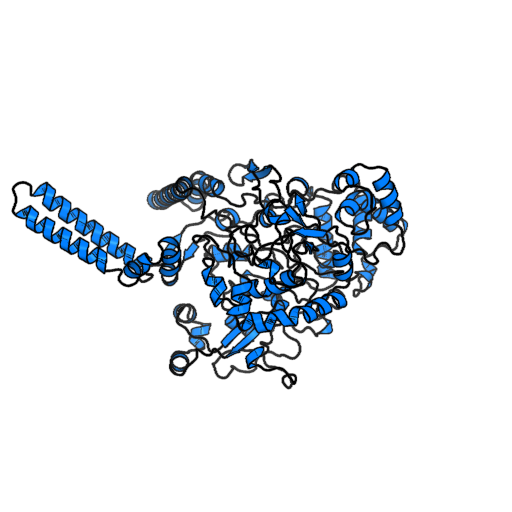ATOM 2634 N N . HIS A 1 334 ? 13.874 4.059 -16.345 1.00 96.88 334 HIS A N 1
ATOM 2635 C CA . HIS A 1 334 ? 13.931 2.652 -15.942 1.00 96.88 334 HIS A CA 1
ATOM 2636 C C . HIS A 1 334 ? 15.278 1.971 -16.214 1.00 96.88 334 HIS A C 1
ATOM 2638 O O . HIS A 1 334 ? 15.328 0.783 -16.514 1.00 96.88 334 HIS A O 1
ATOM 2644 N N . SER A 1 335 ? 16.389 2.697 -16.099 1.00 96.44 335 SER A N 1
ATOM 2645 C CA . SER A 1 335 ? 17.732 2.109 -16.138 1.00 96.44 335 SER A CA 1
ATOM 2646 C C . SER A 1 335 ? 18.655 2.844 -15.188 1.00 96.44 335 SER A C 1
ATOM 2648 O O . SER A 1 335 ? 18.751 4.066 -15.251 1.00 96.44 335 SER A O 1
ATOM 2650 N N . SER A 1 336 ? 19.372 2.109 -14.345 1.00 95.44 336 SER A N 1
ATOM 2651 C CA . SER A 1 336 ? 20.384 2.712 -13.477 1.00 95.44 336 SER A CA 1
ATOM 2652 C C . SER A 1 336 ? 21.669 3.019 -14.233 1.00 95.44 336 SER A C 1
ATOM 2654 O O . SER A 1 336 ? 22.390 3.948 -13.890 1.00 95.44 336 SER A O 1
ATOM 2656 N N . LYS A 1 337 ? 21.914 2.304 -15.336 1.00 95.31 337 LYS A N 1
ATOM 2657 C CA . LYS A 1 337 ? 22.941 2.673 -16.309 1.00 95.31 337 LYS A CA 1
ATOM 2658 C C . LYS A 1 337 ? 22.495 3.951 -17.004 1.00 95.31 337 LYS A C 1
ATOM 2660 O O . LYS A 1 337 ? 21.459 3.943 -17.675 1.00 95.31 337 LYS A O 1
ATOM 2665 N N . GLN A 1 338 ? 23.252 5.028 -16.808 1.00 93.56 338 GLN A N 1
ATOM 2666 C CA . GLN A 1 338 ? 23.021 6.360 -17.370 1.00 93.56 338 GLN A CA 1
ATOM 2667 C C . GLN A 1 338 ? 24.364 6.979 -17.800 1.00 93.56 338 GLN A C 1
ATOM 2669 O O . GLN A 1 338 ? 25.390 6.699 -17.177 1.00 93.56 338 GLN A O 1
ATOM 2674 N N . PRO A 1 339 ? 24.399 7.831 -18.838 1.00 93.06 339 PRO A N 1
ATOM 2675 C CA . PRO A 1 339 ? 25.628 8.480 -19.263 1.00 93.06 339 PRO A CA 1
ATOM 2676 C C . PRO A 1 339 ? 25.974 9.623 -18.289 1.00 93.06 339 PRO A C 1
ATOM 2678 O O . PRO A 1 339 ? 25.080 10.363 -17.871 1.00 93.06 339 PRO A O 1
ATOM 2681 N N . PRO A 1 340 ? 27.258 9.827 -17.939 1.00 84.75 340 PRO A N 1
ATOM 2682 C CA . PRO A 1 340 ? 27.659 10.703 -16.831 1.00 84.75 340 PRO A CA 1
ATOM 2683 C C . PRO A 1 340 ? 27.377 12.199 -17.052 1.00 84.75 340 PRO A C 1
ATOM 2685 O O . PRO A 1 340 ? 27.274 12.947 -16.086 1.00 84.75 340 PRO A O 1
ATOM 2688 N N . ASN A 1 341 ? 27.240 12.646 -18.305 1.00 86.56 341 ASN A N 1
ATOM 2689 C CA . ASN A 1 341 ? 27.210 14.071 -18.663 1.00 86.56 341 ASN A CA 1
ATOM 2690 C C . ASN A 1 341 ? 25.882 14.532 -19.286 1.00 86.56 341 ASN A C 1
ATOM 2692 O O . ASN A 1 341 ? 25.855 15.551 -19.972 1.00 86.56 341 ASN A O 1
ATOM 2696 N N . ILE A 1 342 ? 24.787 13.792 -19.083 1.00 88.50 342 ILE A N 1
ATOM 2697 C CA . ILE A 1 342 ? 23.463 14.166 -19.602 1.00 88.50 342 ILE A CA 1
ATOM 2698 C C . ILE A 1 342 ? 22.494 14.338 -18.435 1.00 88.50 342 ILE A C 1
ATOM 2700 O O . ILE A 1 342 ? 22.218 13.394 -17.684 1.00 88.50 342 ILE A O 1
ATOM 2704 N N . SER A 1 343 ? 21.977 15.560 -18.285 1.00 89.25 343 SER A N 1
ATOM 2705 C CA . SER A 1 343 ? 20.997 15.878 -17.247 1.00 89.25 343 SER A CA 1
ATOM 2706 C C . SER A 1 343 ? 19.699 15.103 -17.480 1.00 89.25 343 SER A C 1
ATOM 2708 O O . SER A 1 343 ? 19.373 14.770 -18.616 1.00 89.25 343 SER A O 1
ATOM 2710 N N . PHE A 1 344 ? 18.935 14.823 -16.419 1.00 89.25 344 PHE A N 1
ATOM 2711 C CA . PHE A 1 344 ? 17.678 14.071 -16.534 1.00 89.25 344 PHE A CA 1
ATOM 2712 C C . PHE A 1 344 ? 16.706 14.681 -17.557 1.00 89.25 344 PHE A C 1
ATOM 2714 O O . PHE A 1 344 ? 16.132 13.949 -18.358 1.00 89.25 344 PHE A O 1
ATOM 2721 N N . ASN A 1 345 ? 16.571 16.011 -17.580 1.00 86.38 345 ASN A N 1
ATOM 2722 C CA . ASN A 1 345 ? 15.668 16.699 -18.506 1.00 86.38 345 ASN A CA 1
ATOM 2723 C C . ASN A 1 345 ? 16.086 16.519 -19.970 1.00 86.38 345 ASN A C 1
ATOM 2725 O O . ASN A 1 345 ? 15.225 16.380 -20.836 1.00 86.38 345 ASN A O 1
ATOM 2729 N N . ASP A 1 346 ? 17.391 16.463 -20.238 1.00 89.50 346 ASP A N 1
ATOM 2730 C CA . ASP A 1 346 ? 17.916 16.303 -21.596 1.00 89.50 346 ASP A CA 1
ATOM 2731 C C . ASP A 1 346 ? 17.769 14.862 -22.106 1.00 89.50 346 ASP A C 1
ATOM 2733 O O . ASP A 1 346 ? 17.785 14.635 -23.313 1.00 89.50 346 ASP A O 1
ATOM 2737 N N . ARG A 1 347 ? 17.561 13.871 -21.224 1.00 91.38 347 ARG A N 1
ATOM 2738 C CA . ARG A 1 347 ? 17.389 12.457 -21.624 1.00 91.38 347 ARG A CA 1
ATOM 2739 C C . ARG A 1 347 ? 16.170 12.229 -22.518 1.00 91.38 347 ARG A C 1
ATOM 2741 O O . ARG A 1 347 ? 16.144 11.262 -23.267 1.00 91.38 347 ARG A O 1
ATOM 2748 N N . PHE A 1 348 ? 15.166 13.103 -22.453 1.00 84.81 348 PHE A N 1
ATOM 2749 C CA . PHE A 1 348 ? 13.935 12.972 -23.239 1.00 84.81 348 PHE A CA 1
ATOM 2750 C C . PHE A 1 348 ? 14.011 13.633 -24.621 1.00 84.81 348 PHE A C 1
ATOM 2752 O O . PHE A 1 348 ? 13.140 13.389 -25.452 1.00 84.81 348 PHE A O 1
ATOM 2759 N N . SER A 1 349 ? 15.011 14.482 -24.870 1.00 84.44 349 SER A N 1
ATOM 2760 C CA . SER A 1 349 ? 15.105 15.300 -26.089 1.00 84.44 349 SER A CA 1
ATOM 2761 C C . SER A 1 349 ? 16.473 15.264 -26.776 1.00 84.44 349 SER A C 1
ATOM 2763 O O . SER A 1 349 ? 16.596 15.754 -27.895 1.00 84.44 349 SER A O 1
ATOM 2765 N N . SER A 1 350 ? 17.504 14.708 -26.134 1.00 90.31 350 SER A N 1
ATOM 2766 C CA . SER A 1 350 ? 18.873 14.670 -26.652 1.00 90.31 350 SER A CA 1
ATOM 2767 C C . SER A 1 350 ? 19.091 13.524 -27.643 1.00 90.31 350 SER A C 1
ATOM 2769 O O . SER A 1 350 ? 18.974 12.349 -27.288 1.00 90.31 350 SER A O 1
ATOM 2771 N N . ASP A 1 351 ? 19.530 13.860 -28.858 1.00 93.25 351 ASP A N 1
ATOM 2772 C CA . ASP A 1 351 ? 19.977 12.876 -29.855 1.00 93.25 351 ASP A CA 1
ATOM 2773 C C . ASP A 1 351 ? 21.177 12.051 -29.364 1.00 93.25 351 ASP A C 1
ATOM 2775 O O . ASP A 1 351 ? 21.291 10.861 -29.667 1.00 93.25 351 ASP A O 1
ATOM 2779 N N . ASP A 1 352 ? 22.065 12.661 -28.576 1.00 93.25 352 ASP A N 1
ATOM 2780 C CA . ASP A 1 352 ? 23.227 11.977 -28.008 1.00 93.25 352 ASP A CA 1
ATOM 2781 C C . ASP A 1 352 ? 22.815 10.965 -26.941 1.00 93.25 352 ASP A C 1
ATOM 2783 O O . ASP A 1 352 ? 23.334 9.847 -26.936 1.00 93.25 352 ASP A O 1
ATOM 2787 N N . TYR A 1 353 ? 21.829 11.306 -26.101 1.00 95.88 353 TYR A N 1
ATOM 2788 C CA . TYR A 1 353 ? 21.239 10.337 -25.180 1.00 95.88 353 TYR A CA 1
ATOM 2789 C C . TYR A 1 353 ? 20.609 9.173 -25.941 1.00 95.88 353 TYR A C 1
ATOM 2791 O O . TYR A 1 353 ? 20.887 8.021 -25.625 1.00 95.88 353 TYR A O 1
ATOM 2799 N N . MET A 1 354 ? 19.804 9.460 -26.968 1.00 95.69 354 MET A N 1
ATOM 2800 C CA . MET A 1 354 ? 19.118 8.424 -27.745 1.00 95.69 354 MET A CA 1
ATOM 2801 C C . MET A 1 354 ? 20.101 7.483 -28.444 1.00 95.69 354 MET A C 1
ATOM 2803 O O . MET A 1 354 ? 19.898 6.270 -28.461 1.00 95.69 354 MET A O 1
ATOM 2807 N N . ARG A 1 355 ? 21.195 8.017 -28.996 1.00 95.94 355 ARG A N 1
ATOM 2808 C CA . ARG A 1 355 ? 22.267 7.210 -29.591 1.00 95.94 355 ARG A CA 1
ATOM 2809 C C . ARG A 1 355 ? 22.934 6.316 -28.550 1.00 95.94 355 ARG A C 1
ATOM 2811 O O . ARG A 1 355 ? 23.010 5.108 -28.755 1.00 95.94 355 ARG A O 1
ATOM 2818 N N . TRP A 1 356 ? 23.341 6.896 -27.422 1.00 97.12 356 TRP A N 1
ATOM 2819 C CA . TRP A 1 356 ? 23.959 6.157 -26.325 1.00 97.12 356 TRP A CA 1
ATOM 2820 C C . TRP A 1 356 ? 23.027 5.068 -25.770 1.00 97.12 356 TRP A C 1
ATOM 2822 O O . TRP A 1 356 ? 23.454 3.933 -25.594 1.00 97.12 356 TRP A O 1
ATOM 2832 N N . ALA A 1 357 ? 21.745 5.370 -25.558 1.00 97.56 357 ALA A N 1
ATOM 2833 C CA . ALA A 1 357 ? 20.768 4.431 -25.011 1.00 97.56 357 ALA A CA 1
ATOM 2834 C C . ALA A 1 357 ? 20.563 3.225 -25.943 1.00 97.56 357 ALA A C 1
ATOM 2836 O O . ALA A 1 357 ? 20.540 2.082 -25.485 1.00 97.56 357 ALA A O 1
ATOM 2837 N N . ARG A 1 358 ? 20.480 3.464 -27.261 1.00 97.62 358 ARG A N 1
ATOM 2838 C CA . ARG A 1 358 ? 20.399 2.405 -28.282 1.00 97.62 358 ARG A CA 1
ATOM 2839 C C . ARG A 1 358 ? 21.646 1.518 -28.307 1.00 97.62 358 ARG A C 1
ATOM 2841 O O . ARG A 1 358 ? 21.522 0.315 -28.511 1.00 97.62 358 ARG A O 1
ATOM 2848 N N . GLU A 1 359 ? 22.829 2.094 -28.104 1.00 97.88 359 GLU A N 1
ATOM 2849 C CA . GLU A 1 359 ? 24.094 1.350 -28.031 1.00 97.88 359 GLU A CA 1
ATOM 2850 C C . GLU A 1 359 ? 24.234 0.563 -26.720 1.00 97.88 359 GLU A C 1
ATOM 2852 O O . GLU A 1 359 ? 24.746 -0.555 -26.719 1.00 97.88 359 GLU A O 1
ATOM 2857 N N . GLU A 1 360 ? 23.768 1.120 -25.603 1.00 98.00 360 GLU A N 1
ATOM 2858 C CA . GLU A 1 360 ? 23.867 0.513 -24.276 1.00 98.00 360 GLU A CA 1
ATOM 2859 C C . GLU A 1 360 ? 22.908 -0.674 -24.113 1.00 98.00 360 GLU A C 1
ATOM 2861 O O . GLU A 1 360 ? 23.316 -1.739 -23.652 1.00 98.00 360 GLU A O 1
ATOM 2866 N N . VAL A 1 361 ? 21.647 -0.534 -24.542 1.00 98.19 361 VAL A N 1
ATOM 2867 C CA . VAL A 1 361 ? 20.598 -1.552 -24.331 1.00 98.19 361 VAL A CA 1
ATOM 2868 C C . VAL A 1 361 ? 20.874 -2.880 -25.047 1.00 98.19 361 VAL A C 1
ATOM 2870 O O . VAL A 1 361 ? 20.369 -3.936 -24.657 1.00 98.19 361 VAL A O 1
ATOM 2873 N N . VAL A 1 362 ? 21.663 -2.852 -26.124 1.00 97.44 362 VAL A N 1
ATOM 2874 C CA . VAL A 1 362 ? 21.982 -4.051 -26.911 1.00 97.44 362 VAL A CA 1
ATOM 2875 C C . VAL A 1 362 ? 23.169 -4.831 -26.357 1.00 97.44 362 VAL A C 1
ATOM 2877 O O . VAL A 1 362 ? 23.388 -5.965 -26.794 1.00 97.44 362 VAL A O 1
ATOM 2880 N N . LYS A 1 363 ? 23.911 -4.274 -25.392 1.00 97.94 363 LYS A N 1
ATOM 2881 C CA . LYS A 1 363 ? 25.068 -4.948 -24.802 1.00 97.94 363 LYS A CA 1
ATOM 2882 C C . LYS A 1 363 ? 24.646 -6.224 -24.055 1.00 97.94 363 LYS A C 1
ATOM 2884 O O . LYS A 1 363 ? 23.600 -6.229 -23.403 1.00 97.94 363 LYS A O 1
ATOM 2889 N N . PRO A 1 364 ? 25.439 -7.312 -24.117 1.00 95.69 364 PRO A N 1
ATOM 2890 C CA . PRO A 1 364 ? 25.104 -8.569 -23.440 1.00 95.69 364 PRO A CA 1
ATOM 2891 C C . PRO A 1 364 ? 24.954 -8.435 -21.922 1.00 95.69 364 PRO A C 1
ATOM 2893 O O . PRO A 1 364 ? 24.171 -9.153 -21.313 1.00 95.69 364 PRO A O 1
ATOM 2896 N N . ASP A 1 365 ? 25.691 -7.508 -21.317 1.00 96.19 365 ASP A N 1
ATOM 2897 C CA . ASP A 1 365 ? 25.703 -7.231 -19.886 1.00 96.19 365 ASP A CA 1
ATOM 2898 C C . ASP A 1 365 ? 24.731 -6.113 -19.487 1.00 96.19 365 ASP A C 1
ATOM 2900 O O . ASP A 1 365 ? 24.773 -5.659 -18.347 1.00 96.19 365 ASP A O 1
ATOM 2904 N N . PHE A 1 366 ? 23.841 -5.654 -20.378 1.00 97.38 366 PHE A N 1
ATOM 2905 C CA . PHE A 1 366 ? 22.920 -4.545 -20.105 1.00 97.38 366 PHE A CA 1
ATOM 2906 C C . PHE A 1 366 ? 22.140 -4.717 -18.789 1.00 97.38 366 PHE A C 1
ATOM 2908 O O . PHE A 1 366 ? 22.034 -3.758 -18.024 1.00 97.38 366 PHE A O 1
ATOM 2915 N N . LEU A 1 367 ? 21.660 -5.932 -18.499 1.00 95.88 367 LEU A N 1
ATOM 2916 C CA . LEU A 1 367 ? 20.905 -6.252 -17.280 1.00 95.88 367 LEU A CA 1
ATOM 2917 C C . LEU A 1 367 ? 21.793 -6.488 -16.043 1.00 95.88 367 LEU A C 1
ATOM 2919 O O . LEU A 1 367 ? 21.306 -6.398 -14.918 1.00 95.88 367 LEU A O 1
ATOM 2923 N N . THR A 1 368 ? 23.091 -6.747 -16.222 1.00 94.25 368 THR A N 1
ATOM 2924 C CA . THR A 1 368 ? 24.040 -6.921 -15.113 1.00 94.25 368 THR A CA 1
ATOM 2925 C C . THR A 1 368 ? 24.188 -5.610 -14.344 1.00 94.25 368 THR A C 1
ATOM 2927 O O . THR A 1 368 ? 24.489 -4.576 -14.946 1.00 94.25 368 THR A O 1
ATOM 2930 N N . ASP A 1 369 ? 23.952 -5.658 -13.028 1.00 92.00 369 ASP A N 1
ATOM 2931 C CA . ASP A 1 369 ? 23.947 -4.509 -12.106 1.00 92.00 369 ASP A CA 1
ATOM 2932 C C . ASP A 1 369 ? 23.042 -3.339 -12.540 1.00 92.00 369 ASP A C 1
ATOM 2934 O O . ASP A 1 369 ? 23.169 -2.212 -12.063 1.00 92.00 369 ASP A O 1
ATOM 2938 N N . ASN A 1 370 ? 22.070 -3.608 -13.415 1.00 95.69 370 ASN A N 1
ATOM 2939 C CA . ASN A 1 370 ? 21.025 -2.660 -13.757 1.00 95.69 370 ASN A CA 1
ATOM 2940 C C . ASN A 1 370 ? 19.791 -2.956 -12.905 1.00 95.69 370 ASN A C 1
ATOM 2942 O O . ASN A 1 370 ? 19.135 -3.980 -13.077 1.00 95.69 370 ASN A O 1
ATOM 2946 N N . TYR A 1 371 ? 19.454 -2.077 -11.961 1.00 94.69 371 TYR A N 1
ATOM 2947 C CA . TYR A 1 371 ? 18.250 -2.255 -11.136 1.00 94.69 371 TYR A CA 1
ATOM 2948 C C . TYR A 1 371 ? 16.983 -1.694 -11.801 1.00 94.69 371 TYR A C 1
ATOM 2950 O O . TYR A 1 371 ? 15.939 -1.594 -11.153 1.00 94.69 371 TYR A O 1
ATOM 2958 N N . LEU A 1 372 ? 17.060 -1.362 -13.096 1.00 96.94 372 LEU A N 1
ATOM 2959 C CA . LEU A 1 372 ? 15.938 -1.005 -13.969 1.00 96.94 372 LEU A CA 1
ATOM 2960 C C . LEU A 1 372 ? 15.042 0.106 -13.400 1.00 96.94 372 LEU A C 1
ATOM 2962 O O . LEU A 1 372 ? 13.812 0.053 -13.444 1.00 96.94 372 LEU A O 1
ATOM 2966 N N . SER A 1 373 ? 15.695 1.098 -12.805 1.00 95.50 373 SER A N 1
ATOM 2967 C CA . SER A 1 373 ? 15.138 2.323 -12.239 1.00 95.50 373 SER A CA 1
ATOM 2968 C C . SER A 1 373 ? 16.282 3.326 -12.069 1.00 95.50 373 SER A C 1
ATOM 2970 O O . SER A 1 373 ? 17.449 2.945 -12.110 1.00 95.50 373 SER A O 1
ATOM 2972 N N . ILE A 1 374 ? 15.951 4.597 -11.870 1.00 93.75 374 ILE A N 1
ATOM 2973 C CA . ILE A 1 374 ? 16.888 5.642 -11.429 1.00 93.75 374 ILE A CA 1
ATOM 2974 C C . ILE A 1 374 ? 16.648 6.075 -9.978 1.00 93.75 374 ILE A C 1
ATOM 2976 O O . ILE A 1 374 ? 17.365 6.933 -9.477 1.00 93.75 374 ILE A O 1
ATOM 2980 N N . ASP A 1 375 ? 15.587 5.564 -9.343 1.00 91.56 375 ASP A N 1
ATOM 2981 C CA . ASP A 1 375 ? 15.169 5.864 -7.964 1.00 91.56 375 ASP A CA 1
ATOM 2982 C C . ASP A 1 375 ? 15.029 7.378 -7.650 1.00 91.56 375 ASP A C 1
ATOM 2984 O O . ASP A 1 375 ? 14.945 7.808 -6.502 1.00 91.56 375 ASP A O 1
ATOM 2988 N N . GLN A 1 376 ? 14.942 8.219 -8.684 1.00 91.69 376 GLN A N 1
ATOM 2989 C CA . GLN A 1 376 ? 14.716 9.654 -8.547 1.00 91.69 376 GLN A CA 1
ATOM 2990 C C . GLN A 1 376 ? 13.256 9.948 -8.198 1.00 91.69 376 GLN A C 1
ATOM 2992 O O . GLN A 1 376 ? 12.338 9.236 -8.612 1.00 91.69 376 GLN A O 1
ATOM 2997 N N . ARG A 1 377 ? 13.048 11.049 -7.468 1.00 93.94 377 ARG A N 1
ATOM 2998 C CA . ARG A 1 377 ? 11.725 11.614 -7.191 1.00 93.94 377 ARG A CA 1
ATOM 2999 C C . ARG A 1 377 ? 11.221 12.361 -8.422 1.00 93.94 377 ARG A C 1
ATOM 3001 O O . ARG A 1 377 ? 11.699 13.453 -8.723 1.00 93.94 377 ARG A O 1
ATOM 3008 N N . LEU A 1 378 ? 10.251 11.787 -9.122 1.00 95.38 378 LEU A N 1
ATOM 3009 C CA . LEU A 1 378 ? 9.602 12.394 -10.277 1.00 95.38 378 LEU A CA 1
ATOM 3010 C C . LEU A 1 378 ? 8.270 13.034 -9.876 1.00 95.38 378 LEU A C 1
ATOM 3012 O O . LEU A 1 378 ? 7.522 12.452 -9.087 1.00 95.38 378 LEU A O 1
ATOM 3016 N N . PRO A 1 379 ? 7.946 14.224 -10.407 1.00 97.06 379 PRO A N 1
ATOM 3017 C CA . PRO A 1 379 ? 6.724 14.917 -10.038 1.00 97.06 379 PRO A CA 1
ATOM 3018 C C . PRO A 1 379 ? 5.494 14.176 -10.574 1.00 97.06 379 PRO A C 1
ATOM 3020 O O . PRO A 1 379 ? 5.455 13.745 -11.730 1.00 97.06 379 PRO A O 1
ATOM 3023 N N . VAL A 1 380 ? 4.434 14.088 -9.770 1.00 97.44 380 VAL A N 1
ATOM 3024 C CA . VAL A 1 380 ? 3.165 13.472 -10.193 1.00 97.44 380 VAL A CA 1
ATOM 3025 C C . VAL A 1 380 ? 2.518 14.220 -11.367 1.00 97.44 380 VAL A C 1
ATOM 3027 O O . VAL A 1 380 ? 1.757 13.629 -12.120 1.00 97.44 380 VAL A O 1
ATOM 3030 N N . THR A 1 381 ? 2.867 15.486 -11.615 1.00 97.44 381 THR A N 1
ATOM 3031 C CA . THR A 1 381 ? 2.432 16.224 -12.816 1.00 97.44 381 THR A CA 1
ATOM 3032 C C . THR A 1 381 ? 3.013 15.659 -14.117 1.00 97.44 381 THR A C 1
ATOM 3034 O O . THR A 1 381 ? 2.387 15.784 -15.172 1.00 97.44 381 THR A O 1
ATOM 3037 N N . MET A 1 382 ? 4.167 14.986 -14.046 1.00 95.50 382 MET A N 1
ATOM 3038 C CA . MET A 1 382 ? 4.761 14.235 -15.156 1.00 95.50 382 MET A CA 1
ATOM 3039 C C . MET A 1 382 ? 4.166 12.826 -15.256 1.00 95.50 382 MET A C 1
ATOM 3041 O O . MET A 1 382 ? 3.767 12.404 -16.339 1.00 95.50 382 MET A O 1
ATOM 3045 N N . ILE A 1 383 ? 4.098 12.101 -14.134 1.00 95.75 383 ILE A N 1
ATOM 3046 C CA . ILE A 1 383 ? 3.682 10.688 -14.107 1.00 95.75 383 ILE A CA 1
ATOM 3047 C C . ILE A 1 383 ? 2.165 10.526 -14.271 1.00 95.75 383 ILE A C 1
ATOM 3049 O O . ILE A 1 383 ? 1.713 9.622 -14.967 1.00 95.75 383 ILE A O 1
ATOM 3053 N N . LYS A 1 384 ? 1.376 11.426 -13.682 1.00 96.75 384 LYS A N 1
ATOM 3054 C CA . LYS A 1 384 ? -0.092 11.521 -13.758 1.00 96.75 384 LYS A CA 1
ATOM 3055 C C . LYS A 1 384 ? -0.877 10.321 -13.215 1.00 96.75 384 LYS A C 1
ATOM 3057 O O . LYS A 1 384 ? -2.069 10.215 -13.495 1.00 96.75 384 LYS A O 1
ATOM 3062 N N . THR A 1 385 ? -0.235 9.411 -12.482 1.00 97.06 385 THR A N 1
ATOM 3063 C CA . THR A 1 385 ? -0.938 8.346 -11.746 1.00 97.06 385 THR A CA 1
ATOM 3064 C C . THR A 1 385 ? -1.726 8.920 -10.576 1.00 97.06 385 THR A C 1
ATOM 3066 O O . THR A 1 385 ? -1.516 10.082 -10.222 1.00 97.06 385 THR A O 1
ATOM 3069 N N . ASN A 1 386 ? -2.605 8.112 -9.968 1.00 97.50 386 ASN A N 1
ATOM 3070 C CA . ASN A 1 386 ? -3.356 8.519 -8.779 1.00 97.50 386 ASN A CA 1
ATOM 3071 C C . ASN A 1 386 ? -2.431 9.187 -7.739 1.00 97.50 386 ASN A C 1
ATOM 3073 O O . ASN A 1 386 ? -1.321 8.707 -7.495 1.00 97.50 386 ASN A O 1
ATOM 3077 N N . ALA A 1 387 ? -2.845 10.324 -7.182 1.00 97.12 387 ALA A N 1
ATOM 3078 C CA . ALA A 1 387 ? -1.991 11.176 -6.358 1.00 97.12 387 ALA A CA 1
ATOM 3079 C C . ALA A 1 387 ? -1.910 10.787 -4.870 1.00 97.12 387 ALA A C 1
ATOM 3081 O O . ALA A 1 387 ? -1.109 11.397 -4.159 1.00 97.12 387 ALA A O 1
ATOM 3082 N N . ALA A 1 388 ? -2.680 9.800 -4.393 1.00 95.50 388 ALA A N 1
ATOM 3083 C CA . ALA A 1 388 ? -2.802 9.483 -2.967 1.00 95.50 388 ALA A CA 1
ATOM 3084 C C . ALA A 1 388 ? -1.443 9.285 -2.285 1.00 95.50 388 ALA A C 1
ATOM 3086 O O . ALA A 1 388 ? -1.140 9.955 -1.296 1.00 95.50 388 ALA A O 1
ATOM 3087 N N . ARG A 1 389 ? -0.565 8.449 -2.852 1.00 94.94 389 ARG A N 1
ATOM 3088 C CA . ARG A 1 389 ? 0.771 8.246 -2.284 1.00 94.94 389 ARG A CA 1
ATOM 3089 C C . ARG A 1 389 ? 1.704 9.436 -2.445 1.00 94.94 389 ARG A C 1
ATOM 3091 O O . ARG A 1 389 ? 2.445 9.719 -1.508 1.00 94.94 389 ARG A O 1
ATOM 3098 N N . ALA A 1 390 ? 1.646 10.162 -3.556 1.00 96.19 390 ALA A N 1
ATOM 3099 C CA . ALA A 1 390 ? 2.416 11.397 -3.707 1.00 96.19 390 ALA A CA 1
ATOM 3100 C C . ALA A 1 390 ? 1.999 12.480 -2.696 1.00 96.19 390 ALA A C 1
ATOM 3102 O O . ALA A 1 390 ? 2.787 13.381 -2.425 1.00 96.19 390 ALA A O 1
ATOM 3103 N N . LEU A 1 391 ? 0.785 12.421 -2.143 1.00 96.19 391 LEU A N 1
ATOM 3104 C CA . LEU A 1 391 ? 0.278 13.385 -1.163 1.00 96.19 391 LEU A CA 1
ATOM 3105 C C . LEU A 1 391 ? 0.562 13.013 0.297 1.00 96.19 391 LEU A C 1
ATOM 3107 O O . LEU A 1 391 ? 0.276 13.823 1.177 1.00 96.19 391 LEU A O 1
ATOM 3111 N N . ALA A 1 392 ? 1.152 11.843 0.558 1.00 94.12 392 ALA A N 1
ATOM 3112 C CA . ALA A 1 392 ? 1.443 11.370 1.908 1.00 94.12 392 ALA A CA 1
ATOM 3113 C C . ALA A 1 392 ? 2.295 12.374 2.706 1.00 94.12 392 ALA A C 1
ATOM 3115 O O . ALA A 1 392 ? 3.299 12.903 2.218 1.00 94.12 392 ALA A O 1
ATOM 3116 N N . THR A 1 393 ? 1.920 12.624 3.964 1.00 93.44 393 THR A N 1
ATOM 3117 C CA . THR A 1 393 ? 2.559 13.677 4.781 1.00 93.44 393 THR A CA 1
ATOM 3118 C C . THR A 1 393 ? 3.327 13.153 5.986 1.00 93.44 393 THR A C 1
ATOM 3120 O O . THR A 1 393 ? 4.054 13.923 6.614 1.00 93.44 393 THR A O 1
ATOM 3123 N N . ASN A 1 394 ? 3.253 11.856 6.306 1.00 93.00 394 ASN A N 1
ATOM 3124 C CA . ASN A 1 394 ? 3.872 11.317 7.523 1.00 93.00 394 ASN A CA 1
ATOM 3125 C C . ASN A 1 394 ? 5.384 11.588 7.633 1.00 93.00 394 ASN A C 1
ATOM 3127 O O . ASN A 1 394 ? 5.900 11.687 8.741 1.00 93.00 394 ASN A O 1
ATOM 3131 N N . ALA A 1 395 ? 6.095 11.703 6.507 1.00 93.88 395 ALA A N 1
ATOM 3132 C CA . ALA A 1 395 ? 7.535 11.979 6.457 1.00 93.88 395 ALA A CA 1
ATOM 3133 C C . ALA A 1 395 ? 7.895 13.473 6.363 1.00 93.88 395 ALA A C 1
ATOM 3135 O O . ALA A 1 395 ? 9.046 13.816 6.096 1.00 93.88 395 ALA A O 1
ATOM 3136 N N . THR A 1 396 ? 6.932 14.373 6.551 1.00 94.62 396 THR A N 1
ATOM 3137 C CA . THR A 1 396 ? 7.157 15.826 6.538 1.00 94.62 396 THR A CA 1
ATOM 3138 C C . THR A 1 396 ? 7.466 16.364 7.940 1.00 94.62 396 THR A C 1
ATOM 3140 O O . THR A 1 396 ? 7.450 15.634 8.934 1.00 94.62 396 THR A O 1
ATOM 3143 N N . ARG A 1 397 ? 7.796 17.658 8.031 1.00 94.31 397 ARG A N 1
ATOM 3144 C CA . ARG A 1 397 ? 8.161 18.307 9.299 1.00 94.31 397 ARG A CA 1
ATOM 3145 C C . ARG A 1 397 ? 7.022 18.248 10.312 1.00 94.31 397 ARG A C 1
ATOM 3147 O O . ARG A 1 397 ? 5.887 18.601 10.007 1.00 94.31 397 ARG A O 1
ATOM 3154 N N . GLY A 1 398 ? 7.351 17.877 11.544 1.00 92.75 398 GLY A N 1
ATOM 3155 C CA . GLY A 1 398 ? 6.401 17.771 12.645 1.00 92.75 398 GLY A CA 1
ATOM 3156 C C . GLY A 1 398 ? 5.461 16.567 12.561 1.00 92.75 398 GLY A C 1
ATOM 3157 O O . GLY A 1 398 ? 4.602 16.440 13.426 1.00 92.75 398 GLY A O 1
ATOM 3158 N N . HIS A 1 399 ? 5.603 15.699 11.559 1.00 93.50 399 HIS A N 1
ATOM 3159 C CA . HIS A 1 399 ? 4.822 14.470 11.437 1.00 93.50 399 HIS A CA 1
ATOM 3160 C C . HIS A 1 399 ? 5.610 13.269 11.960 1.00 93.50 399 HIS A C 1
ATOM 3162 O O . HIS A 1 399 ? 6.801 13.367 12.266 1.00 93.50 399 HIS A O 1
ATOM 3168 N N . ILE A 1 400 ? 4.930 12.131 12.096 1.00 91.88 400 ILE A N 1
ATOM 3169 C CA . ILE A 1 400 ? 5.440 10.968 12.826 1.00 91.88 400 ILE A CA 1
ATOM 3170 C C . ILE A 1 400 ? 6.826 10.494 12.349 1.00 91.88 400 ILE A C 1
ATOM 3172 O O . ILE A 1 400 ? 7.659 10.136 13.179 1.00 91.88 400 ILE A O 1
ATOM 3176 N N . TRP A 1 401 ? 7.120 10.576 11.045 1.00 93.06 401 TRP A N 1
ATOM 3177 C CA . TRP A 1 401 ? 8.385 10.138 10.439 1.00 93.06 401 TRP A CA 1
ATOM 3178 C C . TRP A 1 401 ? 9.364 11.278 10.132 1.00 93.06 401 TRP A C 1
ATOM 3180 O O . TRP A 1 401 ? 10.303 11.065 9.371 1.00 93.06 401 TRP A O 1
ATOM 3190 N N . ASP A 1 402 ? 9.205 12.463 10.728 1.00 94.06 402 ASP A N 1
ATOM 3191 C CA . ASP A 1 402 ? 10.120 13.605 10.541 1.00 94.06 402 ASP A CA 1
ATOM 3192 C C . ASP A 1 402 ? 11.589 13.213 10.810 1.00 94.06 402 ASP A C 1
ATOM 3194 O O . ASP A 1 402 ? 12.498 13.531 10.048 1.00 94.06 402 ASP A O 1
ATOM 3198 N N . ASN A 1 403 ? 11.846 12.424 11.853 1.00 93.44 403 ASN A N 1
ATOM 3199 C CA . ASN A 1 403 ? 13.195 11.944 12.185 1.00 93.44 403 ASN A CA 1
ATOM 3200 C C . ASN A 1 403 ? 13.764 10.915 11.180 1.00 93.44 403 ASN A C 1
ATOM 3202 O O . ASN A 1 403 ? 14.935 10.557 11.282 1.00 93.44 403 ASN A O 1
ATOM 3206 N N . PHE A 1 404 ? 12.964 10.468 10.207 1.00 92.81 404 PHE A N 1
ATOM 3207 C CA . PHE A 1 404 ? 13.288 9.404 9.253 1.00 92.81 404 PHE A CA 1
ATOM 3208 C C . PHE A 1 404 ? 13.224 9.845 7.782 1.00 92.81 404 PHE A C 1
ATOM 3210 O O . PHE A 1 404 ? 13.111 9.004 6.890 1.00 92.81 404 PHE A O 1
ATOM 3217 N N . SER A 1 405 ? 13.320 11.149 7.521 1.00 94.06 405 SER A N 1
ATOM 3218 C CA . SER A 1 405 ? 13.426 11.720 6.174 1.00 94.06 405 SER A CA 1
ATOM 3219 C C . SER A 1 405 ? 14.443 12.867 6.121 1.00 94.06 405 SER A C 1
ATOM 3221 O O . SER A 1 405 ? 14.751 13.505 7.135 1.00 94.06 405 SER A O 1
ATOM 3223 N N . SER A 1 406 ? 14.991 13.127 4.931 1.00 95.06 406 SER A N 1
ATOM 3224 C CA . SER A 1 406 ? 16.020 14.149 4.703 1.00 95.06 406 SER A CA 1
ATOM 3225 C C . SER A 1 406 ? 15.458 15.566 4.681 1.00 95.06 406 SER A C 1
ATOM 3227 O O . SER A 1 406 ? 14.274 15.814 4.442 1.00 95.06 406 SER A O 1
ATOM 3229 N N . GLU A 1 407 ? 16.361 16.530 4.825 1.00 96.06 407 GLU A N 1
ATOM 3230 C CA . GLU A 1 407 ? 16.091 17.934 4.544 1.00 96.06 407 GLU A CA 1
ATOM 3231 C C . GLU A 1 407 ? 15.814 18.171 3.053 1.00 96.06 407 GLU A C 1
ATOM 3233 O O . GLU A 1 407 ? 14.996 19.021 2.715 1.00 96.06 407 GLU A O 1
ATOM 3238 N N . ASN A 1 408 ? 16.436 17.407 2.150 1.00 95.94 408 ASN A N 1
ATOM 3239 C CA . ASN A 1 408 ? 16.154 17.478 0.714 1.00 95.94 408 ASN A CA 1
ATOM 3240 C C . ASN A 1 408 ? 14.685 17.136 0.411 1.00 95.94 408 ASN A C 1
ATOM 3242 O O . ASN A 1 408 ? 14.010 17.900 -0.279 1.00 95.94 408 ASN A O 1
ATOM 3246 N N . TYR A 1 409 ? 14.164 16.044 0.982 1.00 95.50 409 TYR A N 1
ATOM 3247 C CA . TYR A 1 409 ? 12.753 15.677 0.860 1.00 95.50 409 TYR A CA 1
ATOM 3248 C C . TYR A 1 409 ? 11.851 16.779 1.430 1.00 95.50 409 TYR A C 1
ATOM 3250 O O . TYR A 1 409 ? 11.044 17.360 0.707 1.00 95.50 409 TYR A O 1
ATOM 3258 N N . LYS A 1 410 ? 12.056 17.160 2.698 1.00 95.88 410 LYS A N 1
ATOM 3259 C CA . LYS A 1 410 ? 11.222 18.148 3.412 1.00 95.88 410 LYS A CA 1
ATOM 3260 C C . LYS A 1 410 ? 11.256 19.559 2.822 1.00 95.88 410 LYS A C 1
ATOM 3262 O O . LYS A 1 410 ? 10.406 20.372 3.170 1.00 95.88 410 LYS A O 1
ATOM 3267 N N . ASN A 1 411 ? 12.232 19.870 1.970 1.00 96.56 411 ASN A N 1
ATOM 3268 C CA . ASN A 1 411 ? 12.350 21.154 1.277 1.00 96.56 411 ASN A CA 1
ATOM 3269 C C . ASN A 1 411 ? 12.009 21.055 -0.221 1.00 96.56 411 ASN A C 1
ATOM 3271 O O . ASN A 1 411 ? 12.220 22.020 -0.956 1.00 96.56 411 ASN A O 1
ATOM 3275 N N . SER A 1 412 ? 11.479 19.916 -0.684 1.00 95.81 412 SER A N 1
ATOM 3276 C CA . SER A 1 412 ? 11.077 19.750 -2.083 1.00 95.81 412 SER A CA 1
ATOM 3277 C C . SER A 1 412 ? 10.009 20.785 -2.465 1.00 95.81 412 SER A C 1
ATOM 3279 O O . SER A 1 412 ? 9.057 21.001 -1.700 1.00 95.81 412 SER A O 1
ATOM 3281 N N . PRO A 1 413 ? 10.143 21.455 -3.624 1.00 96.75 413 PRO A N 1
ATOM 3282 C CA . PRO A 1 413 ? 9.189 22.471 -4.045 1.00 96.75 413 PRO A CA 1
ATOM 3283 C C . PRO A 1 413 ? 7.837 21.839 -4.391 1.00 96.75 413 PRO A C 1
ATOM 3285 O O . PRO A 1 413 ? 7.747 20.645 -4.676 1.00 96.75 413 PRO A O 1
ATOM 3288 N N . SER A 1 414 ? 6.782 22.658 -4.404 1.00 97.44 414 SER A N 1
ATOM 3289 C CA . SER A 1 414 ? 5.499 22.242 -4.979 1.00 97.44 414 SER A CA 1
ATOM 3290 C C . SER A 1 414 ? 5.686 21.900 -6.458 1.00 97.44 414 SER A C 1
ATOM 3292 O O . SER A 1 414 ? 6.355 22.631 -7.188 1.00 97.44 414 SER A O 1
ATOM 3294 N N . VAL A 1 415 ? 5.049 20.817 -6.902 1.00 97.50 415 VAL A N 1
ATOM 3295 C CA . VAL A 1 415 ? 5.050 20.388 -8.310 1.00 97.50 415 VAL A CA 1
ATOM 3296 C C . VAL A 1 415 ? 3.993 21.102 -9.163 1.00 97.50 415 VAL A C 1
ATOM 3298 O O . VAL A 1 415 ? 3.817 20.758 -10.330 1.00 97.50 415 VAL A O 1
ATOM 3301 N N . GLY A 1 416 ? 3.293 22.095 -8.600 1.00 98.00 416 GLY A N 1
ATOM 3302 C CA . GLY A 1 416 ? 2.263 22.877 -9.282 1.00 98.00 416 GLY A CA 1
ATOM 3303 C C . GLY A 1 416 ? 0.851 22.341 -9.051 1.00 98.00 416 GLY A C 1
ATOM 3304 O O . GLY A 1 416 ? 0.436 22.130 -7.912 1.00 98.00 416 GLY A O 1
ATOM 3305 N N . GLU A 1 417 ? 0.091 22.170 -10.131 1.00 98.00 417 GLU A N 1
ATOM 3306 C CA . GLU A 1 417 ? -1.309 21.735 -10.104 1.00 98.00 417 GLU A CA 1
ATOM 3307 C C . GLU A 1 417 ? -1.478 20.407 -10.848 1.00 98.00 417 GLU A C 1
ATOM 3309 O O . GLU A 1 417 ? -0.844 20.188 -11.881 1.00 98.00 417 GLU A O 1
ATOM 3314 N N . ILE A 1 418 ? -2.372 19.552 -10.355 1.00 97.94 418 ILE A N 1
ATOM 3315 C CA . ILE A 1 418 ? -2.863 18.370 -11.073 1.00 97.94 418 ILE A CA 1
ATOM 3316 C C . ILE A 1 418 ? -4.340 18.535 -11.426 1.00 97.94 418 ILE A C 1
ATOM 3318 O O . ILE A 1 418 ? -5.075 19.278 -10.773 1.00 97.94 418 ILE A O 1
ATOM 3322 N N . GLU A 1 419 ? -4.786 17.805 -12.440 1.00 97.19 419 GLU A N 1
ATOM 3323 C CA . GLU A 1 419 ? -6.201 17.681 -12.781 1.00 97.19 419 GLU A CA 1
ATOM 3324 C C . GLU A 1 419 ? -6.836 16.536 -11.986 1.00 97.19 419 GLU A C 1
ATOM 3326 O O . GLU A 1 419 ? -6.304 15.424 -11.948 1.00 97.19 419 GLU A O 1
ATOM 3331 N N . VAL A 1 420 ? -7.988 16.782 -11.366 1.00 97.00 420 VAL A N 1
ATOM 3332 C CA . VAL A 1 420 ? -8.747 15.793 -10.589 1.00 97.00 420 VAL A CA 1
ATOM 3333 C C . VAL A 1 420 ? -10.192 15.741 -11.071 1.00 97.00 420 VAL A C 1
ATOM 3335 O O . VAL A 1 420 ? -10.842 16.771 -11.250 1.00 97.00 420 VAL A O 1
ATOM 3338 N N . TYR A 1 421 ? -10.688 14.532 -11.319 1.00 97.25 421 TYR A N 1
ATOM 3339 C CA . TYR A 1 421 ? -12.055 14.302 -11.780 1.00 97.25 421 TYR A CA 1
ATOM 3340 C C . TYR A 1 421 ? -13.035 14.354 -10.604 1.00 97.25 421 TYR A C 1
ATOM 3342 O O . TYR A 1 421 ? -12.826 13.684 -9.594 1.00 97.25 421 TYR A O 1
ATOM 3350 N N . ASN A 1 422 ? -14.118 15.117 -10.743 1.00 96.81 422 ASN A N 1
ATOM 3351 C CA . ASN A 1 422 ? -15.203 15.164 -9.774 1.00 96.81 422 ASN A CA 1
ATOM 3352 C C . ASN A 1 422 ? -16.287 14.126 -10.135 1.00 96.81 422 ASN A C 1
ATOM 3354 O O . ASN A 1 422 ? -17.022 14.324 -11.107 1.00 96.81 422 ASN A O 1
ATOM 3358 N N . PRO A 1 423 ? -16.460 13.047 -9.346 1.00 95.69 423 PRO A N 1
ATOM 3359 C CA . PRO A 1 423 ? -17.433 11.999 -9.654 1.00 95.69 423 PRO A CA 1
ATOM 3360 C C . PRO A 1 423 ? -18.898 12.426 -9.485 1.00 95.69 423 PRO A C 1
ATOM 3362 O O . PRO A 1 423 ? -19.790 11.689 -9.899 1.00 95.69 423 PRO A O 1
ATOM 3365 N N . PHE A 1 424 ? -19.176 13.589 -8.887 1.00 94.88 424 PHE A N 1
ATOM 3366 C CA . PHE A 1 424 ? -20.547 14.022 -8.599 1.00 94.88 424 PHE A CA 1
ATOM 3367 C C . PHE A 1 424 ? -21.169 14.872 -9.708 1.00 94.88 424 PHE A C 1
ATOM 3369 O O . PHE A 1 424 ? -22.380 14.796 -9.915 1.00 94.88 424 PHE A O 1
ATOM 3376 N N . ASP A 1 425 ? -20.367 15.663 -10.421 1.00 93.75 425 ASP A N 1
ATOM 3377 C CA . ASP A 1 425 ? -20.834 16.538 -11.508 1.00 93.75 425 ASP A CA 1
ATOM 3378 C C . ASP A 1 425 ? -20.112 16.303 -12.847 1.00 93.75 425 ASP A C 1
ATOM 3380 O O . ASP A 1 425 ? -20.487 16.896 -13.857 1.00 93.75 425 ASP A O 1
ATOM 3384 N N . GLY A 1 426 ? -19.108 15.421 -12.877 1.00 95.12 426 GLY A N 1
ATOM 3385 C CA . GLY A 1 426 ? -18.350 15.070 -14.075 1.00 95.12 426 GLY A CA 1
ATOM 3386 C C . GLY A 1 426 ? -17.309 16.108 -14.503 1.00 95.12 426 GLY A C 1
ATOM 3387 O O . GLY A 1 426 ? -16.677 15.926 -15.544 1.00 95.12 426 GLY A O 1
ATOM 3388 N N . SER A 1 427 ? -17.126 17.186 -13.735 1.00 96.31 427 SER A N 1
ATOM 3389 C CA . SER A 1 427 ? -16.133 18.223 -14.022 1.00 96.31 427 SER A CA 1
ATOM 3390 C C . SER A 1 427 ? -14.704 17.760 -13.726 1.00 96.31 427 SER A C 1
ATOM 3392 O O . SER A 1 427 ? -14.466 16.860 -12.918 1.00 96.31 427 SER A O 1
ATOM 3394 N N . THR A 1 428 ? -13.734 18.412 -14.364 1.00 96.94 428 THR A N 1
ATOM 3395 C CA . THR A 1 428 ? -12.316 18.292 -14.015 1.00 96.94 428 THR A CA 1
ATOM 3396 C C . THR A 1 428 ? -11.888 19.564 -13.298 1.00 96.94 428 THR A C 1
ATOM 3398 O O . THR A 1 428 ? -11.966 20.656 -13.860 1.00 96.94 428 THR A O 1
ATOM 3401 N N . ASN A 1 429 ? -11.423 19.418 -12.061 1.00 95.81 429 ASN A N 1
ATOM 3402 C CA . ASN A 1 429 ? -10.932 20.510 -11.232 1.00 95.81 429 ASN A CA 1
ATOM 3403 C C . ASN A 1 429 ? -9.406 20.511 -11.186 1.00 95.81 429 ASN A C 1
ATOM 3405 O O . ASN A 1 429 ? -8.754 19.499 -11.435 1.00 95.81 429 ASN A O 1
ATOM 3409 N N . LYS A 1 430 ? -8.833 21.656 -10.821 1.00 97.00 430 LYS A N 1
ATOM 3410 C CA . LYS A 1 430 ? -7.406 21.769 -10.527 1.00 97.00 430 LYS A CA 1
ATOM 3411 C C . LYS A 1 430 ? -7.176 21.623 -9.032 1.00 97.00 430 LYS A C 1
ATOM 3413 O O . LYS A 1 430 ? -7.827 22.300 -8.239 1.00 97.00 430 LYS A O 1
ATOM 3418 N N . PHE A 1 431 ? -6.231 20.774 -8.657 1.00 96.88 431 PHE A N 1
ATOM 3419 C CA . PHE A 1 431 ? -5.790 20.604 -7.281 1.00 96.88 431 PHE A CA 1
ATOM 3420 C C . PHE A 1 431 ? -4.342 21.072 -7.145 1.00 96.88 431 PHE A C 1
ATOM 3422 O O . PHE A 1 431 ? -3.460 20.622 -7.878 1.00 96.88 431 PHE A O 1
ATOM 3429 N N . LYS A 1 432 ? -4.100 21.999 -6.215 1.00 96.88 432 LYS A N 1
ATOM 3430 C CA . LYS A 1 432 ? -2.773 22.560 -5.963 1.00 96.88 432 LYS A CA 1
ATOM 3431 C C . LYS A 1 432 ? -1.978 21.627 -5.057 1.00 96.88 432 LYS A C 1
ATOM 3433 O O . LYS A 1 432 ? -2.364 21.392 -3.916 1.00 96.88 432 LYS A O 1
ATOM 3438 N N . MET A 1 433 ? -0.834 21.166 -5.543 1.00 96.75 433 MET A N 1
ATOM 3439 C CA . MET A 1 433 ? 0.044 20.279 -4.790 1.00 96.75 433 MET A CA 1
ATOM 3440 C C . MET A 1 433 ? 0.814 21.071 -3.723 1.00 96.75 433 MET A C 1
ATOM 3442 O O . MET A 1 433 ? 1.382 22.125 -4.043 1.00 96.75 433 MET A O 1
ATOM 3446 N N . PRO A 1 434 ? 0.863 20.607 -2.462 1.00 95.19 434 PRO A N 1
ATOM 3447 C CA . PRO A 1 434 ? 1.632 21.285 -1.426 1.00 95.19 434 PRO A CA 1
ATOM 3448 C C . PRO A 1 434 ? 3.142 21.167 -1.687 1.00 95.19 434 PRO A C 1
ATOM 3450 O O . PRO A 1 434 ? 3.603 20.280 -2.398 1.00 95.19 434 PRO A O 1
ATOM 3453 N N . SER A 1 435 ? 3.919 22.098 -1.132 1.00 96.44 435 SER A N 1
ATOM 3454 C CA . SER A 1 435 ? 5.382 21.992 -1.047 1.00 96.44 435 SER A CA 1
ATOM 3455 C C . SER A 1 435 ? 5.802 21.280 0.241 1.00 96.44 435 SER A C 1
ATOM 3457 O O . SER A 1 435 ? 5.000 21.143 1.162 1.00 96.44 435 SER A O 1
ATOM 3459 N N . GLY A 1 436 ? 7.085 20.942 0.360 1.00 95.38 436 GLY A N 1
ATOM 3460 C CA . GLY A 1 436 ? 7.676 20.458 1.608 1.00 95.38 436 GLY A CA 1
ATOM 3461 C C . GLY A 1 436 ? 7.703 18.936 1.753 1.00 95.38 436 GLY A C 1
ATOM 3462 O O . GLY A 1 436 ? 7.580 18.424 2.865 1.00 95.38 436 GLY A O 1
ATOM 3463 N N . GLY A 1 437 ? 7.831 18.219 0.633 1.00 94.50 437 GLY A N 1
ATOM 3464 C CA . GLY A 1 437 ? 7.872 16.752 0.577 1.00 94.50 437 GLY A CA 1
ATOM 3465 C C . GLY A 1 437 ? 6.879 16.163 -0.425 1.00 94.50 437 GLY A C 1
ATOM 3466 O O . GLY A 1 437 ? 7.317 15.482 -1.350 1.00 94.50 437 GLY A O 1
ATOM 3467 N N . PRO A 1 438 ? 5.570 16.452 -0.304 1.00 96.19 438 PRO A N 1
ATOM 3468 C CA . PRO A 1 438 ? 4.565 15.879 -1.193 1.00 96.19 438 PRO A CA 1
ATOM 3469 C C . PRO A 1 438 ? 4.718 16.294 -2.665 1.00 96.19 438 PRO A C 1
ATOM 3471 O O . PRO A 1 438 ? 5.285 17.335 -2.994 1.00 96.19 438 PRO A O 1
ATOM 3474 N N . GLY A 1 439 ? 4.130 15.494 -3.553 1.00 97.06 439 GLY A N 1
ATOM 3475 C CA . GLY A 1 439 ? 4.033 15.730 -4.992 1.00 97.06 439 GLY A CA 1
ATOM 3476 C C . GLY A 1 439 ? 4.884 14.808 -5.858 1.00 97.06 439 GLY A C 1
ATOM 3477 O O . GLY A 1 439 ? 4.862 14.951 -7.081 1.00 97.06 439 GLY A O 1
ATOM 3478 N N . TYR A 1 440 ? 5.597 13.859 -5.255 1.00 96.69 440 TYR A N 1
ATOM 3479 C CA . TYR A 1 440 ? 6.596 13.058 -5.950 1.00 96.69 440 TYR A CA 1
ATOM 3480 C C . TYR A 1 440 ? 6.365 11.558 -5.794 1.00 96.69 440 TYR A C 1
ATOM 3482 O O . TYR A 1 440 ? 5.916 11.080 -4.755 1.00 96.69 440 TYR A O 1
ATOM 3490 N N . TYR A 1 441 ? 6.740 10.829 -6.840 1.00 95.81 441 TYR A N 1
ATOM 3491 C CA . TYR A 1 441 ? 6.884 9.383 -6.848 1.00 95.81 441 TYR A CA 1
ATOM 3492 C C . TYR A 1 441 ? 8.337 9.017 -7.125 1.00 95.81 441 TYR A C 1
ATOM 3494 O O . TYR A 1 441 ? 8.984 9.604 -7.988 1.00 95.81 441 TYR A O 1
ATOM 3502 N N . ARG A 1 442 ? 8.839 8.003 -6.432 1.00 93.31 442 ARG A N 1
ATOM 3503 C CA . ARG A 1 442 ? 10.015 7.244 -6.854 1.00 93.31 442 ARG A CA 1
ATOM 3504 C C . ARG A 1 442 ? 9.697 6.528 -8.174 1.00 93.31 442 ARG A C 1
ATOM 3506 O O . ARG A 1 442 ? 8.577 6.055 -8.372 1.00 93.31 442 ARG A O 1
ATOM 3513 N N . VAL A 1 443 ? 10.708 6.325 -9.019 1.00 93.81 443 VAL A N 1
ATOM 3514 C CA . VAL A 1 443 ? 10.602 5.377 -10.140 1.00 93.81 443 VAL A CA 1
ATOM 3515 C C . VAL A 1 443 ? 10.623 3.922 -9.624 1.00 93.81 443 VAL A C 1
ATOM 3517 O O . VAL A 1 443 ? 11.551 3.531 -8.908 1.00 93.81 443 VAL A O 1
ATOM 3520 N N . PRO A 1 444 ? 9.611 3.085 -9.921 1.00 93.00 444 PRO A N 1
ATOM 3521 C CA . PRO A 1 444 ? 9.641 1.677 -9.536 1.00 93.00 444 PRO A CA 1
ATOM 3522 C C . PRO A 1 444 ? 10.648 0.894 -10.391 1.00 93.00 444 PRO A C 1
ATOM 3524 O O . PRO A 1 444 ? 10.857 1.190 -11.567 1.00 93.00 444 PRO A O 1
ATOM 3527 N N . THR A 1 445 ? 11.267 -0.128 -9.792 1.00 94.81 445 THR A N 1
ATOM 3528 C CA . THR A 1 445 ? 12.128 -1.064 -10.531 1.00 94.81 445 THR A CA 1
ATOM 3529 C C . THR A 1 445 ? 11.290 -1.944 -11.451 1.00 94.81 445 THR A C 1
ATOM 3531 O O . THR A 1 445 ? 10.203 -2.370 -11.061 1.00 94.81 445 THR A O 1
ATOM 3534 N N . LEU A 1 446 ? 11.801 -2.229 -12.651 1.00 97.19 446 LEU A N 1
ATOM 3535 C CA . LEU A 1 446 ? 11.203 -3.216 -13.557 1.00 97.19 446 LEU A CA 1
ATOM 3536 C C . LEU A 1 446 ? 11.828 -4.613 -13.427 1.00 97.19 446 LEU A C 1
ATOM 3538 O O . LEU A 1 446 ? 11.441 -5.511 -14.172 1.00 97.19 446 LEU A O 1
ATOM 3542 N N . VAL A 1 447 ? 12.783 -4.813 -12.508 1.00 97.00 447 VAL A N 1
ATOM 3543 C CA . VAL A 1 447 ? 13.367 -6.139 -12.259 1.00 97.00 447 VAL A CA 1
ATOM 3544 C C . VAL A 1 447 ? 12.244 -7.111 -11.910 1.00 97.00 447 VAL A C 1
ATOM 3546 O O . VAL A 1 447 ? 11.467 -6.861 -10.986 1.00 97.00 447 VAL A O 1
ATOM 3549 N N . SER A 1 448 ? 12.159 -8.205 -12.669 1.00 97.00 448 SER A N 1
ATOM 3550 C CA . SER A 1 448 ? 11.140 -9.248 -12.487 1.00 97.00 448 SER A CA 1
ATOM 3551 C C . SER A 1 448 ? 9.695 -8.742 -12.553 1.00 97.00 448 SER A C 1
ATOM 3553 O O . SER A 1 448 ? 8.809 -9.283 -11.889 1.00 97.00 448 SER A O 1
ATOM 3555 N N . ILE A 1 449 ? 9.436 -7.717 -13.371 1.00 97.12 449 ILE A N 1
ATOM 3556 C CA . ILE A 1 449 ? 8.111 -7.097 -13.524 1.00 97.12 449 ILE A CA 1
ATOM 3557 C C . ILE A 1 449 ? 6.993 -8.085 -13.898 1.00 97.12 449 ILE A C 1
ATOM 3559 O O . ILE A 1 449 ? 5.840 -7.897 -13.511 1.00 97.12 449 ILE A O 1
ATOM 3563 N N . TRP A 1 450 ? 7.329 -9.179 -14.588 1.00 97.62 450 TRP A N 1
ATOM 3564 C CA . TRP A 1 450 ? 6.393 -10.264 -14.905 1.00 97.62 450 TRP A CA 1
ATOM 3565 C C . TRP A 1 450 ? 5.746 -10.887 -13.659 1.00 97.62 450 TRP A C 1
ATOM 3567 O O . TRP A 1 450 ? 4.630 -11.396 -13.719 1.00 97.62 450 TRP A O 1
ATOM 3577 N N . ALA A 1 451 ? 6.438 -10.845 -12.520 1.00 96.69 451 ALA A N 1
ATOM 3578 C CA . ALA A 1 451 ? 5.989 -11.466 -11.288 1.00 96.69 451 ALA A CA 1
ATOM 3579 C C . ALA A 1 451 ? 5.316 -10.484 -10.327 1.00 96.69 451 ALA A C 1
ATOM 3581 O O . ALA A 1 451 ? 4.742 -10.963 -9.354 1.00 96.69 451 ALA A O 1
ATOM 3582 N N . THR A 1 452 ? 5.373 -9.166 -10.564 1.00 95.19 452 THR A N 1
ATOM 3583 C CA . THR A 1 452 ? 4.949 -8.125 -9.603 1.00 95.19 452 THR A CA 1
ATOM 3584 C C . THR A 1 452 ? 3.605 -7.471 -9.922 1.00 95.19 452 THR A C 1
ATOM 3586 O O . THR A 1 452 ? 3.134 -6.670 -9.121 1.00 95.19 452 THR A O 1
ATOM 3589 N N . ALA A 1 453 ? 2.962 -7.834 -11.037 1.00 96.00 453 ALA A N 1
ATOM 3590 C CA . ALA A 1 453 ? 1.624 -7.356 -11.383 1.00 96.00 453 ALA A CA 1
ATOM 3591 C C . ALA A 1 453 ? 0.566 -7.727 -10.309 1.00 96.00 453 ALA A C 1
ATOM 3593 O O . ALA A 1 453 ? 0.717 -8.763 -9.647 1.00 96.00 453 ALA A O 1
ATOM 3594 N N . PRO A 1 454 ? -0.526 -6.947 -10.144 1.00 97.62 454 PRO A N 1
ATOM 3595 C CA . PRO A 1 454 ? -0.896 -5.733 -10.894 1.00 97.62 454 PRO A CA 1
ATOM 3596 C C . PRO A 1 454 ? 0.060 -4.543 -10.706 1.00 97.62 454 PRO A C 1
ATOM 3598 O O . PRO A 1 454 ? 0.860 -4.520 -9.780 1.00 97.62 454 PRO A O 1
ATOM 3601 N N . PHE A 1 455 ? 0.000 -3.555 -11.600 1.00 97.06 455 PHE A N 1
ATOM 3602 C CA . PHE A 1 455 ? 0.871 -2.376 -11.572 1.00 97.06 455 PHE A CA 1
ATOM 3603 C C . PHE A 1 455 ? 0.253 -1.184 -10.823 1.00 97.06 455 PHE A C 1
ATOM 3605 O O . PHE A 1 455 ? -0.920 -1.188 -10.446 1.00 97.06 455 PHE A O 1
ATOM 3612 N N . PHE A 1 456 ? 1.078 -0.137 -10.683 1.00 96.50 456 PHE A N 1
ATOM 3613 C CA . PHE A 1 456 ? 0.881 1.078 -9.881 1.00 96.50 456 PHE A CA 1
ATOM 3614 C C . PHE A 1 456 ? 1.011 0.864 -8.377 1.00 96.50 456 PHE A C 1
ATOM 3616 O O . PHE A 1 456 ? 0.990 -0.253 -7.874 1.00 96.50 456 PHE A O 1
ATOM 3623 N N . HIS A 1 457 ? 1.200 1.969 -7.650 1.00 94.81 457 HIS A N 1
ATOM 3624 C CA . HIS A 1 457 ? 1.462 1.928 -6.213 1.00 94.81 457 HIS A CA 1
ATOM 3625 C C . HIS A 1 457 ? 0.325 1.279 -5.419 1.00 94.81 457 HIS A C 1
ATOM 3627 O O . HIS A 1 457 ? 0.577 0.790 -4.332 1.00 94.81 457 HIS A O 1
ATOM 3633 N N . ASN A 1 458 ? -0.893 1.264 -5.953 1.00 95.12 458 ASN A N 1
ATOM 3634 C CA . ASN A 1 458 ? -2.119 0.758 -5.344 1.00 95.12 458 ASN A CA 1
ATOM 3635 C C . ASN A 1 458 ? -2.617 -0.549 -5.999 1.00 95.12 458 ASN A C 1
ATOM 3637 O O . ASN A 1 458 ? -3.738 -0.955 -5.721 1.00 95.12 458 ASN A O 1
ATOM 3641 N N . ASN A 1 459 ? -1.840 -1.211 -6.871 1.00 97.00 459 ASN A N 1
ATOM 3642 C CA . ASN A 1 459 ? -2.265 -2.396 -7.644 1.00 97.00 459 ASN A CA 1
ATOM 3643 C C . ASN A 1 459 ? -3.548 -2.196 -8.483 1.00 97.00 459 ASN A C 1
ATOM 3645 O O . ASN A 1 459 ? -4.256 -3.163 -8.770 1.00 97.00 459 ASN A O 1
ATOM 3649 N N . ALA A 1 460 ? -3.880 -0.962 -8.872 1.00 96.81 460 ALA A N 1
ATOM 3650 C CA . ALA A 1 460 ? -5.107 -0.681 -9.617 1.00 96.81 460 ALA A CA 1
ATOM 3651 C C . ALA A 1 460 ? -5.011 -1.000 -11.119 1.00 96.81 460 ALA A C 1
ATOM 3653 O O . ALA A 1 460 ? -6.039 -1.152 -11.774 1.00 96.81 460 ALA A O 1
ATOM 3654 N N . LEU A 1 461 ? -3.802 -1.115 -11.684 1.00 97.56 461 LEU A N 1
ATOM 3655 C CA . LEU A 1 461 ? -3.628 -1.381 -13.112 1.00 97.56 461 LEU A CA 1
ATOM 3656 C C . LEU A 1 461 ? -3.325 -2.857 -13.369 1.00 97.56 461 LEU A C 1
ATOM 3658 O O . LEU A 1 461 ? -2.169 -3.277 -13.387 1.00 97.56 461 LEU A O 1
ATOM 3662 N N . GLY A 1 462 ? -4.371 -3.638 -13.613 1.00 97.06 462 GLY A N 1
ATOM 3663 C CA . GLY A 1 462 ? -4.254 -5.042 -13.994 1.00 97.06 462 GLY A CA 1
ATOM 3664 C C . GLY A 1 462 ? -5.166 -5.961 -13.193 1.00 97.06 462 GLY A C 1
ATOM 3665 O O . GLY A 1 462 ? -5.849 -5.548 -12.257 1.00 97.06 462 GLY A O 1
ATOM 3666 N N . LYS A 1 463 ? -5.175 -7.237 -13.564 1.00 96.56 463 LYS A N 1
ATOM 3667 C CA . LYS A 1 463 ? -6.020 -8.254 -12.946 1.00 96.56 463 LYS A CA 1
ATOM 3668 C C . LYS A 1 463 ? -5.331 -8.894 -11.745 1.00 96.56 463 LYS A C 1
ATOM 3670 O O . LYS A 1 463 ? -4.238 -9.438 -11.857 1.00 96.56 463 LYS A O 1
ATOM 3675 N N . TYR A 1 464 ? -6.027 -8.939 -10.611 1.00 97.12 464 TYR A N 1
ATOM 3676 C CA . TYR A 1 464 ? -5.676 -9.846 -9.521 1.00 97.12 464 TYR A CA 1
ATOM 3677 C C . TYR A 1 464 ? -6.180 -11.262 -9.831 1.00 97.12 464 TYR A C 1
ATOM 3679 O O . TYR A 1 464 ? -7.386 -11.481 -9.958 1.00 97.12 464 TYR A O 1
ATOM 3687 N N . THR A 1 465 ? -5.271 -12.231 -9.943 1.00 97.31 465 THR A N 1
ATOM 3688 C CA . THR A 1 465 ? -5.611 -13.618 -10.309 1.00 97.31 465 THR A CA 1
ATOM 3689 C C . THR A 1 465 ? -5.822 -14.531 -9.105 1.00 97.31 465 THR A C 1
ATOM 3691 O O . THR A 1 465 ? -6.534 -15.525 -9.211 1.00 97.31 465 THR A O 1
ATOM 3694 N N . GLY A 1 466 ? -5.229 -14.210 -7.950 1.00 96.38 466 GLY A N 1
ATOM 3695 C CA . GLY A 1 466 ? -5.252 -15.091 -6.777 1.00 96.38 466 GLY A CA 1
ATOM 3696 C C . GLY A 1 466 ? -4.440 -16.385 -6.942 1.00 96.38 466 GLY A C 1
ATOM 3697 O O . GLY A 1 466 ? -4.462 -17.221 -6.044 1.00 96.38 466 GLY A O 1
ATOM 3698 N N . ASP A 1 467 ? -3.727 -16.540 -8.060 1.00 97.38 467 ASP A N 1
ATOM 3699 C CA . ASP A 1 467 ? -2.949 -17.725 -8.416 1.00 97.38 467 ASP A CA 1
ATOM 3700 C C . ASP A 1 467 ? -1.438 -17.398 -8.368 1.00 97.38 467 ASP A C 1
ATOM 3702 O O . ASP A 1 467 ? -0.981 -16.519 -9.108 1.00 97.38 467 ASP A O 1
ATOM 3706 N N . PRO A 1 468 ? -0.654 -18.047 -7.483 1.00 97.19 468 PRO A N 1
ATOM 3707 C CA . PRO A 1 468 ? 0.789 -17.836 -7.365 1.00 97.19 468 PRO A CA 1
ATOM 3708 C C . PRO A 1 468 ? 1.641 -18.560 -8.409 1.00 97.19 468 PRO A C 1
ATOM 3710 O O . PRO A 1 468 ? 2.858 -18.346 -8.420 1.00 97.19 468 PRO A O 1
ATOM 3713 N N . SER A 1 469 ? 1.041 -19.387 -9.269 1.00 97.62 469 SER A N 1
ATOM 3714 C CA . SER A 1 469 ? 1.740 -20.095 -10.341 1.00 97.62 469 SER A CA 1
ATOM 3715 C C . SER A 1 469 ? 2.309 -19.143 -11.402 1.00 97.62 469 SER A C 1
ATOM 3717 O O . SER A 1 469 ? 1.903 -17.984 -11.519 1.00 97.62 469 SER A O 1
ATOM 3719 N N . VAL A 1 470 ? 3.229 -19.648 -12.233 1.00 98.19 470 VAL A N 1
ATOM 3720 C CA . VAL A 1 470 ? 3.753 -18.898 -13.391 1.00 98.19 470 VAL A CA 1
ATOM 3721 C C . VAL A 1 470 ? 2.613 -18.458 -14.311 1.00 98.19 470 VAL A C 1
ATOM 3723 O O . VAL A 1 470 ? 2.566 -17.299 -14.710 1.00 98.19 470 VAL A O 1
ATOM 3726 N N . LYS A 1 471 ? 1.637 -19.337 -14.566 1.00 97.81 471 LYS A N 1
ATOM 3727 C CA . LYS A 1 471 ? 0.457 -19.022 -15.380 1.00 97.81 471 LYS A CA 1
ATOM 3728 C C . LYS A 1 471 ? -0.347 -17.859 -14.791 1.00 97.81 471 LYS A C 1
ATOM 3730 O O . LYS A 1 471 ? -0.656 -16.916 -15.513 1.00 97.81 471 LYS A O 1
ATOM 3735 N N . GLY A 1 472 ? -0.663 -17.916 -13.496 1.00 97.81 472 GLY A N 1
ATOM 3736 C CA . GLY A 1 472 ? -1.427 -16.873 -12.809 1.00 97.81 472 GLY A CA 1
ATOM 3737 C C . GLY A 1 472 ? -0.722 -15.516 -12.788 1.00 97.81 472 GLY A C 1
ATOM 3738 O O . GLY A 1 472 ? -1.374 -14.478 -12.901 1.00 97.81 472 GLY A O 1
ATOM 3739 N N . ARG A 1 473 ? 0.612 -15.513 -12.690 1.00 98.06 473 ARG A N 1
ATOM 3740 C CA . ARG A 1 473 ? 1.438 -14.297 -12.757 1.00 98.06 473 ARG A CA 1
ATOM 3741 C C . ARG A 1 473 ? 1.520 -13.734 -14.169 1.00 98.06 473 ARG A C 1
ATOM 3743 O O . ARG A 1 473 ? 1.347 -12.533 -14.338 1.00 98.06 473 ARG A O 1
ATOM 3750 N N . MET A 1 474 ? 1.705 -14.588 -15.174 1.00 98.56 474 MET A N 1
ATOM 3751 C CA . MET A 1 474 ? 1.711 -14.167 -16.575 1.00 98.56 474 MET A CA 1
ATOM 3752 C C . MET A 1 474 ? 0.356 -13.608 -17.008 1.00 98.56 474 MET A C 1
ATOM 3754 O O . MET A 1 474 ? 0.323 -12.586 -17.677 1.00 98.56 474 MET A O 1
ATOM 3758 N N . GLU A 1 475 ? -0.759 -14.190 -16.556 1.00 98.56 475 GLU A N 1
ATOM 3759 C CA . GLU A 1 475 ? -2.092 -13.623 -16.797 1.00 98.56 475 GLU A CA 1
ATOM 3760 C C . GLU A 1 475 ? -2.242 -12.220 -16.178 1.00 98.56 475 GLU A C 1
ATOM 3762 O O . GLU A 1 475 ? -2.771 -11.315 -16.824 1.00 98.56 475 GLU A O 1
ATOM 3767 N N . ALA A 1 476 ? -1.751 -12.016 -14.948 1.00 98.50 476 ALA A N 1
ATOM 3768 C CA . ALA A 1 476 ? -1.756 -10.702 -14.304 1.00 98.50 476 ALA A CA 1
ATOM 3769 C C . ALA A 1 476 ? -0.855 -9.695 -15.041 1.00 98.50 476 ALA A C 1
ATOM 3771 O O . ALA A 1 476 ? -1.266 -8.557 -15.272 1.00 98.50 476 ALA A O 1
ATOM 3772 N N . PHE A 1 477 ? 0.356 -10.113 -15.427 1.00 98.69 477 PHE A N 1
ATOM 3773 C CA . PHE A 1 477 ? 1.308 -9.297 -16.179 1.00 98.69 477 PHE A CA 1
ATOM 3774 C C . PHE A 1 477 ? 0.759 -8.898 -17.545 1.00 98.69 477 PHE A C 1
ATOM 3776 O O . PHE A 1 477 ? 0.766 -7.713 -17.863 1.00 98.69 477 PHE A O 1
ATOM 3783 N N . ASP A 1 478 ? 0.253 -9.854 -18.326 1.00 98.75 478 ASP A N 1
ATOM 3784 C CA . ASP A 1 478 ? -0.252 -9.614 -19.677 1.00 98.75 478 ASP A CA 1
ATOM 3785 C C . ASP A 1 478 ? -1.446 -8.643 -19.656 1.00 98.75 478 ASP A C 1
ATOM 3787 O O . ASP A 1 478 ? -1.504 -7.734 -20.487 1.00 98.75 478 ASP A O 1
ATOM 3791 N N . ASP A 1 479 ? -2.363 -8.758 -18.683 1.00 98.81 479 ASP A N 1
ATOM 3792 C CA . ASP A 1 479 ? -3.461 -7.794 -18.503 1.00 98.81 479 ASP A CA 1
ATOM 3793 C C . ASP A 1 479 ? -2.940 -6.404 -18.098 1.00 98.81 479 ASP A C 1
ATOM 3795 O O . ASP A 1 479 ? -3.297 -5.400 -18.721 1.00 98.81 479 ASP A O 1
ATOM 3799 N N . ALA A 1 480 ? -2.053 -6.337 -17.099 1.00 98.69 480 ALA A N 1
ATOM 3800 C CA . ALA A 1 480 ? -1.504 -5.084 -16.586 1.00 98.69 480 ALA A CA 1
ATOM 3801 C C . ALA A 1 480 ? -0.692 -4.324 -17.647 1.00 98.69 480 ALA A C 1
ATOM 3803 O O . ALA A 1 480 ? -0.909 -3.129 -17.859 1.00 98.69 480 ALA A O 1
ATOM 3804 N N . ILE A 1 481 ? 0.214 -5.006 -18.357 1.00 98.62 481 ILE A N 1
ATOM 3805 C CA . ILE A 1 481 ? 1.066 -4.389 -19.381 1.00 98.62 481 ILE A CA 1
ATOM 3806 C C . ILE A 1 481 ? 0.267 -4.001 -20.625 1.00 98.62 481 ILE A C 1
ATOM 3808 O O . ILE A 1 481 ? 0.525 -2.961 -21.234 1.00 98.62 481 ILE A O 1
ATOM 3812 N N . THR A 1 482 ? -0.769 -4.776 -20.959 1.00 98.62 482 THR A N 1
ATOM 3813 C CA . THR A 1 482 ? -1.710 -4.413 -22.019 1.00 98.62 482 THR A CA 1
ATOM 3814 C C . THR A 1 482 ? -2.469 -3.142 -21.644 1.00 98.62 482 THR A C 1
ATOM 3816 O O . THR A 1 482 ? -2.501 -2.193 -22.420 1.00 98.62 482 THR A O 1
ATOM 3819 N N . LYS A 1 483 ? -3.038 -3.056 -20.442 1.00 98.56 483 LYS A N 1
ATOM 3820 C CA . LYS A 1 483 ? -3.716 -1.834 -19.983 1.00 98.56 483 LYS A CA 1
ATOM 3821 C C . LYS A 1 483 ? -2.761 -0.647 -19.869 1.00 98.56 483 LYS A C 1
ATOM 3823 O O . LYS A 1 483 ? -3.165 0.493 -20.101 1.00 98.56 483 LYS A O 1
ATOM 3828 N N . LEU A 1 484 ? -1.486 -0.890 -19.560 1.00 98.31 484 LEU A N 1
ATOM 3829 C CA . LEU A 1 484 ? -0.475 0.160 -19.519 1.00 98.31 484 LEU A CA 1
ATOM 3830 C C . LEU A 1 484 ? -0.280 0.807 -20.897 1.00 98.31 484 LEU A C 1
ATOM 3832 O O . LEU A 1 484 ? -0.371 2.032 -21.003 1.00 98.31 484 LEU A O 1
ATOM 3836 N N . LEU A 1 485 ? -0.067 -0.010 -21.936 1.00 98.50 485 LEU A N 1
ATOM 3837 C CA . LEU A 1 485 ? 0.258 0.437 -23.297 1.00 98.50 485 LEU A CA 1
ATOM 3838 C C . LEU A 1 485 ? -0.972 0.748 -24.175 1.00 98.50 485 LEU A C 1
ATOM 3840 O O . LEU A 1 485 ? -0.843 1.467 -25.170 1.00 98.50 485 LEU A O 1
ATOM 3844 N N . TRP A 1 486 ? -2.159 0.258 -23.808 1.00 98.44 486 TRP A N 1
ATOM 3845 C CA . TRP A 1 486 ? -3.454 0.554 -24.442 1.00 98.44 486 TRP A CA 1
ATOM 3846 C C . TRP A 1 486 ? -4.433 1.134 -23.405 1.00 98.44 486 TRP A C 1
ATOM 3848 O O . TRP A 1 486 ? -5.235 0.394 -22.829 1.00 98.44 486 TRP A O 1
ATOM 3858 N N . PRO A 1 487 ? -4.367 2.454 -23.128 1.00 97.06 487 PRO A N 1
ATOM 3859 C CA . PRO A 1 487 ? -5.185 3.094 -22.097 1.00 97.06 487 PRO A CA 1
ATOM 3860 C C . PRO A 1 487 ? -6.696 2.987 -22.323 1.00 97.06 487 PRO A C 1
ATOM 3862 O O . PRO A 1 487 ? -7.456 3.079 -21.370 1.00 97.06 487 PRO A O 1
ATOM 3865 N N . ASP A 1 488 ? -7.136 2.763 -23.560 1.00 97.12 488 ASP A N 1
ATOM 3866 C CA . ASP A 1 488 ? -8.531 2.506 -23.927 1.00 97.12 488 ASP A CA 1
ATOM 3867 C C . ASP A 1 488 ? -9.093 1.200 -23.336 1.00 97.12 488 ASP A C 1
ATOM 3869 O O . ASP A 1 488 ? -10.307 1.022 -23.287 1.00 97.12 488 ASP A O 1
ATOM 3873 N N . LYS A 1 489 ? -8.224 0.303 -22.849 1.00 98.00 489 LYS A N 1
ATOM 3874 C CA . LYS A 1 489 ? -8.598 -0.951 -22.172 1.00 98.00 489 LYS A CA 1
ATOM 3875 C C . LYS A 1 489 ? -8.674 -0.835 -20.646 1.00 98.00 489 LYS A C 1
ATOM 3877 O O . LYS A 1 489 ? -8.901 -1.844 -19.976 1.00 98.00 489 LYS A O 1
ATOM 3882 N N . ARG A 1 490 ? -8.402 0.347 -20.091 1.00 97.56 490 ARG A N 1
ATOM 3883 C CA . ARG A 1 490 ? -8.455 0.621 -18.648 1.00 97.56 490 ARG A CA 1
ATOM 3884 C C . ARG A 1 490 ? -9.895 0.802 -18.173 1.00 97.56 490 ARG A C 1
ATOM 3886 O O . ARG A 1 490 ? -10.789 1.062 -18.975 1.00 97.56 490 ARG A O 1
ATOM 3893 N N . ASP A 1 491 ? -10.097 0.696 -16.865 1.00 96.44 491 ASP A N 1
ATOM 3894 C CA . ASP A 1 491 ? -11.406 0.916 -16.252 1.00 96.44 491 ASP A CA 1
ATOM 3895 C C . ASP A 1 491 ? -11.717 2.422 -16.136 1.00 96.44 491 ASP A C 1
ATOM 3897 O O . ASP A 1 491 ? -12.890 2.813 -16.147 1.00 96.44 491 ASP A O 1
ATOM 3901 N N . ASP A 1 492 ? -10.679 3.271 -16.080 1.00 95.81 492 ASP A N 1
ATOM 3902 C CA . ASP A 1 492 ? -10.768 4.737 -16.009 1.00 95.81 492 ASP A CA 1
ATOM 3903 C C . ASP A 1 492 ? -11.732 5.166 -14.890 1.00 95.81 492 ASP A C 1
ATOM 3905 O O . ASP A 1 492 ? -11.552 4.794 -13.737 1.00 95.81 492 ASP A O 1
ATOM 3909 N N . LYS A 1 493 ? -12.818 5.891 -15.175 1.00 96.56 493 LYS A N 1
ATOM 3910 C CA . LYS A 1 493 ? -13.784 6.321 -14.146 1.00 96.56 493 LYS A CA 1
ATOM 3911 C C . LYS A 1 493 ? -14.444 5.160 -13.392 1.00 96.56 493 LYS A C 1
ATOM 3913 O O . LYS A 1 493 ? -14.960 5.384 -12.300 1.00 96.56 493 LYS A O 1
ATOM 3918 N N . ASN A 1 494 ? -14.437 3.944 -13.941 1.00 96.69 494 ASN A N 1
ATOM 3919 C CA . ASN A 1 494 ? -14.946 2.757 -13.252 1.00 96.69 494 ASN A CA 1
ATOM 3920 C C . ASN A 1 494 ? -13.951 2.189 -12.227 1.00 96.69 494 ASN A C 1
ATOM 3922 O O . ASN A 1 494 ? -14.349 1.357 -11.415 1.00 96.69 494 ASN A O 1
ATOM 3926 N N . SER A 1 495 ? -12.692 2.648 -12.219 1.00 97.19 495 SER A N 1
ATOM 3927 C CA . SER A 1 495 ? -11.711 2.273 -11.192 1.00 97.19 495 SER A CA 1
ATOM 3928 C C . SER A 1 495 ? -11.928 2.998 -9.860 1.00 97.19 495 SER A C 1
ATOM 3930 O O . SER A 1 495 ? -11.311 2.628 -8.863 1.00 97.19 495 SER A O 1
ATOM 3932 N N . ILE A 1 496 ? -12.837 3.984 -9.804 1.00 97.81 496 ILE A N 1
ATOM 3933 C CA . ILE A 1 496 ? -13.191 4.691 -8.568 1.00 97.81 496 ILE A CA 1
ATOM 3934 C C . ILE A 1 496 ? -13.778 3.705 -7.555 1.00 97.81 496 ILE A C 1
ATOM 3936 O O . ILE A 1 496 ? -14.849 3.128 -7.753 1.00 97.81 496 ILE A O 1
ATOM 3940 N N . TRP A 1 497 ? -13.112 3.572 -6.412 1.00 97.25 497 TRP A N 1
ATOM 3941 C CA . TRP A 1 497 ? -13.592 2.747 -5.312 1.00 97.25 497 TRP A CA 1
ATOM 3942 C C . TRP A 1 497 ? -14.842 3.345 -4.669 1.00 97.25 497 TRP A C 1
ATOM 3944 O O . TRP A 1 497 ? -14.809 4.453 -4.129 1.00 97.25 497 TRP A O 1
ATOM 3954 N N . VAL A 1 498 ? -15.944 2.593 -4.673 1.00 96.88 498 VAL A N 1
ATOM 3955 C CA . VAL A 1 498 ? -17.239 3.029 -4.133 1.00 96.88 498 VAL A CA 1
ATOM 3956 C C . VAL A 1 498 ? -17.808 2.053 -3.106 1.00 96.88 498 VAL A C 1
ATOM 3958 O O . VAL A 1 498 ? -17.553 0.848 -3.152 1.00 96.88 498 VAL A O 1
ATOM 3961 N N . THR A 1 499 ? -18.634 2.567 -2.195 1.00 97.00 499 THR A N 1
ATOM 3962 C CA . THR A 1 499 ? -19.413 1.741 -1.265 1.00 97.00 499 THR A CA 1
ATOM 3963 C C . THR A 1 499 ? -20.367 0.812 -2.026 1.00 97.00 499 THR A C 1
ATOM 3965 O O . THR A 1 499 ? -21.112 1.229 -2.914 1.00 97.00 499 THR A O 1
ATOM 3968 N N . GLN A 1 500 ? -20.397 -0.462 -1.649 1.00 96.62 500 GLN A N 1
ATOM 3969 C CA . GLN A 1 500 ? -21.219 -1.496 -2.287 1.00 96.62 500 GLN A CA 1
ATOM 3970 C C . GLN A 1 500 ? -22.655 -1.534 -1.747 1.00 96.62 500 GLN A C 1
ATOM 3972 O O . GLN A 1 500 ? -23.567 -2.045 -2.404 1.00 96.62 500 GLN A O 1
ATOM 3977 N N . GLN A 1 501 ? -22.879 -0.946 -0.571 1.00 95.19 501 GLN A N 1
ATOM 3978 C CA . GLN A 1 501 ? -24.189 -0.813 0.059 1.00 95.19 501 GLN A CA 1
ATOM 3979 C C . GLN A 1 501 ? -24.255 0.403 0.990 1.00 95.19 501 GLN A C 1
ATOM 3981 O O . GLN A 1 501 ? -23.236 1.029 1.293 1.00 95.19 501 GLN A O 1
ATOM 3986 N N . LYS A 1 502 ? -25.468 0.716 1.466 1.00 94.94 502 LYS A N 1
ATOM 3987 C CA . LYS A 1 502 ? -25.679 1.702 2.529 1.00 94.94 502 LYS A CA 1
ATOM 3988 C C . LYS A 1 502 ? -24.861 1.309 3.760 1.00 94.94 502 LYS A C 1
ATOM 3990 O O . LYS A 1 502 ? -24.928 0.166 4.210 1.00 94.94 502 LYS A O 1
ATOM 3995 N N . SER A 1 503 ? -24.085 2.251 4.283 1.00 95.81 503 SER A N 1
ATOM 3996 C CA . SER A 1 503 ? -23.158 1.994 5.386 1.00 95.81 503 SER A CA 1
ATOM 3997 C C . SER A 1 503 ? -23.123 3.132 6.402 1.00 95.81 503 SER A C 1
ATOM 3999 O O . SER A 1 503 ? -23.696 4.201 6.186 1.00 95.81 503 SER A O 1
ATOM 4001 N N . TYR A 1 504 ? -22.479 2.879 7.539 1.00 93.31 504 TYR A N 1
ATOM 4002 C CA . TYR A 1 504 ? -22.386 3.805 8.662 1.00 93.31 504 TYR A CA 1
ATOM 4003 C C . TYR A 1 504 ? -20.981 3.768 9.256 1.00 93.31 504 TYR A C 1
ATOM 4005 O O . TYR A 1 504 ? -20.418 2.690 9.474 1.00 93.31 504 TYR A O 1
ATOM 4013 N N . LEU A 1 505 ? -20.422 4.933 9.577 1.00 88.81 505 LEU A N 1
ATOM 4014 C CA . LEU A 1 505 ? -19.242 5.003 10.431 1.00 88.81 505 LEU A CA 1
ATOM 4015 C C . LEU A 1 505 ? -19.708 4.921 11.885 1.00 88.81 505 LEU A C 1
ATOM 4017 O O . LEU A 1 505 ? -20.409 5.808 12.367 1.00 88.81 505 LEU A O 1
ATOM 4021 N N . ARG A 1 506 ? -19.346 3.833 12.567 1.00 84.44 506 ARG A N 1
ATOM 4022 C CA . ARG A 1 506 ? -19.706 3.582 13.966 1.00 84.44 506 ARG A CA 1
ATOM 4023 C C . ARG A 1 506 ? -18.457 3.644 14.825 1.00 84.44 506 ARG A C 1
ATOM 4025 O O . ARG A 1 506 ? -17.534 2.862 14.614 1.00 84.44 506 ARG A O 1
ATOM 4032 N N . ILE A 1 507 ? -18.445 4.563 15.779 1.00 77.00 507 ILE A N 1
ATOM 4033 C CA . ILE A 1 507 ? -17.394 4.683 16.784 1.00 77.00 507 ILE A CA 1
ATOM 4034 C C . ILE A 1 507 ? -18.019 4.257 18.116 1.00 77.00 507 ILE A C 1
ATOM 4036 O O . ILE A 1 507 ? -18.884 4.977 18.627 1.00 77.00 507 ILE A O 1
ATOM 4040 N N . PRO A 1 508 ? -17.626 3.087 18.658 1.00 75.38 508 PRO A N 1
ATOM 4041 C CA . PRO A 1 508 ? -18.135 2.619 19.938 1.00 75.38 508 PRO A CA 1
ATOM 4042 C C . PRO A 1 508 ? -17.893 3.648 21.038 1.00 75.38 508 PRO A C 1
ATOM 4044 O O . PRO A 1 508 ? -16.818 4.254 21.091 1.00 75.38 508 PRO A O 1
ATOM 4047 N N . ALA A 1 509 ? -18.872 3.813 21.929 1.00 76.00 509 ALA A N 1
ATOM 4048 C CA . ALA A 1 509 ? -18.845 4.823 22.986 1.00 76.00 509 ALA A CA 1
ATOM 4049 C C . ALA A 1 509 ? -17.535 4.791 23.790 1.00 76.00 509 ALA A C 1
ATOM 4051 O O . ALA A 1 509 ? -16.943 5.828 24.075 1.00 76.00 509 ALA A O 1
ATOM 4052 N N . VAL A 1 510 ? -17.019 3.591 24.064 1.00 71.12 510 VAL A N 1
ATOM 4053 C CA . VAL A 1 510 ? -15.808 3.377 24.866 1.00 71.12 510 VAL A CA 1
ATOM 4054 C C . VAL A 1 510 ? -14.538 4.028 24.298 1.00 71.12 510 VAL A C 1
ATOM 4056 O O . VAL A 1 510 ? -13.610 4.308 25.052 1.00 71.12 510 VAL A O 1
ATOM 4059 N N . TYR A 1 511 ? -14.496 4.326 22.995 1.00 73.06 511 TYR A N 1
ATOM 4060 C CA . TYR A 1 511 ? -13.362 5.007 22.355 1.00 73.06 511 TYR A CA 1
ATOM 4061 C C . TYR A 1 511 ? -13.519 6.534 22.295 1.00 73.06 511 TYR A C 1
ATOM 4063 O O . TYR A 1 511 ? -12.560 7.245 21.986 1.00 73.06 511 TYR A O 1
ATOM 4071 N N . LEU A 1 512 ? -14.707 7.066 22.603 1.00 75.75 512 LEU A N 1
ATOM 4072 C CA . LEU A 1 512 ? -14.972 8.505 22.585 1.00 75.75 512 LEU A CA 1
ATOM 4073 C C . LEU A 1 512 ? -14.089 9.290 23.573 1.00 75.75 512 LEU A C 1
ATOM 4075 O O . LEU A 1 512 ? -13.519 10.299 23.150 1.00 75.75 512 LEU A O 1
ATOM 4079 N N . PRO A 1 513 ? -13.881 8.859 24.836 1.00 75.88 513 PRO A N 1
ATOM 4080 C CA . PRO A 1 513 ? -13.080 9.623 25.791 1.00 75.88 513 PRO A CA 1
ATOM 4081 C C . PRO A 1 513 ? -11.661 9.889 25.306 1.00 75.88 513 PRO A C 1
ATOM 4083 O O . PRO A 1 513 ? -11.173 11.007 25.436 1.00 75.88 513 PRO A O 1
ATOM 4086 N N . GLU A 1 514 ? -11.001 8.881 24.738 1.00 70.44 514 GLU A N 1
ATOM 4087 C CA . GLU A 1 514 ? -9.637 9.007 24.221 1.00 70.44 514 GLU A CA 1
ATOM 4088 C C . GLU A 1 514 ? -9.584 9.996 23.051 1.00 70.44 514 GLU A C 1
ATOM 4090 O O . GLU A 1 514 ? -8.773 10.930 23.058 1.00 70.44 514 GLU A O 1
ATOM 4095 N N . ALA A 1 515 ? -10.524 9.871 22.107 1.00 67.75 515 ALA A N 1
ATOM 4096 C CA . ALA A 1 515 ? -10.665 10.808 21.001 1.00 67.75 515 ALA A CA 1
ATOM 4097 C C . ALA A 1 515 ? -10.862 12.252 21.504 1.00 67.75 515 ALA A C 1
ATOM 4099 O O . ALA A 1 515 ? -10.174 13.155 21.035 1.00 67.75 515 ALA A O 1
ATOM 4100 N N . PHE A 1 516 ? -11.708 12.488 22.512 1.00 70.69 516 PHE A N 1
ATOM 4101 C CA . PHE A 1 516 ? -11.956 13.834 23.046 1.00 70.69 516 PHE A CA 1
ATOM 4102 C C . PHE A 1 516 ? -10.817 14.383 23.918 1.00 70.69 516 PHE A C 1
ATOM 4104 O O . PHE A 1 516 ? -10.505 15.576 23.827 1.00 70.69 516 PHE A O 1
ATOM 4111 N N . GLN A 1 517 ? -10.157 13.545 24.728 1.00 70.44 517 GLN A N 1
ATOM 4112 C CA . GLN A 1 517 ? -8.995 13.954 25.532 1.00 70.44 517 GLN A CA 1
ATOM 4113 C C . GLN A 1 517 ? -7.866 14.485 24.657 1.00 70.44 517 GLN A C 1
ATOM 4115 O O . GLN A 1 517 ? -7.233 15.486 25.001 1.00 70.44 517 GLN A O 1
ATOM 4120 N N . SER A 1 518 ? -7.647 13.837 23.513 1.00 63.69 518 SER A N 1
ATOM 4121 C CA . SER A 1 518 ? -6.632 14.245 22.547 1.00 63.69 518 SER A CA 1
ATOM 4122 C C . SER A 1 518 ? -6.860 15.659 21.990 1.00 63.69 518 SER A C 1
ATOM 4124 O O . SER A 1 518 ? -5.900 16.355 21.670 1.00 63.69 518 SER A O 1
ATOM 4126 N N . THR A 1 519 ? -8.122 16.098 21.902 1.00 64.31 519 THR A N 1
ATOM 4127 C CA . THR A 1 519 ? -8.522 17.375 21.289 1.00 64.31 519 THR A CA 1
ATOM 4128 C C . THR A 1 519 ? -8.629 18.506 22.310 1.00 64.31 519 THR A C 1
ATOM 4130 O O . THR A 1 519 ? -8.175 19.618 22.061 1.00 64.31 519 THR A O 1
ATOM 4133 N N . LEU A 1 520 ? -9.229 18.238 23.475 1.00 66.81 520 LEU A N 1
ATOM 4134 C CA . LEU A 1 520 ? -9.504 19.244 24.514 1.00 66.81 520 LEU A CA 1
ATOM 4135 C C . LEU A 1 520 ? -8.391 19.341 25.574 1.00 66.81 520 LEU A C 1
ATOM 4137 O O . LEU A 1 520 ? -8.451 20.179 26.480 1.00 66.81 520 LEU A O 1
ATOM 4141 N N . GLY A 1 521 ? -7.373 18.484 25.473 1.00 66.06 521 GLY A N 1
ATOM 4142 C CA . GLY A 1 521 ? -6.222 18.444 26.367 1.00 66.06 521 GLY A CA 1
ATOM 4143 C C . GLY A 1 521 ? -6.547 17.910 27.764 1.00 66.06 521 GLY A C 1
ATOM 4144 O O . GLY A 1 521 ? -7.683 17.564 28.093 1.00 66.06 521 GLY A O 1
ATOM 4145 N N . TYR A 1 522 ? -5.528 17.875 28.630 1.00 68.06 522 TYR A N 1
ATOM 4146 C CA . TYR A 1 522 ? -5.576 17.236 29.957 1.00 68.06 522 TYR A CA 1
ATOM 4147 C C . TYR A 1 522 ? -6.742 17.701 30.851 1.00 68.06 522 TYR A C 1
ATOM 4149 O O . TYR A 1 522 ? -7.254 16.930 31.659 1.00 68.06 522 TYR A O 1
ATOM 4157 N N . ARG A 1 523 ? -7.210 18.947 30.689 1.00 71.12 523 ARG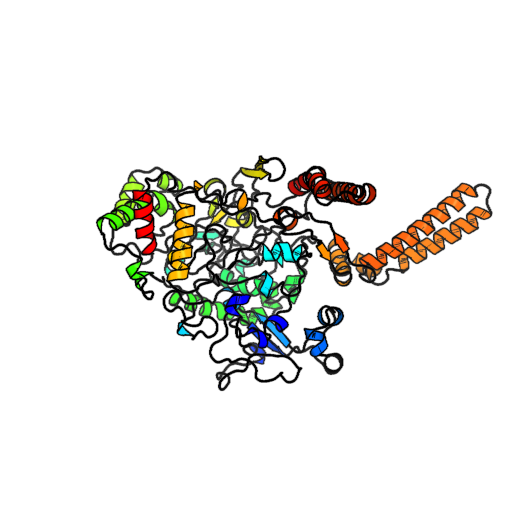 A N 1
ATOM 4158 C CA . ARG A 1 523 ? -8.313 19.526 31.480 1.00 71.12 523 ARG A CA 1
ATOM 4159 C C . ARG A 1 523 ? -9.654 18.819 31.256 1.00 71.12 523 ARG A C 1
ATOM 4161 O O . ARG A 1 523 ? -10.490 18.818 32.155 1.00 71.12 523 ARG A O 1
ATOM 4168 N N . SER A 1 524 ? -9.841 18.180 30.101 1.00 73.75 524 SER A N 1
ATOM 4169 C CA . SER A 1 524 ? -11.040 17.388 29.803 1.00 73.75 524 SER A CA 1
ATOM 4170 C C . SER A 1 524 ? -11.149 16.112 30.644 1.00 73.75 524 SER A C 1
ATOM 4172 O O . SER A 1 524 ? -12.259 15.632 30.850 1.00 73.75 524 SER A O 1
ATOM 4174 N N . ARG A 1 525 ? -10.043 15.602 31.219 1.00 77.88 525 ARG A N 1
ATOM 4175 C CA . ARG A 1 525 ? -10.053 14.382 32.049 1.00 77.88 525 ARG A CA 1
ATOM 4176 C C . ARG A 1 525 ? -10.998 14.470 33.237 1.00 77.88 525 ARG A C 1
ATOM 4178 O O . ARG A 1 525 ? -11.648 13.488 33.552 1.00 77.88 525 ARG A O 1
ATOM 4185 N N . ILE A 1 526 ? -11.092 15.632 33.882 1.00 78.69 526 ILE A N 1
ATOM 4186 C CA . ILE A 1 526 ? -11.985 15.811 35.036 1.00 78.69 526 ILE A CA 1
ATOM 4187 C C . ILE A 1 526 ? -13.448 15.740 34.586 1.00 78.69 526 ILE A C 1
ATOM 4189 O O . ILE A 1 526 ? -14.262 15.109 35.252 1.00 78.69 526 ILE A O 1
ATOM 4193 N N . ILE A 1 527 ? -13.769 16.350 33.442 1.00 78.56 527 ILE A N 1
ATOM 4194 C CA . ILE A 1 527 ? -15.122 16.340 32.873 1.00 78.56 527 ILE A CA 1
ATOM 4195 C C . ILE A 1 527 ? -15.510 14.916 32.460 1.00 78.56 527 ILE A C 1
ATOM 4197 O O . ILE A 1 527 ? -16.627 14.495 32.725 1.00 78.56 527 ILE A O 1
ATOM 4201 N N . LEU A 1 528 ? -14.582 14.171 31.857 1.00 82.50 528 LEU A N 1
ATOM 4202 C CA . LEU A 1 528 ? -14.816 12.800 31.405 1.00 82.50 528 LEU A CA 1
ATOM 4203 C C . LEU A 1 528 ? -14.837 11.785 32.557 1.00 82.50 528 LEU A C 1
ATOM 4205 O O . LEU A 1 528 ? -15.576 10.817 32.477 1.00 82.50 528 LEU A O 1
ATOM 4209 N N . ALA A 1 529 ? -14.069 12.004 33.630 1.00 84.50 529 ALA A N 1
ATOM 4210 C CA . ALA A 1 529 ? -14.086 11.150 34.823 1.00 84.50 529 ALA A CA 1
ATOM 4211 C C . ALA A 1 529 ? -15.314 11.398 35.716 1.00 84.50 529 ALA A C 1
ATOM 4213 O O . ALA A 1 529 ? -15.746 10.507 36.442 1.00 84.50 529 ALA A O 1
ATOM 4214 N N . TYR A 1 530 ? -15.868 12.613 35.678 1.00 89.44 530 TYR A N 1
ATOM 4215 C CA . TYR A 1 530 ? -17.048 13.002 36.449 1.00 89.44 530 TYR A CA 1
ATOM 4216 C C . TYR A 1 530 ? -18.088 13.679 35.541 1.00 89.44 530 TYR A C 1
ATOM 4218 O O . TYR A 1 530 ? -18.381 14.869 35.723 1.00 89.44 530 TYR A O 1
ATOM 4226 N N . PRO A 1 531 ? -18.684 12.941 34.581 1.00 88.44 531 PRO A N 1
ATOM 4227 C CA . PRO A 1 531 ? -19.593 13.509 33.579 1.00 88.44 531 PRO A CA 1
ATOM 4228 C C . PRO A 1 531 ? -20.836 14.173 34.190 1.00 88.44 531 PRO A C 1
ATOM 4230 O O . PRO A 1 531 ? -21.449 15.042 33.570 1.00 88.44 531 PRO A O 1
ATOM 4233 N N . TRP A 1 532 ? -21.180 13.823 35.430 1.00 91.69 532 TRP A N 1
ATOM 4234 C CA . TRP A 1 532 ? -22.304 14.365 36.193 1.00 91.69 532 TRP A CA 1
ATOM 4235 C C . TRP A 1 532 ? -22.012 15.685 36.923 1.00 91.69 532 TRP A C 1
ATOM 4237 O O . TRP A 1 532 ? -22.953 16.410 37.239 1.00 91.69 532 TRP A O 1
ATOM 4247 N N . LEU A 1 533 ? -20.748 16.032 37.201 1.00 92.06 533 LEU A N 1
ATOM 4248 C CA . LEU A 1 533 ? -20.412 17.088 38.168 1.00 92.06 533 LEU A CA 1
ATOM 4249 C C . LEU A 1 533 ? -20.834 18.491 37.702 1.00 92.06 533 LEU A C 1
ATOM 4251 O O . LEU A 1 533 ? -21.545 19.200 38.413 1.00 92.06 533 LEU A O 1
ATOM 4255 N N . LEU A 1 534 ? -20.418 18.897 36.500 1.00 89.56 534 LEU A N 1
ATOM 4256 C CA . LEU A 1 534 ? -20.765 20.208 35.941 1.00 89.56 534 LEU A CA 1
ATOM 4257 C C . LEU A 1 534 ? -22.275 20.344 35.646 1.00 89.56 534 LEU A C 1
ATOM 4259 O O . LEU A 1 534 ? -22.858 21.354 36.051 1.00 89.56 534 LEU A O 1
ATOM 4263 N N . PRO A 1 535 ? -22.941 19.353 35.015 1.00 92.00 535 PRO A N 1
ATOM 4264 C CA . PRO A 1 535 ? -24.396 19.351 34.884 1.00 92.00 535 PRO A CA 1
ATOM 4265 C C . PRO A 1 535 ? -25.128 19.489 36.219 1.00 92.00 535 PRO A C 1
ATOM 4267 O O . PRO A 1 535 ? -26.067 20.273 36.320 1.00 92.00 535 PRO A O 1
ATOM 4270 N N . LEU A 1 536 ? -24.680 18.786 37.262 1.00 94.31 536 LEU A N 1
ATOM 4271 C CA . LEU A 1 536 ? -25.298 18.852 38.584 1.00 94.31 536 LEU A CA 1
ATOM 4272 C C . LEU A 1 536 ? -25.192 20.257 39.192 1.00 94.31 536 LEU A C 1
ATOM 4274 O O . LEU A 1 536 ? -26.184 20.781 39.698 1.00 94.31 536 LEU A O 1
ATOM 4278 N N . ILE A 1 537 ? -24.023 20.900 39.092 1.00 93.94 537 ILE A N 1
ATOM 4279 C CA . ILE A 1 537 ? -23.820 22.280 39.563 1.00 93.94 537 ILE A CA 1
ATOM 4280 C C . ILE A 1 537 ? -24.764 23.247 38.835 1.00 93.94 537 ILE A C 1
ATOM 4282 O O . ILE A 1 537 ? -25.411 24.078 39.477 1.00 93.94 537 ILE A O 1
ATOM 4286 N N . LEU A 1 538 ? -24.886 23.124 37.508 1.00 94.25 538 LEU A N 1
ATOM 4287 C CA . LEU A 1 538 ? -25.797 23.953 36.715 1.00 94.25 538 LEU A CA 1
ATOM 4288 C C . LEU A 1 538 ? -27.262 23.700 37.080 1.00 94.25 538 LEU A C 1
ATOM 4290 O O . LEU A 1 538 ? -28.016 24.656 37.238 1.00 94.25 538 LEU A O 1
ATOM 4294 N N . ALA A 1 539 ? -27.663 22.443 37.278 1.00 93.75 539 ALA A N 1
ATOM 4295 C CA . ALA A 1 539 ? -29.019 22.105 37.694 1.00 93.75 539 ALA A CA 1
ATOM 4296 C C . ALA A 1 539 ? -29.361 22.738 39.052 1.00 93.75 539 ALA A C 1
ATOM 4298 O O . ALA A 1 539 ? -30.408 23.373 39.184 1.00 93.75 539 ALA A O 1
ATOM 4299 N N . ILE A 1 540 ? -28.457 22.649 40.036 1.00 95.38 540 ILE A N 1
ATOM 4300 C CA . ILE A 1 540 ? -28.627 23.278 41.356 1.00 95.38 540 ILE A CA 1
ATOM 4301 C C . ILE A 1 540 ? -28.751 24.803 41.219 1.00 95.38 540 ILE A C 1
ATOM 4303 O O . ILE A 1 540 ? -29.657 25.399 41.806 1.00 95.38 540 ILE A O 1
ATOM 4307 N N . LEU A 1 541 ? -27.889 25.438 40.417 1.00 94.12 541 LEU A N 1
ATOM 4308 C CA . LEU A 1 541 ? -27.923 26.883 40.176 1.00 94.12 541 LEU A CA 1
ATOM 4309 C C . LEU A 1 541 ? -29.232 27.320 39.500 1.00 94.12 541 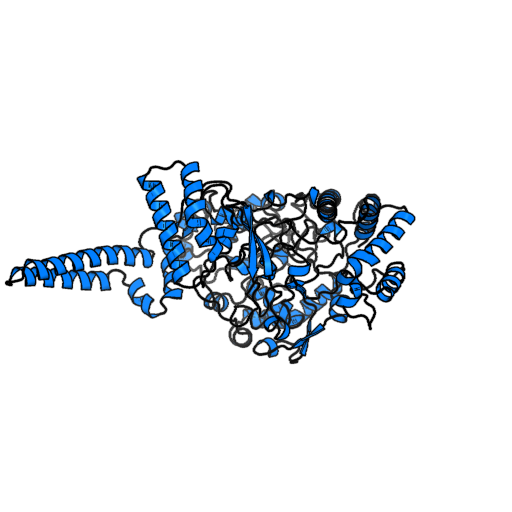LEU A C 1
ATOM 4311 O O . LEU A 1 541 ? -29.842 28.309 39.909 1.00 94.12 541 LEU A O 1
ATOM 4315 N N . GLY A 1 542 ? -29.682 26.574 38.490 1.00 92.50 542 GLY A N 1
ATOM 4316 C CA . GLY A 1 542 ? -30.929 26.832 37.774 1.00 92.50 542 GLY A CA 1
ATOM 4317 C C . GLY A 1 542 ? -32.155 26.693 38.676 1.00 92.50 542 GLY A C 1
ATOM 4318 O O . GLY A 1 542 ? -33.017 27.572 38.676 1.00 92.50 542 GLY A O 1
ATOM 4319 N N . ILE A 1 543 ? -32.197 25.657 39.522 1.00 92.31 543 ILE A N 1
ATOM 4320 C CA . ILE A 1 543 ? -33.253 25.461 40.527 1.00 92.31 543 ILE A CA 1
ATOM 4321 C C . ILE A 1 543 ? -33.245 26.604 41.551 1.00 92.31 543 ILE A C 1
ATOM 4323 O O . ILE A 1 543 ? -34.300 27.161 41.860 1.00 92.31 543 ILE A O 1
ATOM 4327 N N . ALA A 1 544 ? -32.073 27.006 42.047 1.00 90.44 544 ALA A N 1
ATOM 4328 C CA . ALA A 1 544 ? -31.952 28.117 42.988 1.00 90.44 544 ALA A CA 1
ATOM 4329 C C . ALA A 1 544 ? -32.430 29.445 42.374 1.00 90.44 544 ALA A C 1
ATOM 4331 O O . ALA A 1 544 ? -33.191 30.176 43.012 1.00 90.44 544 ALA A O 1
ATOM 4332 N N . LEU A 1 545 ? -32.051 29.735 41.123 1.00 89.56 545 LEU A N 1
ATOM 4333 C CA . LEU A 1 545 ? -32.509 30.908 40.368 1.00 89.56 545 LEU A CA 1
ATOM 4334 C C . LEU A 1 545 ? -34.016 30.880 40.112 1.00 89.56 545 LEU A C 1
ATOM 4336 O O . LEU A 1 545 ? -34.676 31.910 40.256 1.00 89.56 545 LEU A O 1
ATOM 4340 N N . PHE A 1 546 ? -34.569 29.709 39.800 1.00 87.81 546 PHE A N 1
ATOM 4341 C CA . PHE A 1 546 ? -36.005 29.522 39.631 1.00 87.81 546 PHE A CA 1
ATOM 4342 C C . PHE A 1 546 ? -36.763 29.830 40.930 1.00 87.81 546 PHE A C 1
ATOM 4344 O O . PHE A 1 546 ? -37.652 30.685 40.944 1.00 87.81 546 PHE A O 1
ATOM 4351 N N . ILE A 1 547 ? -36.354 29.217 42.048 1.00 86.44 547 ILE A N 1
ATOM 4352 C CA . ILE A 1 547 ? -36.961 29.427 43.373 1.00 86.44 547 ILE A CA 1
ATOM 4353 C C . ILE A 1 547 ? -36.825 30.888 43.822 1.00 86.44 547 ILE A C 1
ATOM 4355 O O . ILE A 1 547 ? -37.780 31.480 44.333 1.00 86.44 547 ILE A O 1
ATOM 4359 N N . PHE A 1 548 ? -35.655 31.495 43.618 1.00 84.06 548 PHE A N 1
ATOM 4360 C CA . PHE A 1 548 ? -35.413 32.900 43.940 1.00 84.06 548 PHE A CA 1
ATOM 4361 C C . PHE A 1 548 ? -36.260 33.841 43.070 1.00 84.06 548 PHE A C 1
ATOM 4363 O O . PHE A 1 548 ? -36.844 34.806 43.574 1.00 84.06 548 PHE A O 1
ATOM 4370 N N . GLY A 1 549 ? -36.394 33.531 41.779 1.00 82.19 549 GLY A N 1
ATOM 4371 C CA . GLY A 1 549 ? -37.222 34.258 40.822 1.00 82.19 549 GLY A CA 1
ATOM 4372 C C . GLY A 1 549 ? -38.697 34.284 41.218 1.00 82.19 549 GLY A C 1
ATOM 4373 O O . GLY A 1 549 ? -39.314 35.348 41.162 1.00 82.19 549 GLY A O 1
ATOM 4374 N N . LEU A 1 550 ? -39.244 33.173 41.732 1.00 76.12 550 LEU A N 1
ATOM 4375 C CA . LEU A 1 550 ? -40.634 33.079 42.211 1.00 76.12 550 LEU A CA 1
ATOM 4376 C C . LEU A 1 550 ? -40.972 34.078 43.338 1.00 76.12 550 LEU A C 1
ATOM 4378 O O . LEU A 1 550 ? -42.149 34.402 43.541 1.00 76.12 550 LEU A O 1
ATOM 4382 N N . ARG A 1 551 ? -39.965 34.604 44.052 1.00 77.62 551 ARG A N 1
ATOM 4383 C CA . ARG A 1 551 ? -40.114 35.520 45.200 1.00 77.62 551 ARG A CA 1
ATOM 4384 C C . ARG A 1 551 ? -39.938 37.013 44.866 1.00 77.62 551 ARG A C 1
ATOM 4386 O O . ARG A 1 551 ? -40.106 37.844 45.752 1.00 77.62 551 ARG A O 1
ATOM 4393 N N . ARG A 1 552 ? -39.612 37.393 43.622 1.00 76.25 552 ARG A N 1
ATOM 4394 C CA . ARG A 1 552 ? -39.296 38.791 43.223 1.00 76.25 552 ARG A CA 1
ATOM 4395 C C . ARG A 1 552 ? -40.348 39.396 42.280 1.00 76.25 552 ARG A C 1
ATOM 4397 O O . ARG A 1 552 ? -41.229 38.700 41.803 1.00 76.25 552 ARG A O 1
ATOM 4404 N N . LYS A 1 553 ? -40.265 40.702 41.983 1.00 68.62 553 LYS A N 1
ATOM 4405 C CA . LYS A 1 553 ? -41.137 41.380 40.992 1.00 68.62 553 LYS A CA 1
ATOM 4406 C C . LYS A 1 553 ? -40.881 40.927 39.540 1.00 68.62 553 LYS A C 1
ATOM 4408 O O . LYS A 1 553 ? -41.796 40.960 38.730 1.00 68.62 553 LYS A O 1
ATOM 4413 N N . HIS A 1 554 ? -39.675 40.446 39.224 1.00 64.38 554 HIS A N 1
ATOM 4414 C CA . HIS A 1 554 ? -39.268 39.983 37.885 1.00 64.38 554 HIS A CA 1
ATOM 4415 C C . HIS A 1 554 ? -39.356 38.449 37.730 1.00 64.38 554 HIS A C 1
ATOM 4417 O O . HIS A 1 554 ? -38.407 37.811 37.269 1.00 64.38 554 HIS A O 1
ATOM 4423 N N . LYS A 1 555 ? -40.480 37.841 38.146 1.00 67.62 555 LYS A N 1
ATOM 4424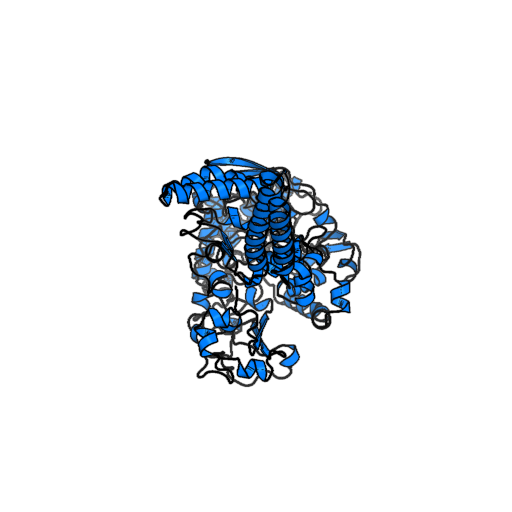 C CA . LYS A 1 555 ? -40.644 36.371 38.221 1.00 67.62 555 LYS A CA 1
ATOM 4425 C C . LYS A 1 555 ? -40.436 35.657 36.887 1.00 67.62 555 LYS A C 1
ATOM 4427 O O . LYS A 1 555 ? -39.822 34.598 36.858 1.00 67.62 555 LYS A O 1
ATOM 4432 N N . LEU A 1 556 ? -40.921 36.252 35.798 1.00 69.25 556 LEU A N 1
ATOM 4433 C CA . LEU A 1 556 ? -40.853 35.671 34.454 1.00 69.25 556 LEU A CA 1
ATOM 4434 C C . LEU A 1 556 ? -39.416 35.599 33.917 1.00 69.25 556 LEU A C 1
ATOM 4436 O O . LEU A 1 556 ? -39.036 34.588 33.340 1.00 69.25 556 LEU A O 1
ATOM 4440 N N . LEU A 1 557 ? -38.601 36.630 34.159 1.00 78.00 557 LEU A N 1
ATOM 4441 C CA . LEU A 1 557 ? -37.214 36.690 33.685 1.00 78.00 557 LEU A CA 1
ATOM 4442 C C . LEU A 1 557 ? -36.293 35.753 34.475 1.00 78.00 557 LEU A C 1
ATOM 4444 O O . LEU A 1 557 ? -35.613 34.920 33.887 1.00 78.00 557 LEU A O 1
ATOM 4448 N N . LEU A 1 558 ? -36.286 35.863 35.807 1.00 77.56 558 LEU A N 1
ATOM 4449 C CA . LEU A 1 558 ? -35.402 35.056 36.662 1.00 77.56 558 LEU A CA 1
ATOM 4450 C C . LEU A 1 558 ? -35.855 33.593 36.743 1.00 77.56 558 LEU A C 1
ATOM 4452 O O . LEU A 1 558 ? -35.023 32.689 36.710 1.00 77.56 558 LEU A O 1
ATOM 4456 N N . GLY A 1 559 ? -37.170 33.359 36.794 1.00 79.12 559 GLY A N 1
ATOM 4457 C CA . GLY A 1 559 ? -37.748 32.020 36.714 1.00 79.12 559 GLY A CA 1
ATOM 4458 C C . GLY A 1 559 ? -37.482 31.369 35.358 1.00 79.12 559 GLY A C 1
ATOM 4459 O O . GLY A 1 559 ? -36.992 30.244 35.309 1.00 79.12 559 GLY A O 1
ATOM 4460 N N . GLY A 1 560 ? -37.719 32.094 34.259 1.00 83.69 560 GLY A N 1
ATOM 4461 C CA . GLY A 1 560 ? -37.429 31.614 32.907 1.00 83.69 560 GLY A CA 1
ATOM 4462 C C . GLY A 1 560 ? -35.952 31.268 32.708 1.00 83.69 560 GLY A C 1
ATOM 4463 O O . GLY A 1 560 ? -35.641 30.191 32.209 1.00 83.69 560 GLY A O 1
ATOM 4464 N N . LEU A 1 561 ? -35.037 32.122 33.181 1.00 87.50 561 LEU A N 1
ATOM 4465 C CA . LEU A 1 561 ? -33.598 31.853 33.134 1.00 87.50 561 LEU A CA 1
ATOM 4466 C C . LEU A 1 561 ? -33.216 30.598 33.936 1.00 87.50 561 LEU A C 1
ATOM 4468 O O . LEU A 1 561 ? -32.430 29.787 33.455 1.00 87.50 561 LEU A O 1
ATOM 4472 N N . GLY A 1 562 ? -33.799 30.402 35.123 1.00 87.94 562 GLY A N 1
ATOM 4473 C CA . GLY A 1 562 ? -33.594 29.191 35.923 1.00 87.94 562 GLY A CA 1
ATOM 4474 C C . GLY A 1 562 ? -34.023 27.915 35.191 1.00 87.94 562 GLY A C 1
ATOM 4475 O O . GLY A 1 562 ? -33.266 26.947 35.160 1.00 87.94 562 GLY A O 1
ATOM 4476 N N . VAL A 1 563 ? -35.185 27.935 34.526 1.00 88.06 563 VAL A N 1
ATOM 4477 C CA . VAL A 1 563 ? -35.663 26.813 33.694 1.00 88.06 563 VAL A CA 1
ATOM 4478 C C . VAL A 1 563 ? -34.709 26.542 32.530 1.00 88.06 563 VAL A C 1
ATOM 4480 O O . VAL A 1 563 ? -34.335 25.391 32.315 1.00 88.06 563 VAL A O 1
ATOM 4483 N N . VAL A 1 564 ? -34.265 27.581 31.814 1.00 91.12 564 VAL A N 1
ATOM 4484 C CA . VAL A 1 564 ? -33.294 27.440 30.714 1.00 91.12 564 VAL A CA 1
ATOM 4485 C C . VAL A 1 564 ? -32.002 26.788 31.207 1.00 91.12 564 VAL A C 1
ATOM 4487 O O . VAL A 1 564 ? -31.510 25.860 30.571 1.00 91.12 564 VAL A O 1
ATOM 4490 N N . ILE A 1 565 ? -31.479 27.210 32.361 1.00 92.31 565 ILE A N 1
ATOM 4491 C CA . ILE A 1 565 ? -30.262 26.630 32.944 1.00 92.31 565 ILE A CA 1
ATOM 4492 C C . ILE A 1 565 ? -30.460 25.149 33.294 1.00 92.31 565 ILE A C 1
ATOM 4494 O O . ILE A 1 565 ? -29.571 24.347 33.024 1.00 92.31 565 ILE A O 1
ATOM 4498 N N . VAL A 1 566 ? -31.613 24.758 33.845 1.00 91.75 566 VAL A N 1
ATOM 4499 C CA . VAL A 1 566 ? -31.907 23.342 34.139 1.00 91.75 566 VAL A CA 1
ATOM 4500 C C . VAL A 1 566 ? -32.005 22.515 32.855 1.00 91.75 566 VAL A C 1
ATOM 4502 O O . VAL A 1 566 ? -31.451 21.421 32.794 1.00 91.75 566 VAL A O 1
ATOM 4505 N N . VAL A 1 567 ? -32.649 23.031 31.806 1.00 91.06 567 VAL A N 1
ATOM 4506 C CA . VAL A 1 567 ? -32.721 22.347 30.503 1.00 91.06 567 VAL A CA 1
ATOM 4507 C C . VAL A 1 567 ? -31.324 22.173 29.901 1.00 91.06 567 VAL A C 1
ATOM 4509 O O . VAL A 1 567 ? -30.979 21.080 29.451 1.00 91.06 567 VAL A O 1
ATOM 4512 N N . LEU A 1 568 ? -30.491 23.217 29.956 1.00 91.75 568 LEU A N 1
ATOM 4513 C CA . LEU A 1 568 ? -29.091 23.144 29.535 1.00 91.75 568 LEU A CA 1
ATOM 4514 C C . LEU A 1 568 ? -28.301 22.134 30.372 1.00 91.75 568 LEU A C 1
ATOM 4516 O O . LEU A 1 568 ? -27.504 21.392 29.811 1.00 91.75 568 LEU A O 1
ATOM 4520 N N . ALA A 1 569 ? -28.542 22.060 31.682 1.00 91.50 569 ALA A N 1
ATOM 4521 C CA . ALA A 1 569 ? -27.907 21.087 32.562 1.00 91.50 569 ALA A CA 1
ATOM 4522 C C . ALA A 1 569 ? -28.277 19.645 32.186 1.00 91.50 569 ALA A C 1
ATOM 4524 O O . ALA A 1 569 ? -27.396 18.797 32.090 1.00 91.50 569 ALA A O 1
ATOM 4525 N N . VAL A 1 570 ? -29.551 19.361 31.905 1.00 89.62 570 VAL A N 1
ATOM 4526 C CA . VAL A 1 570 ? -29.993 18.028 31.459 1.00 89.62 570 VAL A CA 1
ATOM 4527 C C . VAL A 1 570 ? -29.377 17.667 30.105 1.00 89.62 570 VAL A C 1
ATOM 4529 O O . VAL A 1 570 ? -28.859 16.561 29.941 1.00 89.62 570 VAL A O 1
ATOM 4532 N N . GLY A 1 571 ? -29.378 18.603 29.151 1.00 87.56 571 GLY A N 1
ATOM 4533 C CA . GLY A 1 571 ? -28.730 18.412 27.852 1.00 87.56 571 GLY A CA 1
ATOM 4534 C C . GLY A 1 571 ? -27.225 18.171 27.982 1.00 87.56 571 GLY A C 1
ATOM 4535 O O . GLY A 1 571 ? -26.688 17.248 27.371 1.00 87.56 571 GLY A O 1
ATOM 4536 N N . LEU A 1 572 ? -26.554 18.944 28.840 1.00 89.19 572 LEU A N 1
ATOM 4537 C CA . LEU A 1 572 ? -25.134 18.780 29.131 1.00 89.19 572 LEU A CA 1
ATOM 4538 C C . LEU A 1 572 ? -24.852 17.453 29.835 1.00 89.19 572 LEU A C 1
ATOM 4540 O O . LEU A 1 572 ? -23.840 16.841 29.540 1.00 89.19 572 LEU A O 1
ATOM 4544 N N . MET A 1 573 ? -25.736 16.970 30.714 1.00 90.12 573 MET A N 1
ATOM 4545 C CA . MET A 1 573 ? -25.590 15.655 31.342 1.00 90.12 573 MET A CA 1
ATOM 4546 C C . MET A 1 573 ? -25.586 14.550 30.290 1.00 90.12 573 MET A C 1
ATOM 4548 O O . MET A 1 573 ? -24.656 13.754 30.240 1.00 90.12 573 MET A O 1
ATOM 4552 N N . MET A 1 574 ? -26.577 14.543 29.397 1.00 84.56 574 MET A N 1
ATOM 4553 C CA . MET A 1 574 ? -26.643 13.581 28.293 1.00 84.56 574 MET A CA 1
ATOM 4554 C C . MET A 1 574 ? -25.382 13.618 27.426 1.00 84.56 574 MET A C 1
ATOM 4556 O O . MET A 1 574 ? -24.814 12.567 27.134 1.00 84.56 574 MET A O 1
ATOM 4560 N N . LEU A 1 575 ? -24.931 14.822 27.060 1.00 84.50 575 LEU A N 1
ATOM 4561 C CA . LEU A 1 575 ? -23.716 15.015 26.278 1.00 84.50 575 LEU A CA 1
ATOM 4562 C C . LEU A 1 575 ? -22.473 14.529 27.035 1.00 84.50 575 LEU A C 1
ATOM 4564 O O . LEU A 1 575 ? -21.689 13.783 26.471 1.00 84.50 575 LEU A O 1
ATOM 4568 N N . SER A 1 576 ? -22.296 14.892 28.305 1.00 85.56 576 SER A N 1
ATOM 4569 C CA . SER A 1 576 ? -21.132 14.496 29.104 1.00 85.56 576 SER A CA 1
ATOM 4570 C C . SER A 1 576 ? -21.020 12.981 29.259 1.00 85.56 576 SER A C 1
ATOM 4572 O O . SER A 1 576 ? -19.928 12.451 29.098 1.00 85.56 576 SER A O 1
ATOM 4574 N N . TYR A 1 577 ? -22.128 12.275 29.514 1.00 85.62 577 TYR A N 1
ATOM 4575 C CA . TYR A 1 577 ? -22.131 10.807 29.591 1.00 85.62 577 TYR A CA 1
ATOM 4576 C C . TYR A 1 577 ? -21.837 10.149 28.232 1.00 85.62 577 TYR A C 1
ATOM 4578 O O . TYR A 1 577 ? -21.152 9.131 28.181 1.00 85.62 577 TYR A O 1
ATOM 4586 N N . PHE A 1 578 ? -22.302 10.742 27.128 1.00 84.50 578 PHE A N 1
ATOM 4587 C CA . PHE A 1 578 ? -21.934 10.307 25.777 1.00 84.50 578 PHE A CA 1
ATOM 4588 C C . PHE A 1 578 ? -20.434 10.512 25.506 1.00 84.50 578 PHE A C 1
ATOM 4590 O O . PHE A 1 578 ? -19.746 9.580 25.106 1.00 84.50 578 PHE A O 1
ATOM 4597 N N . LEU A 1 579 ? -19.893 11.699 25.802 1.00 80.94 579 LEU A N 1
ATOM 4598 C CA . LEU A 1 579 ? -18.470 12.014 25.624 1.00 80.94 579 LEU A CA 1
ATOM 4599 C C . LEU A 1 579 ? -17.561 11.162 26.527 1.00 80.94 579 LEU A C 1
ATOM 4601 O O . LEU A 1 579 ? -16.454 10.817 26.118 1.00 80.94 579 LEU A O 1
ATOM 4605 N N . ALA A 1 580 ? -18.030 10.810 27.729 1.00 81.94 580 ALA A N 1
ATOM 4606 C CA . ALA A 1 580 ? -17.367 9.894 28.660 1.00 81.94 580 ALA A CA 1
ATOM 4607 C C . ALA A 1 580 ? -17.444 8.419 28.228 1.00 81.94 580 ALA A C 1
ATOM 4609 O O . ALA A 1 580 ? -16.862 7.561 28.885 1.00 81.94 580 ALA A O 1
ATOM 4610 N N . GLY A 1 581 ? -18.111 8.115 27.111 1.00 80.94 581 GLY A N 1
ATOM 4611 C CA . GLY A 1 581 ? -18.226 6.758 26.588 1.00 80.94 581 GLY A CA 1
ATOM 4612 C C . GLY A 1 581 ? -19.165 5.856 27.386 1.00 80.94 581 GLY A C 1
ATOM 4613 O O . GLY A 1 581 ? -19.211 4.652 27.152 1.00 80.94 581 GLY A O 1
ATOM 4614 N N . GLU A 1 582 ? -19.938 6.432 28.304 1.00 82.62 582 GLU A N 1
ATOM 4615 C CA . GLU A 1 582 ? -20.876 5.717 29.170 1.00 82.62 582 GLU A CA 1
ATOM 4616 C C . GLU A 1 582 ? -22.285 5.626 28.562 1.00 82.62 582 GLU A C 1
ATOM 4618 O O . GLU A 1 582 ? -23.157 4.943 29.102 1.00 82.62 582 GLU A O 1
ATOM 4623 N N . LYS A 1 583 ? -22.551 6.325 27.446 1.00 79.00 583 LYS A N 1
ATOM 4624 C CA . LYS A 1 583 ? -23.887 6.360 26.842 1.00 79.00 583 LYS A CA 1
ATOM 4625 C C . LYS A 1 583 ? -23.879 6.523 25.324 1.00 79.00 583 LYS A C 1
ATOM 4627 O O . LYS A 1 583 ? -23.767 7.642 24.851 1.00 79.00 583 LYS A O 1
ATOM 4632 N N . GLY A 1 584 ? -24.185 5.445 24.602 1.00 77.88 584 GLY A N 1
ATOM 4633 C CA . GLY A 1 584 ? -24.514 5.457 23.170 1.00 77.88 584 GLY A CA 1
ATOM 4634 C C . GLY A 1 584 ? -23.306 5.601 22.240 1.00 77.88 584 GLY A C 1
ATOM 4635 O O . GLY A 1 584 ? -22.406 6.396 22.491 1.00 77.88 584 GLY A O 1
ATOM 4636 N N . ASP A 1 585 ? -23.302 4.839 21.149 1.00 80.25 585 ASP A N 1
ATOM 4637 C CA . ASP A 1 585 ? -22.255 4.916 20.127 1.00 80.25 585 ASP A CA 1
ATOM 4638 C C . ASP A 1 585 ? -22.423 6.161 19.250 1.00 80.25 585 ASP A C 1
ATOM 4640 O O . ASP A 1 585 ? -23.541 6.616 18.987 1.00 80.25 585 ASP A O 1
ATOM 4644 N N . LEU A 1 586 ? -21.313 6.688 18.730 1.00 79.62 586 LEU A N 1
ATOM 4645 C CA . LEU A 1 586 ? -21.362 7.699 17.679 1.00 79.62 586 LEU A CA 1
ATOM 4646 C C . LEU A 1 586 ? -21.582 7.001 16.334 1.00 79.62 586 LEU A C 1
ATOM 4648 O O . LEU A 1 586 ? -20.725 6.254 15.862 1.00 79.62 586 LEU A O 1
ATOM 4652 N N . VAL A 1 587 ? -22.726 7.265 15.706 1.00 83.88 587 VAL A N 1
ATOM 4653 C CA . VAL A 1 587 ? -23.091 6.715 14.396 1.00 83.88 587 VAL A CA 1
ATOM 4654 C C . VAL A 1 587 ? -23.221 7.858 13.394 1.00 83.88 587 VAL A C 1
ATOM 4656 O O . VAL A 1 587 ? -24.092 8.712 13.539 1.00 83.88 587 VAL A O 1
ATOM 4659 N N . LEU A 1 588 ? -22.366 7.872 12.371 1.00 83.38 588 LEU A N 1
ATOM 4660 C CA . LEU A 1 588 ? -22.444 8.812 11.253 1.00 83.38 588 LEU A CA 1
ATOM 4661 C C . LEU A 1 588 ? -22.964 8.095 10.003 1.00 83.38 588 LEU A C 1
ATOM 4663 O O . LEU A 1 588 ? -22.404 7.082 9.575 1.00 83.38 588 LEU A O 1
ATOM 4667 N N . GLY A 1 589 ? -24.037 8.625 9.419 1.00 84.81 589 GLY A N 1
ATOM 4668 C CA . GLY A 1 589 ? -24.678 8.090 8.221 1.00 84.81 589 GLY A CA 1
ATOM 4669 C C . GLY A 1 589 ? -26.185 8.384 8.180 1.00 84.81 589 GLY A C 1
ATOM 4670 O O . GLY A 1 589 ? -26.679 9.114 9.039 1.00 84.81 589 GLY A O 1
ATOM 4671 N N . PRO A 1 590 ? -26.918 7.805 7.211 1.00 90.81 590 PRO A N 1
ATOM 4672 C CA . PRO A 1 590 ? -26.436 6.808 6.255 1.00 90.81 590 PRO A CA 1
ATOM 4673 C C . PRO A 1 590 ? -25.457 7.377 5.222 1.00 90.81 590 PRO A C 1
ATOM 4675 O O . PRO A 1 590 ? -25.639 8.478 4.711 1.00 90.81 590 PRO A O 1
ATOM 4678 N N . ILE A 1 591 ? -24.429 6.596 4.896 1.00 93.69 591 ILE A N 1
ATOM 4679 C CA . ILE A 1 591 ? -23.560 6.812 3.737 1.00 93.69 591 ILE A CA 1
ATOM 4680 C C . ILE A 1 591 ? -24.167 6.010 2.577 1.00 93.69 591 ILE A C 1
ATOM 4682 O O . ILE A 1 591 ? -24.250 4.779 2.685 1.00 93.69 591 ILE A O 1
ATOM 4686 N N . PRO A 1 592 ? -24.627 6.663 1.494 1.00 94.44 592 PRO A N 1
ATOM 4687 C CA . PRO A 1 592 ? -25.284 5.982 0.382 1.00 94.44 592 PRO A CA 1
ATOM 4688 C C . PRO A 1 592 ? -24.389 4.950 -0.310 1.00 94.44 592 PRO A C 1
ATOM 4690 O O . PRO A 1 592 ? -23.161 5.087 -0.327 1.00 94.44 592 PRO A O 1
ATOM 4693 N N . LYS A 1 593 ? -25.012 3.945 -0.936 1.00 95.19 593 LYS A N 1
ATOM 4694 C CA . LYS A 1 593 ? -24.345 3.050 -1.895 1.00 95.19 593 LYS A CA 1
ATOM 4695 C C . LYS A 1 593 ? -23.809 3.872 -3.075 1.00 95.19 593 LYS A C 1
ATOM 4697 O O . LYS A 1 593 ? -24.475 4.804 -3.514 1.00 95.19 593 LYS A O 1
ATOM 4702 N N . GLY A 1 594 ? -22.643 3.512 -3.602 1.00 95.12 594 GLY A N 1
ATOM 4703 C CA . GLY A 1 594 ? -22.011 4.219 -4.717 1.00 95.12 594 GLY A CA 1
ATOM 4704 C C . GLY A 1 594 ? -21.223 5.465 -4.303 1.00 95.12 594 GLY A C 1
ATOM 4705 O O . GLY A 1 594 ? -20.718 6.172 -5.168 1.00 95.12 594 GLY A O 1
ATOM 4706 N N . THR A 1 595 ? -21.093 5.748 -3.002 1.00 96.50 595 THR A N 1
ATOM 4707 C CA . THR A 1 595 ? -20.268 6.867 -2.521 1.00 96.50 595 THR A CA 1
ATOM 4708 C C . THR A 1 595 ? -18.789 6.512 -2.694 1.00 96.50 595 THR A C 1
ATOM 4710 O O . THR A 1 595 ? -18.393 5.454 -2.201 1.00 96.50 595 THR A O 1
ATOM 4713 N N . PRO A 1 596 ? -17.956 7.363 -3.326 1.00 97.19 596 PRO A N 1
ATOM 4714 C CA . PRO A 1 596 ? -16.513 7.146 -3.381 1.00 97.19 596 PRO A CA 1
ATOM 4715 C C . PRO A 1 596 ? -15.923 6.975 -1.976 1.00 97.19 596 PRO A C 1
ATOM 4717 O O . PRO A 1 596 ? -16.081 7.858 -1.132 1.00 97.19 596 PRO A O 1
ATOM 4720 N N . VAL A 1 597 ? -15.241 5.861 -1.698 1.00 95.75 597 VAL A N 1
ATOM 4721 C CA . VAL A 1 597 ? -14.725 5.573 -0.344 1.00 95.75 597 VAL A CA 1
ATOM 4722 C C . VAL A 1 597 ? -13.669 6.597 0.076 1.00 95.75 597 VAL A C 1
ATOM 4724 O O . VAL A 1 597 ? -13.669 7.054 1.219 1.00 95.75 597 VAL A O 1
ATOM 4727 N N . ASN A 1 598 ? -12.849 7.065 -0.870 1.00 95.19 598 ASN A N 1
ATOM 4728 C CA . ASN A 1 598 ? -11.819 8.079 -0.630 1.00 95.19 598 ASN A CA 1
ATOM 4729 C C . ASN A 1 598 ? -12.405 9.469 -0.315 1.00 95.19 598 ASN A C 1
ATOM 4731 O O . ASN A 1 598 ? -11.690 10.313 0.219 1.00 95.19 598 ASN A O 1
ATOM 4735 N N . LEU A 1 599 ? -13.707 9.712 -0.553 1.00 95.12 599 LEU A N 1
ATOM 4736 C CA . LEU A 1 599 ? -14.362 10.964 -0.143 1.00 95.12 599 LEU A CA 1
ATOM 4737 C C . LEU A 1 599 ? -14.320 11.129 1.379 1.00 95.12 599 LEU A C 1
ATOM 4739 O O . LEU A 1 599 ? -14.155 12.237 1.880 1.00 95.12 599 LEU A O 1
ATOM 4743 N N . LEU A 1 600 ? -14.487 10.017 2.100 1.00 91.94 600 LEU A N 1
ATOM 4744 C CA . LEU A 1 600 ? -14.436 9.973 3.559 1.00 91.94 600 LEU A CA 1
ATOM 4745 C C . LEU A 1 600 ? -13.079 9.473 4.069 1.00 91.94 600 LEU A C 1
ATOM 4747 O O . LEU A 1 600 ? -12.634 9.906 5.128 1.00 91.94 600 LEU A O 1
ATOM 4751 N N . GLY A 1 601 ? -12.414 8.592 3.314 1.00 91.44 601 GLY A N 1
ATOM 4752 C CA . GLY A 1 601 ? -11.092 8.055 3.647 1.00 91.44 601 GLY A CA 1
ATOM 4753 C C . GLY A 1 601 ? -9.965 9.091 3.614 1.00 91.44 601 GLY A C 1
ATOM 4754 O O . GLY A 1 601 ? -8.944 8.881 4.260 1.00 91.44 601 GLY A O 1
ATOM 4755 N N . SER A 1 602 ? -10.164 10.217 2.919 1.00 93.88 602 SER A N 1
ATOM 4756 C CA . SER A 1 602 ? -9.143 11.256 2.736 1.00 93.88 602 SER A CA 1
ATOM 4757 C C . SER A 1 602 ? -9.581 12.643 3.234 1.00 93.88 602 SER A C 1
ATOM 4759 O O . SER A 1 602 ? -9.224 13.662 2.640 1.00 93.88 602 SER A O 1
ATOM 4761 N N . ILE A 1 603 ? -10.411 12.712 4.284 1.00 91.44 603 ILE A N 1
ATOM 4762 C CA . ILE A 1 603 ? -10.866 13.986 4.871 1.00 91.44 603 ILE A CA 1
ATOM 4763 C C . ILE A 1 603 ? -9.740 14.643 5.669 1.00 91.44 603 ILE A C 1
ATOM 4765 O O . ILE A 1 603 ? -9.280 14.087 6.659 1.00 91.44 603 ILE A O 1
ATOM 4769 N N . ASN A 1 604 ? -9.398 15.886 5.344 1.00 90.88 604 ASN A N 1
ATOM 4770 C CA . ASN A 1 604 ? -8.512 16.706 6.156 1.00 90.88 604 ASN A CA 1
ATOM 4771 C C . ASN A 1 604 ? -9.190 17.120 7.471 1.00 90.88 604 ASN A C 1
ATOM 4773 O O . ASN A 1 604 ? -9.902 18.123 7.546 1.00 90.88 604 ASN A O 1
ATOM 4777 N N . SER A 1 605 ? -8.926 16.369 8.536 1.00 82.25 605 SER A N 1
ATOM 4778 C CA . SER A 1 605 ? -9.379 16.682 9.897 1.00 82.25 605 SER A CA 1
ATOM 4779 C C . SER A 1 605 ? -8.799 17.989 10.457 1.00 82.25 605 SER A C 1
ATOM 4781 O O . SER A 1 605 ? -9.315 18.504 11.447 1.00 82.25 605 SER A O 1
ATOM 4783 N N . GLN A 1 606 ? -7.737 18.516 9.840 1.00 83.38 606 GLN A N 1
ATOM 4784 C CA . GLN A 1 606 ? -7.039 19.745 10.220 1.00 83.38 606 GLN A CA 1
ATOM 4785 C C . GLN A 1 606 ? -7.361 20.918 9.276 1.00 83.38 606 GLN A C 1
ATOM 4787 O O . GLN A 1 606 ? -6.642 21.917 9.275 1.00 83.38 606 GLN A O 1
ATOM 4792 N N . ALA A 1 607 ? -8.410 20.801 8.453 1.00 88.38 607 ALA A N 1
ATOM 4793 C CA . ALA A 1 607 ? -8.890 21.897 7.617 1.00 88.38 607 ALA A CA 1
ATOM 4794 C C . ALA A 1 607 ? -9.369 23.097 8.457 1.00 88.38 607 ALA A C 1
ATOM 4796 O O . ALA A 1 607 ? -9.611 22.988 9.663 1.00 88.38 607 ALA A O 1
ATOM 4797 N N . ASP A 1 608 ? -9.551 24.246 7.801 1.00 91.06 608 ASP A N 1
ATOM 4798 C CA . ASP A 1 608 ? -10.050 25.455 8.453 1.00 91.06 608 ASP A CA 1
ATOM 4799 C C . ASP A 1 608 ? -11.371 25.187 9.187 1.00 91.06 608 ASP A C 1
ATOM 4801 O O . ASP A 1 608 ? -12.288 24.543 8.666 1.00 91.06 608 ASP A O 1
ATOM 4805 N N . PHE A 1 609 ? -11.498 25.731 10.402 1.00 87.50 609 PHE A N 1
ATOM 4806 C CA . PHE A 1 609 ? -12.664 25.495 11.260 1.00 87.50 609 PHE A CA 1
ATOM 4807 C C . PHE A 1 609 ? -13.990 25.828 10.562 1.00 87.50 609 PHE A C 1
ATOM 4809 O O . PHE A 1 609 ? -14.983 25.131 10.761 1.00 87.50 609 PHE A O 1
ATOM 4816 N N . SER A 1 610 ? -14.017 26.868 9.720 1.00 93.12 610 SER A N 1
ATOM 4817 C CA . SER A 1 610 ? -15.205 27.237 8.945 1.00 93.12 610 SER A CA 1
ATOM 4818 C C . SER A 1 610 ? -15.630 26.157 7.954 1.00 93.12 610 SER A C 1
ATOM 4820 O O . SER A 1 610 ? -16.827 25.952 7.759 1.00 93.12 610 SER A O 1
ATOM 4822 N N . ASP A 1 611 ? -14.675 25.455 7.348 1.00 94.06 611 ASP A N 1
ATOM 4823 C CA . ASP A 1 611 ? -14.944 24.414 6.360 1.00 94.06 611 ASP A CA 1
ATOM 4824 C C . ASP A 1 611 ? -15.378 23.113 7.031 1.00 94.06 611 ASP A C 1
ATOM 4826 O O . ASP A 1 611 ? -16.374 22.516 6.618 1.00 94.06 611 ASP A O 1
ATOM 4830 N N . LEU A 1 612 ? -14.727 22.745 8.139 1.00 89.69 612 LEU A N 1
ATOM 4831 C CA . LEU A 1 612 ? -15.175 21.655 9.009 1.00 89.69 612 LEU A CA 1
ATOM 4832 C C . LEU A 1 612 ? -16.602 21.904 9.521 1.00 89.69 612 LEU A C 1
ATOM 4834 O O . LEU A 1 612 ? -17.468 21.032 9.426 1.00 89.69 612 LEU A O 1
ATOM 4838 N N . LEU A 1 613 ? -16.882 23.117 10.013 1.00 88.25 613 LEU A N 1
ATOM 4839 C CA . LEU A 1 613 ? -18.216 23.507 10.464 1.00 88.25 613 LEU A CA 1
ATOM 4840 C C . LEU A 1 613 ? -19.230 23.444 9.318 1.00 88.25 613 LEU A C 1
ATOM 4842 O O . LEU A 1 613 ? -20.338 22.948 9.514 1.00 88.25 613 LEU A O 1
ATOM 4846 N N . ASN A 1 614 ? -18.865 23.902 8.120 1.00 94.44 614 ASN A N 1
ATOM 4847 C CA . ASN A 1 614 ? -19.734 23.820 6.951 1.00 94.44 614 ASN A CA 1
ATOM 4848 C C . ASN A 1 614 ? -20.078 22.362 6.599 1.00 94.44 614 ASN A C 1
ATOM 4850 O O . ASN A 1 614 ? -21.250 22.068 6.373 1.00 94.44 614 ASN A O 1
ATOM 4854 N N . VAL A 1 615 ? -19.113 21.435 6.633 1.00 93.00 615 VAL A N 1
ATOM 4855 C CA . VAL A 1 615 ? -19.378 19.996 6.445 1.00 93.00 615 VAL A CA 1
ATOM 4856 C C . VAL A 1 615 ? -20.365 19.475 7.485 1.00 93.00 615 VAL A C 1
ATOM 4858 O O . VAL A 1 615 ? -21.342 18.818 7.120 1.00 93.00 615 VAL A O 1
ATOM 4861 N N . VAL A 1 616 ? -20.168 19.802 8.765 1.00 89.50 616 VAL A N 1
ATOM 4862 C CA . VAL A 1 616 ? -21.079 19.388 9.844 1.00 89.50 616 VAL A CA 1
ATOM 4863 C C . VAL A 1 616 ? -22.489 19.940 9.624 1.00 89.50 616 VAL A C 1
ATOM 4865 O O . VAL A 1 616 ? -23.462 19.191 9.709 1.00 89.50 616 VAL A O 1
ATOM 4868 N N . LEU A 1 617 ? -22.619 21.231 9.308 1.00 92.62 617 LEU A N 1
ATOM 4869 C CA . LEU A 1 617 ? -23.912 21.881 9.082 1.00 92.62 617 LEU A CA 1
ATOM 4870 C C . LEU A 1 617 ? -24.637 21.305 7.860 1.00 92.62 617 LEU A C 1
ATOM 4872 O O . LEU A 1 617 ? -25.830 21.013 7.949 1.00 92.62 617 LEU A O 1
ATOM 4876 N N . LYS A 1 618 ? -23.929 21.100 6.742 1.00 95.69 618 LYS A N 1
ATOM 4877 C CA . LYS A 1 618 ? -24.490 20.505 5.520 1.00 95.69 618 LYS A CA 1
ATOM 4878 C C . LYS A 1 618 ? -24.922 19.065 5.747 1.00 95.69 618 LYS A C 1
ATOM 4880 O O . LYS A 1 618 ? -26.049 18.720 5.410 1.00 95.69 618 LYS A O 1
ATOM 4885 N N . THR A 1 619 ? -24.078 18.263 6.392 1.00 92.88 619 THR A N 1
ATOM 4886 C CA . THR A 1 619 ? -24.396 16.870 6.728 1.00 92.88 619 THR A CA 1
ATOM 4887 C C . THR A 1 619 ? -25.615 16.801 7.641 1.00 92.88 619 THR A C 1
ATOM 4889 O O . THR A 1 619 ? -26.568 16.093 7.339 1.00 92.88 619 THR A O 1
ATOM 4892 N N . ARG A 1 620 ? -25.648 17.593 8.721 1.00 91.06 620 ARG A N 1
ATOM 4893 C CA . ARG A 1 620 ? -26.793 17.637 9.641 1.00 91.06 620 ARG A CA 1
ATOM 4894 C C . ARG A 1 620 ? -28.083 18.052 8.934 1.00 91.06 620 ARG A C 1
ATOM 4896 O O . ARG A 1 620 ? -29.119 17.441 9.170 1.00 91.06 620 ARG A O 1
ATOM 4903 N N . SER A 1 621 ? -28.022 19.083 8.093 1.00 94.38 621 SER A N 1
ATOM 4904 C CA . SER A 1 621 ? -29.172 19.555 7.318 1.00 94.38 621 SER A CA 1
ATOM 4905 C C . SER A 1 621 ? -29.697 18.470 6.375 1.00 94.38 621 SER A C 1
ATOM 4907 O O . SER A 1 621 ? -30.899 18.214 6.350 1.00 94.38 621 SER A O 1
ATOM 4909 N N . ALA A 1 622 ? -28.807 17.802 5.636 1.00 94.50 622 ALA A N 1
ATOM 4910 C CA . ALA A 1 622 ? -29.175 16.735 4.711 1.00 94.50 622 ALA A CA 1
ATOM 4911 C C . ALA A 1 622 ? -29.784 15.530 5.442 1.00 94.50 622 ALA A C 1
ATOM 4913 O O . ALA A 1 622 ? -30.857 15.070 5.063 1.00 94.50 622 ALA A O 1
ATOM 4914 N N . LEU A 1 623 ? -29.160 15.069 6.531 1.00 91.69 623 LEU A N 1
ATOM 4915 C CA . LEU A 1 623 ? -29.669 13.954 7.335 1.00 91.69 623 LEU A CA 1
ATOM 4916 C C . LEU A 1 623 ? -31.042 14.261 7.942 1.00 91.69 623 LEU A C 1
ATOM 4918 O O . LEU A 1 623 ? -31.941 13.429 7.872 1.00 91.69 623 LEU A O 1
ATOM 4922 N N . HIS A 1 624 ? -31.234 15.475 8.468 1.00 92.44 624 HIS A N 1
ATOM 4923 C CA . HIS A 1 624 ? -32.523 15.898 9.014 1.00 92.44 624 HIS A CA 1
ATOM 4924 C C . HIS A 1 624 ? -33.631 15.915 7.954 1.00 92.44 624 HIS A C 1
ATOM 4926 O O . HIS A 1 624 ? -34.772 15.567 8.243 1.00 92.44 624 HIS A O 1
ATOM 4932 N N . ARG A 1 625 ? -33.302 16.306 6.719 1.00 94.38 625 ARG A N 1
ATOM 4933 C CA . ARG A 1 625 ? -34.249 16.288 5.599 1.00 94.38 625 ARG A CA 1
ATOM 4934 C C . ARG A 1 625 ? -34.562 14.878 5.127 1.00 94.38 625 ARG A C 1
ATOM 4936 O O . ARG A 1 625 ? -35.728 14.586 4.917 1.00 94.38 625 ARG A O 1
ATOM 4943 N N . ILE A 1 626 ? -33.561 14.002 5.030 1.00 91.94 626 ILE A N 1
ATOM 4944 C CA . ILE A 1 626 ? -33.770 12.582 4.706 1.00 91.94 626 ILE A CA 1
ATOM 4945 C C . ILE A 1 626 ? -34.776 11.959 5.675 1.00 91.94 626 ILE A C 1
ATOM 4947 O O . ILE A 1 626 ? -35.711 11.293 5.238 1.00 91.94 626 ILE A O 1
ATOM 4951 N N . GLU A 1 627 ? -34.607 12.219 6.972 1.00 90.25 627 GLU A N 1
ATOM 4952 C CA . GLU A 1 627 ? -35.489 11.706 8.019 1.00 90.25 627 GLU A CA 1
ATOM 4953 C C . GLU A 1 627 ? -36.891 12.337 7.965 1.00 90.25 627 GLU A C 1
ATOM 4955 O O . GLU A 1 627 ? -37.884 11.620 7.879 1.00 90.25 627 GLU A O 1
ATOM 4960 N N . ASN A 1 628 ? -36.998 13.670 7.955 1.00 94.75 628 ASN A N 1
ATOM 4961 C CA . ASN A 1 628 ? -38.299 14.350 7.996 1.00 94.75 628 ASN A CA 1
ATOM 4962 C C . ASN A 1 628 ? -39.127 14.174 6.717 1.00 94.75 628 ASN A C 1
ATOM 4964 O O . ASN A 1 628 ? -40.355 14.118 6.780 1.00 94.75 628 ASN A O 1
ATOM 4968 N N . GLU A 1 629 ? -38.472 14.158 5.555 1.00 95.25 629 GLU A N 1
ATOM 4969 C CA . GLU A 1 629 ? -39.126 14.017 4.250 1.00 95.25 629 GLU A CA 1
ATOM 4970 C C . GLU A 1 629 ? -39.348 12.533 3.887 1.00 95.25 629 GLU A C 1
ATOM 4972 O O . GLU A 1 629 ? -39.976 12.254 2.870 1.00 95.25 629 GLU A O 1
ATOM 4977 N N . ASN A 1 630 ? -38.880 11.584 4.718 1.00 92.56 630 ASN A N 1
ATOM 4978 C CA . ASN A 1 630 ? -38.900 10.137 4.459 1.00 92.56 630 ASN A CA 1
ATOM 4979 C C . ASN A 1 630 ? -38.360 9.785 3.062 1.00 92.56 630 ASN A C 1
ATOM 4981 O O . ASN A 1 630 ? -38.987 9.037 2.308 1.00 92.56 630 ASN A O 1
ATOM 4985 N N . LEU A 1 631 ? -37.206 10.358 2.704 1.00 93.19 631 LEU A N 1
ATOM 4986 C CA . LEU A 1 631 ? -36.598 10.132 1.394 1.00 93.19 631 LEU A CA 1
ATOM 4987 C C . LEU A 1 631 ? -36.193 8.664 1.233 1.00 93.19 631 LEU A C 1
ATOM 4989 O O . LEU A 1 631 ? -35.618 8.063 2.143 1.00 93.19 631 LEU A O 1
ATOM 4993 N N . ASP A 1 632 ? -36.451 8.102 0.052 1.00 93.56 632 ASP A N 1
ATOM 4994 C CA . ASP A 1 632 ? -35.912 6.794 -0.311 1.00 93.56 632 ASP A CA 1
ATOM 4995 C C . ASP A 1 632 ? -34.385 6.850 -0.514 1.00 93.56 632 ASP A C 1
ATOM 4997 O O . ASP A 1 632 ? -33.770 7.920 -0.549 1.00 93.56 632 ASP A O 1
ATOM 5001 N N . ASP A 1 633 ? -33.747 5.682 -0.641 1.00 90.50 633 ASP A N 1
ATOM 5002 C CA . ASP A 1 633 ? -32.286 5.593 -0.746 1.00 90.50 633 ASP A CA 1
ATOM 5003 C C . ASP A 1 633 ? -31.731 6.356 -1.972 1.00 90.50 633 ASP A C 1
ATOM 5005 O O . ASP A 1 633 ? -30.616 6.876 -1.908 1.00 90.50 633 ASP A O 1
ATOM 5009 N N . ALA A 1 634 ? -32.492 6.467 -3.070 1.00 93.56 634 ALA A N 1
ATOM 5010 C CA . ALA A 1 634 ? -32.061 7.173 -4.278 1.00 93.56 634 ALA A CA 1
ATOM 5011 C C . ALA A 1 634 ? -32.145 8.698 -4.103 1.00 93.56 634 ALA A C 1
ATOM 5013 O O . ALA A 1 634 ? -31.183 9.413 -4.390 1.00 93.56 634 ALA A O 1
ATOM 5014 N N . ALA A 1 635 ? -33.261 9.199 -3.573 1.00 94.31 635 ALA A N 1
ATOM 5015 C CA . ALA A 1 635 ? -33.450 10.611 -3.266 1.00 94.31 635 ALA A CA 1
ATOM 5016 C C . ALA A 1 635 ? -32.479 11.089 -2.175 1.00 94.31 635 ALA A C 1
ATOM 5018 O O . ALA A 1 635 ? -31.905 12.175 -2.286 1.00 94.31 635 ALA A O 1
ATOM 5019 N N . ALA A 1 636 ? -32.230 10.262 -1.154 1.00 92.44 636 ALA A N 1
ATOM 5020 C CA . ALA A 1 636 ? -31.227 10.530 -0.131 1.00 92.44 636 ALA A CA 1
ATOM 5021 C C . ALA A 1 636 ? -29.811 10.605 -0.725 1.00 92.44 636 ALA A C 1
ATOM 5023 O O . ALA A 1 636 ? -29.054 11.520 -0.392 1.00 92.44 636 ALA A O 1
ATOM 5024 N N . ALA A 1 637 ? -29.455 9.687 -1.633 1.00 93.56 637 ALA A N 1
ATOM 5025 C CA . ALA A 1 637 ? -28.162 9.705 -2.314 1.00 93.56 637 ALA A CA 1
ATOM 5026 C C . ALA A 1 637 ? -27.963 10.981 -3.142 1.00 93.56 637 ALA A C 1
ATOM 5028 O O . ALA A 1 637 ? -26.927 11.637 -3.012 1.00 93.56 637 ALA A O 1
ATOM 5029 N N . GLU A 1 638 ? -28.963 11.380 -3.932 1.00 95.25 638 GLU A N 1
ATOM 5030 C CA . GLU A 1 638 ? -28.897 12.613 -4.723 1.00 95.25 638 GLU A CA 1
ATOM 5031 C C . GLU A 1 638 ? -28.843 13.870 -3.841 1.00 95.25 638 GLU A C 1
ATOM 5033 O O . GLU A 1 638 ? -28.098 14.805 -4.146 1.00 95.25 638 GLU A O 1
ATOM 5038 N N . LEU A 1 639 ? -29.547 13.891 -2.703 1.00 94.94 639 LEU A N 1
ATOM 5039 C CA . LEU A 1 639 ? -29.441 14.990 -1.743 1.00 94.94 639 LEU A CA 1
ATOM 5040 C C . LEU A 1 639 ? -28.027 15.094 -1.152 1.00 94.94 639 LEU A C 1
ATOM 5042 O O . LEU A 1 639 ? -27.441 16.179 -1.144 1.00 94.94 639 LEU A O 1
ATOM 5046 N N . MET A 1 640 ? -27.462 13.976 -0.687 1.00 94.75 640 MET A N 1
ATOM 5047 C CA . MET A 1 640 ? -26.109 13.927 -0.118 1.00 94.75 640 MET A CA 1
ATOM 5048 C C . MET A 1 640 ? -25.057 14.343 -1.150 1.00 94.75 640 MET A C 1
ATOM 5050 O O . MET A 1 640 ? -24.174 15.150 -0.854 1.00 94.75 640 MET A O 1
ATOM 5054 N N . LYS A 1 641 ? -25.191 13.857 -2.385 1.00 94.75 641 LYS A N 1
ATOM 5055 C CA . LYS A 1 641 ? -24.361 14.245 -3.528 1.00 94.75 641 LYS A CA 1
ATOM 5056 C C . LYS A 1 641 ? -24.424 15.746 -3.807 1.00 94.75 641 LYS A C 1
ATOM 5058 O O . LYS A 1 641 ? -23.392 16.361 -4.048 1.00 94.75 641 LYS A O 1
ATOM 5063 N N . LYS A 1 642 ? -25.611 16.351 -3.754 1.00 94.81 642 LYS A N 1
ATOM 5064 C CA . LYS A 1 642 ? -25.795 17.776 -4.054 1.00 94.81 642 LYS A CA 1
ATOM 5065 C C . LYS A 1 642 ? -25.329 18.696 -2.924 1.00 94.81 642 LYS A C 1
ATOM 5067 O O . LYS A 1 642 ? -24.757 19.749 -3.194 1.00 94.81 642 LYS A O 1
ATOM 5072 N N . GLU A 1 643 ? -25.606 18.344 -1.670 1.00 94.38 643 GLU A N 1
ATOM 5073 C CA . GLU A 1 643 ? -25.429 19.264 -0.535 1.00 94.38 643 GLU A CA 1
ATOM 5074 C C . GLU A 1 643 ? -24.193 18.982 0.316 1.00 94.38 643 GLU A C 1
ATOM 5076 O O . GLU A 1 643 ? -23.612 19.922 0.863 1.00 94.38 643 GLU A O 1
ATOM 5081 N N . VAL A 1 644 ? -23.786 17.716 0.432 1.00 95.56 644 VAL A N 1
ATOM 5082 C CA . VAL A 1 644 ? -22.720 17.287 1.348 1.00 95.56 644 VAL A CA 1
ATOM 5083 C C . VAL A 1 644 ? -21.415 17.030 0.603 1.00 95.56 644 VAL A C 1
ATOM 5085 O O . VAL A 1 644 ? -20.365 17.499 1.043 1.00 95.56 644 VAL A O 1
ATOM 5088 N N . ALA A 1 645 ? -21.465 16.353 -0.547 1.00 95.62 645 ALA A N 1
ATOM 5089 C CA . ALA A 1 645 ? -20.261 15.992 -1.293 1.00 95.62 645 ALA A CA 1
ATOM 5090 C C . ALA A 1 645 ? -19.370 17.194 -1.677 1.00 95.62 645 ALA A C 1
ATOM 5092 O O . ALA A 1 645 ? -18.161 17.091 -1.475 1.00 95.62 645 ALA A O 1
ATOM 5093 N N . PRO A 1 646 ? -19.894 18.363 -2.109 1.00 95.81 646 PRO A N 1
ATOM 5094 C CA . PRO A 1 646 ? -19.052 19.528 -2.393 1.00 95.81 646 PRO A CA 1
ATOM 5095 C C . PRO A 1 646 ? -18.311 20.053 -1.156 1.00 95.81 646 PRO A C 1
ATOM 5097 O O . PRO A 1 646 ? -17.170 20.502 -1.256 1.00 95.81 646 PRO A O 1
ATOM 5100 N N . ALA A 1 647 ? -18.942 19.984 0.021 1.00 95.94 647 ALA A N 1
ATOM 5101 C CA . ALA A 1 647 ? -18.317 20.404 1.271 1.00 95.94 647 ALA A CA 1
ATOM 5102 C C . ALA A 1 647 ? -17.203 19.430 1.689 1.00 95.94 647 ALA A C 1
ATOM 5104 O O . ALA A 1 647 ? -16.145 19.875 2.122 1.00 95.94 647 ALA A O 1
ATOM 5105 N N . LEU A 1 648 ? -17.418 18.121 1.511 1.00 95.56 648 LEU A N 1
ATOM 5106 C CA . LEU A 1 648 ? -16.404 17.093 1.767 1.00 95.56 648 LEU A CA 1
ATOM 5107 C C . LEU A 1 648 ? -15.222 17.193 0.796 1.00 95.56 648 LEU A C 1
ATOM 5109 O O . LEU A 1 648 ? -14.075 17.158 1.230 1.00 95.56 648 LEU A O 1
ATOM 5113 N N . LEU A 1 649 ? -15.487 17.390 -0.500 1.00 95.94 649 LEU A N 1
ATOM 5114 C CA . LEU A 1 649 ? -14.445 17.582 -1.512 1.00 95.94 649 LEU A CA 1
ATOM 5115 C C . LEU A 1 649 ? -13.546 18.780 -1.199 1.00 95.94 649 LEU A C 1
ATOM 5117 O O . LEU A 1 649 ? -12.335 18.696 -1.388 1.00 95.94 649 LEU A O 1
ATOM 5121 N N . LYS A 1 650 ? -14.122 19.874 -0.686 1.00 95.25 650 LYS A N 1
ATOM 5122 C CA . LYS A 1 650 ? -13.366 21.077 -0.315 1.00 95.25 650 LYS A CA 1
ATOM 5123 C C . LYS A 1 650 ? -12.294 20.798 0.743 1.00 95.25 650 LYS A C 1
ATOM 5125 O O . LYS A 1 650 ? -11.246 21.436 0.717 1.00 95.25 650 LYS A O 1
ATOM 5130 N N . ILE A 1 651 ? -12.551 19.858 1.651 1.00 95.25 651 ILE A N 1
ATOM 5131 C CA . ILE A 1 651 ? -11.618 19.474 2.717 1.00 95.25 651 ILE A CA 1
ATOM 5132 C C . ILE A 1 651 ? -10.916 18.144 2.433 1.00 95.25 651 ILE A C 1
ATOM 5134 O O . ILE A 1 651 ? -10.407 17.521 3.356 1.00 95.25 651 ILE A O 1
ATOM 5138 N N . SER A 1 652 ? -10.892 17.668 1.188 1.00 95.38 652 SER A N 1
ATOM 5139 C CA . SER A 1 652 ? -10.184 16.433 0.855 1.00 95.38 652 SER A CA 1
ATOM 5140 C C . SER A 1 652 ? -8.675 16.675 0.766 1.00 95.38 652 SER A C 1
ATOM 5142 O O . SER A 1 652 ? -8.227 17.565 0.043 1.00 95.38 652 SER A O 1
ATOM 5144 N N . ASN A 1 653 ? -7.884 15.850 1.456 1.00 95.00 653 ASN A N 1
ATOM 5145 C CA . ASN A 1 653 ? -6.430 15.815 1.291 1.00 95.00 653 ASN A CA 1
ATOM 5146 C C . ASN A 1 653 ? -6.010 15.184 -0.044 1.00 95.00 653 ASN A C 1
ATOM 5148 O O . ASN A 1 653 ? -4.910 15.455 -0.514 1.00 95.00 653 ASN A O 1
ATOM 5152 N N . CYS A 1 654 ? -6.867 14.362 -0.657 1.00 96.06 654 CYS A N 1
ATOM 5153 C CA . CYS A 1 654 ? -6.622 13.741 -1.955 1.00 96.06 654 CYS A CA 1
ATOM 5154 C C . CYS A 1 654 ? -7.944 13.566 -2.725 1.00 96.06 654 CYS A C 1
ATOM 5156 O O . CYS A 1 654 ? -8.586 12.520 -2.608 1.00 96.06 654 CYS A O 1
ATOM 5158 N N . PRO A 1 655 ? -8.359 14.564 -3.529 1.00 96.50 655 PRO A N 1
ATOM 5159 C CA . PRO A 1 655 ? -9.567 14.484 -4.353 1.00 96.50 655 PRO A CA 1
ATOM 5160 C C . PRO A 1 655 ? -9.346 13.745 -5.687 1.00 96.50 655 PRO A C 1
ATOM 5162 O O . PRO A 1 655 ? -10.113 13.930 -6.629 1.00 96.50 655 PRO A O 1
ATOM 5165 N N . ASP A 1 656 ? -8.284 12.944 -5.799 1.00 97.31 656 ASP A N 1
ATOM 5166 C CA . ASP A 1 656 ? -7.994 12.130 -6.976 1.00 97.31 656 ASP A CA 1
ATOM 5167 C C . ASP A 1 656 ? -8.568 10.717 -6.810 1.00 97.31 656 ASP A C 1
ATOM 5169 O O . ASP A 1 656 ? -8.041 9.909 -6.047 1.00 97.31 656 ASP A O 1
ATOM 5173 N N . PHE A 1 657 ? -9.683 10.443 -7.488 1.00 97.44 657 PHE A N 1
ATOM 5174 C CA . PHE A 1 657 ? -10.461 9.214 -7.299 1.00 97.44 657 PHE A CA 1
ATOM 5175 C C . PHE A 1 657 ? -10.196 8.126 -8.339 1.00 97.44 657 PHE A C 1
ATOM 5177 O O . PHE A 1 657 ? -10.594 6.989 -8.120 1.00 97.44 657 PHE A O 1
ATOM 5184 N N . ILE A 1 658 ? -9.606 8.468 -9.488 1.00 98.00 658 ILE A N 1
ATOM 5185 C CA . ILE A 1 658 ? -9.367 7.491 -10.557 1.00 98.00 658 ILE A CA 1
ATOM 5186 C C . ILE A 1 658 ? -8.077 6.751 -10.216 1.00 98.00 658 ILE A C 1
ATOM 5188 O O . ILE A 1 658 ? -7.016 7.366 -10.090 1.00 98.00 658 ILE A O 1
ATOM 5192 N N . GLU A 1 659 ? -8.168 5.440 -10.042 1.00 97.50 659 GLU A N 1
ATOM 5193 C CA . GLU A 1 659 ? -7.112 4.633 -9.429 1.00 97.50 659 GLU A CA 1
ATOM 5194 C C . GLU A 1 659 ? -6.097 4.117 -10.459 1.00 97.50 659 GLU A C 1
ATOM 5196 O O . GLU A 1 659 ? -4.918 3.967 -10.139 1.00 97.50 659 GLU A O 1
ATOM 5201 N N . ASP A 1 660 ? -6.524 3.911 -11.709 1.00 97.50 660 ASP A N 1
ATOM 5202 C CA . ASP A 1 660 ? -5.745 3.300 -12.796 1.00 97.50 660 ASP A CA 1
ATOM 5203 C C . ASP A 1 660 ? -5.327 4.284 -13.912 1.00 97.50 660 ASP A C 1
ATOM 5205 O O . ASP A 1 660 ? -4.879 3.874 -14.989 1.00 97.50 660 ASP A O 1
ATOM 5209 N N . ARG A 1 661 ? -5.416 5.599 -13.678 1.00 96.25 661 ARG A N 1
ATOM 5210 C CA . ARG A 1 661 ? -4.967 6.617 -14.649 1.00 96.25 661 ARG A CA 1
ATOM 5211 C C . ARG A 1 661 ? -3.450 6.812 -14.660 1.00 96.25 661 ARG A C 1
ATOM 5213 O O . ARG A 1 661 ? -2.747 6.414 -13.738 1.00 96.25 661 ARG A O 1
ATOM 5220 N N . GLY A 1 662 ? -2.949 7.501 -15.685 1.00 96.88 662 GLY A N 1
ATOM 5221 C CA . GLY A 1 662 ? -1.567 7.986 -15.735 1.00 96.88 662 GLY A CA 1
ATOM 5222 C C . GLY A 1 662 ? -0.559 7.019 -16.347 1.00 96.88 662 GLY A C 1
ATOM 5223 O O . GLY A 1 662 ? -0.914 5.981 -16.903 1.00 96.88 662 GLY A O 1
ATOM 5224 N N . HIS A 1 663 ? 0.715 7.400 -16.267 1.00 97.12 663 HIS A N 1
ATOM 5225 C CA . HIS A 1 663 ? 1.856 6.708 -16.862 1.00 97.12 663 HIS A CA 1
ATOM 5226 C C . HIS A 1 663 ? 1.619 6.380 -18.350 1.00 97.12 663 HIS A C 1
ATOM 5228 O O . HIS A 1 663 ? 1.648 5.232 -18.775 1.00 97.12 663 HIS A O 1
ATOM 5234 N N . TYR A 1 664 ? 1.350 7.415 -19.154 1.00 96.69 664 TYR A N 1
ATOM 5235 C CA . TYR A 1 664 ? 0.999 7.280 -20.578 1.00 96.69 664 TYR A CA 1
ATOM 5236 C C . TYR A 1 664 ? 2.211 7.153 -21.522 1.00 96.69 664 TYR A C 1
ATOM 5238 O O . TYR A 1 664 ? 2.084 7.339 -22.736 1.00 96.69 664 TYR A O 1
ATOM 5246 N N . PHE A 1 665 ? 3.394 6.855 -20.989 1.00 95.06 665 PHE A N 1
ATOM 5247 C CA . PHE A 1 665 ? 4.610 6.665 -21.780 1.00 95.06 665 PHE A CA 1
ATOM 5248 C C . PHE A 1 665 ? 4.465 5.416 -22.661 1.00 95.06 665 PHE A C 1
ATOM 5250 O O . PHE A 1 665 ? 3.892 4.416 -22.238 1.00 95.06 665 PHE A O 1
ATOM 5257 N N . GLY A 1 666 ? 4.918 5.486 -23.914 1.00 95.06 666 GLY A N 1
ATOM 5258 C CA . GLY A 1 666 ? 4.786 4.384 -24.876 1.00 95.06 666 GLY A CA 1
ATOM 5259 C C . GLY A 1 666 ? 3.375 4.159 -25.450 1.00 95.06 666 GLY A C 1
ATOM 5260 O O . GLY A 1 666 ? 3.201 3.334 -26.342 1.00 95.06 666 GLY A O 1
ATOM 5261 N N . THR A 1 667 ? 2.352 4.905 -25.018 1.00 96.94 667 THR A N 1
ATOM 5262 C CA . THR A 1 667 ? 0.965 4.713 -25.506 1.00 96.94 667 THR A CA 1
ATOM 5263 C C . THR A 1 667 ? 0.773 5.073 -26.983 1.00 96.94 667 THR A C 1
ATOM 5265 O O . THR A 1 667 ? -0.104 4.512 -27.638 1.00 96.94 667 THR A O 1
ATOM 5268 N N . GLN A 1 668 ? 1.626 5.953 -27.515 1.00 96.88 668 GLN A N 1
ATOM 5269 C CA . GLN A 1 668 ? 1.640 6.385 -28.920 1.00 96.88 668 GLN A CA 1
ATOM 5270 C C . GLN A 1 668 ? 2.441 5.452 -29.843 1.00 96.88 668 GLN A C 1
ATOM 5272 O O . GLN A 1 668 ? 2.497 5.685 -31.048 1.00 96.88 668 GLN A O 1
ATOM 5277 N N . LEU A 1 669 ? 3.089 4.419 -29.291 1.00 98.25 669 LEU A N 1
ATOM 5278 C CA . LEU A 1 669 ? 3.818 3.432 -30.082 1.00 98.25 669 LEU A CA 1
ATOM 5279 C C . LEU A 1 669 ? 2.867 2.655 -30.998 1.00 98.25 669 LEU A C 1
ATOM 5281 O O . LEU A 1 669 ? 1.687 2.473 -30.686 1.00 98.25 669 LEU A O 1
ATOM 5285 N N . SER A 1 670 ? 3.408 2.147 -32.105 1.00 98.56 670 SER A N 1
ATOM 5286 C CA . SER A 1 670 ? 2.693 1.181 -32.938 1.00 98.56 670 SER A CA 1
ATOM 5287 C C . SER A 1 670 ? 2.385 -0.095 -32.143 1.00 98.56 670 SER A C 1
ATOM 5289 O O . SER A 1 670 ? 3.097 -0.436 -31.195 1.00 98.56 670 SER A O 1
ATOM 5291 N N . ASP A 1 671 ? 1.343 -0.831 -32.530 1.00 98.62 671 ASP A N 1
ATOM 5292 C CA . ASP A 1 671 ? 0.997 -2.091 -31.859 1.00 98.62 671 ASP A CA 1
ATOM 5293 C C . ASP A 1 671 ? 2.141 -3.115 -31.910 1.00 98.62 671 ASP A C 1
ATOM 5295 O O . ASP A 1 671 ? 2.331 -3.871 -30.956 1.00 98.62 671 ASP A O 1
ATOM 5299 N N . ASP A 1 672 ? 2.923 -3.124 -32.989 1.00 98.56 672 ASP A N 1
ATOM 5300 C CA . ASP A 1 672 ? 4.075 -4.015 -33.133 1.00 98.56 672 ASP A CA 1
ATOM 5301 C C . ASP A 1 672 ? 5.221 -3.612 -32.197 1.00 98.56 672 ASP A C 1
ATOM 5303 O O . ASP A 1 672 ? 5.817 -4.476 -31.553 1.00 98.56 672 ASP A O 1
ATOM 5307 N N . ASP A 1 673 ? 5.470 -2.311 -32.023 1.00 98.75 673 ASP A N 1
ATOM 5308 C CA . ASP A 1 673 ? 6.462 -1.815 -31.062 1.00 98.75 673 ASP A CA 1
ATOM 5309 C C . ASP A 1 673 ? 6.047 -2.078 -29.617 1.00 98.75 673 ASP A C 1
ATOM 5311 O O . ASP A 1 673 ? 6.886 -2.454 -28.799 1.00 98.75 673 ASP A O 1
ATOM 5315 N N . LYS A 1 674 ? 4.754 -1.937 -29.298 1.00 98.81 674 LYS A N 1
ATOM 5316 C CA . LYS A 1 674 ? 4.216 -2.286 -27.975 1.00 98.81 674 LYS A CA 1
ATOM 5317 C C . LYS A 1 674 ? 4.429 -3.765 -27.671 1.00 98.81 674 LYS A C 1
ATOM 5319 O O . LYS A 1 674 ? 4.906 -4.103 -26.592 1.00 98.81 674 LYS A O 1
ATOM 5324 N N . LYS A 1 675 ? 4.123 -4.651 -28.623 1.00 98.69 675 LYS A N 1
ATOM 5325 C CA . LYS A 1 675 ? 4.348 -6.099 -28.472 1.00 98.69 675 LYS A CA 1
ATOM 5326 C C . LYS A 1 675 ? 5.834 -6.430 -28.338 1.00 98.69 675 LYS A C 1
ATOM 5328 O O . LYS A 1 675 ? 6.199 -7.189 -27.449 1.00 98.69 675 LYS A O 1
ATOM 5333 N N . ALA A 1 676 ? 6.695 -5.833 -29.162 1.00 98.81 676 ALA A N 1
ATOM 5334 C CA . ALA A 1 676 ? 8.139 -6.038 -29.070 1.00 98.81 676 ALA A CA 1
ATOM 5335 C C . ALA A 1 676 ? 8.705 -5.561 -27.721 1.00 98.81 676 ALA A C 1
ATOM 5337 O O . ALA A 1 676 ? 9.524 -6.252 -27.116 1.00 98.81 676 ALA A O 1
ATOM 5338 N N . LEU A 1 677 ? 8.236 -4.413 -27.219 1.00 98.81 677 LEU A N 1
ATOM 5339 C CA . LEU A 1 677 ? 8.579 -3.914 -25.888 1.00 98.81 677 LEU A CA 1
ATOM 5340 C C . LEU A 1 677 ? 8.165 -4.910 -24.800 1.00 98.81 677 LEU A C 1
ATOM 5342 O O . LEU A 1 677 ? 8.992 -5.246 -23.958 1.00 98.81 677 LEU A O 1
ATOM 5346 N N . ILE A 1 678 ? 6.926 -5.416 -24.836 1.00 98.75 678 ILE A N 1
ATOM 5347 C CA . ILE A 1 678 ? 6.437 -6.427 -23.883 1.00 98.75 678 ILE A CA 1
ATOM 5348 C C . ILE A 1 678 ? 7.353 -7.654 -23.869 1.00 98.75 678 ILE A C 1
ATOM 5350 O O . ILE A 1 678 ? 7.750 -8.102 -22.795 1.00 98.75 678 ILE A O 1
ATOM 5354 N N . GLU A 1 679 ? 7.730 -8.171 -25.039 1.00 98.56 679 GLU A N 1
ATOM 5355 C CA . GLU A 1 679 ? 8.625 -9.328 -25.135 1.00 98.56 679 GLU A CA 1
ATOM 5356 C C . GLU A 1 679 ? 10.003 -9.067 -24.512 1.00 98.56 679 GLU A C 1
ATOM 5358 O O . GLU A 1 679 ? 10.564 -9.960 -23.881 1.00 98.56 679 GLU A O 1
ATOM 5363 N N . PHE A 1 680 ? 10.535 -7.845 -24.614 1.00 98.50 680 PHE A N 1
ATOM 5364 C CA . PHE A 1 680 ? 11.779 -7.489 -23.929 1.00 98.50 680 PHE A CA 1
ATOM 5365 C C . PHE A 1 680 ? 11.594 -7.329 -22.411 1.00 98.50 680 PHE A C 1
ATOM 5367 O O . PHE A 1 680 ? 12.421 -7.809 -21.644 1.00 98.50 680 PHE A O 1
ATOM 5374 N N . LEU A 1 681 ? 10.489 -6.735 -21.948 1.00 98.31 681 LEU A N 1
ATOM 5375 C CA . LEU A 1 681 ? 10.202 -6.607 -20.510 1.00 98.31 681 LEU A CA 1
ATOM 5376 C C . LEU A 1 681 ? 10.077 -7.971 -19.810 1.00 98.31 681 LEU A C 1
ATOM 5378 O O . LEU A 1 681 ? 10.423 -8.096 -18.638 1.00 98.31 681 LEU A O 1
ATOM 5382 N N . LYS A 1 682 ? 9.640 -9.015 -20.524 1.00 98.44 682 LYS A N 1
ATOM 5383 C CA . LYS A 1 682 ? 9.611 -10.395 -20.011 1.00 98.44 682 LYS A CA 1
ATOM 5384 C C . LYS A 1 682 ? 11.001 -10.971 -19.714 1.00 98.44 682 LYS A C 1
ATOM 5386 O O . LYS A 1 682 ? 11.082 -12.031 -19.095 1.00 98.44 682 LYS A O 1
ATOM 5391 N N . THR A 1 683 ? 12.091 -10.336 -20.156 1.00 96.81 683 THR A N 1
ATOM 5392 C CA . THR A 1 683 ? 13.464 -10.790 -19.872 1.00 96.81 683 THR A CA 1
ATOM 5393 C C . THR A 1 683 ? 14.063 -10.166 -18.607 1.00 96.81 683 THR A C 1
ATOM 5395 O O . THR A 1 683 ? 15.203 -10.483 -18.275 1.00 96.81 683 THR A O 1
ATOM 5398 N N . PHE A 1 684 ? 13.349 -9.246 -17.951 1.00 95.62 684 PHE A N 1
ATOM 5399 C CA . PHE A 1 684 ? 13.843 -8.474 -16.804 1.00 95.62 684 PHE A CA 1
ATOM 5400 C C . PHE A 1 684 ? 13.810 -9.226 -15.470 1.00 95.62 684 PHE A C 1
ATOM 5402 O O . PHE A 1 684 ? 13.123 -10.267 -15.347 1.00 95.62 684 PHE A O 1
#

Radius of gyration: 28.06 Å; chains: 1; bounding box: 69×73×80 Å

pLDDT: mean 91.9, std 6.84, range [55.59, 98.81]

Secondary structure (DSSP, 8-state):
---HHHHT-GGGGGGHHHHH-PPBPTTEE--SS--TTS---PEESSPPPTT--HHHH-EE-SBTTEEEEE-TT--HHHHHH--HHHHHH-HHHHT-TT---SEEEEE-THHHH-EE-TTS--S-TTS--GGGEESSS--TT--HHHHHSTT--TTBHHHHHHHHSPTTEE-STTTB--S----EE------HHHHHHTPEEEE--GGGGGSSS--SEEEE---STTS--TT-HHHHHHHHHHHTTTTHHHHTTSS-BS-TTSPP-PPPHHHHHHH-HHHHHHGGGHHHHHHHHHHH-----GGGSTTGGGGS---HHHHHHHHHHHHHHTHHHH-S---TT--TGGGGT-HHHHHHHHHHHTSTTTTTT--S----EEEHHHH-S-STGGG--TTSTTSTTGGGS-HHHHTPPP--EEEEE-TTT--EEEEEPPSSS-SEEEPPP-TTGGGT-SBSTTS-BS------SHHHHHHHHHHHHHHHH-GGGS-GGGGS-B-SS-EEEEE-GGGHHHHHHHHH-TTHHHHHH-TTHHHHHHHHHHHHHHHHHTTSTTHHHHHHHHHHHHHHHHHHHHHHHHHTTSS--EEEEEE-TT-BHHHHHTB-TTS-HHHHHHHHHHHHHHHHHHHHTT--HHHHHHHHHHHTHHHHHHTBS-----SS----TTTTS-HHHHHHHHHHHTT-

Foldseek 3Di:
DFDQLVLQQLVCLQCNCVQFVWFFDAQWHWAPAADPQRGGFIHGNDDDDPPDDCQQVAPDRRTWFKHKHFDPPCDPVLSVLRDNVCCVPPPVQVVPPPNDDRIDIAGDLRRFQKAFDQLQDDPRRSHDDPVRIDRFQTRQQGQQCVGGVVVPDLQALVSLLSNLFHGQWADLCLFVPPLFSFTFHDAGFALLVLLQVLFDWFAADDLLCVAPPNDRIERASLRDFLSFQASYQLLSQLVVSVSRCQPVVQLCVFAPGSDGLFQGFEDHNVCCCPPGPSSVVPSVCSVVVSVVSNPRRYFDALVSHDCSVVVFDPDVVLQLLLLLLCLLFPCLFFWCDADPPADSVCCNPPPVSSVVSNVLSPDPCSVPSIQGGSQDWDFCQAFVFAQSVLLDPQCEPRHHNVSRGGPCQQQAQWPAWDWAADPLPRDIDIDTGHGGHGGTTTRGHLRNVLQNAPDDRSNLQFDDQSDNHSVSSNNRSVRRLCCLQAVVSHCFVPSFRWSQFFHKHKAQLQCLQVVVCSNVDPVCVVCLVCVLPVLVVLLVVLVVQLVVLCVDPNNCVSNVSSVVSNVVSVVSSQVSCSSSSNDDIDIQDRDATGHRSSLSSFFQSPPDPVLVVQLVVQSVVLVVCCVVVVDDRVRSNSSCSVRRSVSSCVRGSRSHRGRNDGNNTNNPPDPSSSSSSSSNSSRD

Sequence (684 aa):
LSDLLKTLDSRKRPSRFKDMGLVNEPGFKQASKQDQYGLWLDERVGPEPEGIDPKVYGKASGILGLRLYPNPAFDAAAKQHWDAEKYYNDPNYFNDPNLIRPYRVGMACAFCHIQMNPLRPPDDPENPQLENLSSNIGNQYFKVNQIFGAELKPDSFVYQLLDATPRGTIDTSLISTDSINNPNAMNPLFNVGARLAEAVPEKVAGGALYLPPRDETRNVPHILMDGADSIGLYGALDRVYINIGEYHQEWLQHHNLLIGIRKQSPIEITKSQKDSVYWQATEPRMDNLAKYFLKTATPMHLADAPGGSDHQTKDQTVLNRGKIVFAENCMACHSSKQPPNISFNDRFSSDDYMRWAREEVVKPDFLTDNYLSIDQRLPVTMIKTNAARALATNATRGHIWDNFSSENYKNSPSVGEIEVYNPFDGSTNKFKMPSGGPGYYRVPTLVSIWATAPFFHNNALGKYTGDPSVKGRMEAFDDAITKLLWPDKRDDKNSIWVTQQKSYLRIPAVYLPEAFQSTLGYRSRIILAYPWLLPLILAILGIALFIFGLRRKHKLLLGGLGVVIVVLAVGLMMLSYFLAGEKGDLVLGPIPKGTPVNLLGSINSQADFSDLLNVVLKTRSALHRIENENLDDAAAAELMKKEVAPALLKISNCPDFIEDRGHYFGTQLSDDDKKALIEFLKTF